Protein AF-0000000072381164 (afdb_homodimer)

Sequence (440 aa):
MERNSSLWKNLIDEHPVCSTWKEEAEGAIYHLASILFVLLYSSLFQPLGTSLPVFRTIALSSEVVTLEKEHCYAMQGKTSIDKLSLLVSGRIRVTVDGEFLHYIFPFQFLDSPEWDSLRPTEEGIFQVTLTAETDCRYVSWRRKKLYLLFAQHRYISRLFSVLIGSDIADKLYALNDRVYTGKTYHYDIRLPNFYQMSSPKLPKSPLTEHFRNSRPYCDKMERNSSLWKNLIDEHPVCSTWKEEAEGAIYHLASILFVLLYSSLFQPLGTSLPVFRTIALSSEVVTLEKEHCYAMQGKTSIDKLSLLVSGRIRVTVDGEFLHYIFPFQFLDSPEWDSLRPTEEGIFQVTLTAETDCRYVSWRRKKLYLLFAQHRYISRLFSVLIGSDIADKLYALNDRVYTGKTYHYDIRLPNFYQMSSPKLPKSPLTEHFRNSRPYCDK

Nearest PDB structures (foldseek):
  4ku8-assembly1_A  TM=6.881E-01  e=2.867E-07  Homo sapiens
  6rsx-assembly1_A  TM=6.815E-01  e=6.647E-07  Euglena gracilis
  4x6r-assembly1_B  TM=6.205E-01  e=4.636E-07  Bos taurus
  3dkw-assembly5_I  TM=6.750E-01  e=9.530E-07  Pseudomonas aeruginosa
  7rhj-assembly1_B  TM=5.730E-01  e=7.342E-06  Homo sapiens

Organism: Felis catus (NCBI:txid9685)

Radius of gyration: 25.82 Å; Cα contacts (8 Å, |Δi|>4): 643; chains: 2; bounding box: 85×87×45 Å

Secondary structure (DSSP, 8-state):
-HHHHHHHHHHH-----S--SHHHHHHHHHHHHHHHHHHHIIIIIGGGT--HHHHHHHHHT-EEEEE-TT-EEE-TTTSB--EEEEEEES-EEEEETTEEEEEE-TTSBSSHHHHHTS-TT---B-SSEEEESS-EEEEEEEHHHHHHHHHH-HHHHHHHHHHHHHHHHHHHHHHHHTT--S-SSPP-TTS-HHHHH-SS-----GGGTTTT--------/-HHHHHHHHHHHSS------THHHHHHHHHHHHHHHHHHHIIIIIGGGT--HHHHHHHHHT-EEEEE-TT-EEE-TTTSB--EEEEEEES-EEEEETTEEEEEE-TTSBSSHHHHHTS-TT---B-SSEEEESS-EEEEEEEHHHHHHHHHH-HHHHHHHHHHHHHHHHHHHHHHHHTT--S-SSPP-TTS-HHHHS-SS-----GGGTTTT--------

InterPro domains:
  IPR006916 POPDC1-3 [PTHR12101] (39-210)
  IPR018490 Cyclic nucleotide-binding domain superfamily [SSF51206] (79-166)
  IPR055272 POPDC1-3 domain [PF04831] (39-177)

pLDDT: mean 77.17, std 25.95, range [20.72, 98.88]

Solvent-accessible surface area (backbone atoms only — not comparable to full-atom values): 24620 Å² total; per-residue (Å²): 103,68,70,36,52,56,34,51,53,53,74,70,52,83,83,83,82,86,77,67,68,79,56,36,55,58,37,43,51,36,47,48,50,42,49,52,49,52,51,47,38,63,71,63,37,44,50,52,66,52,49,67,72,59,48,47,58,58,52,38,63,36,45,80,46,79,41,55,53,74,39,64,83,35,39,50,76,69,30,68,61,56,52,45,35,35,28,64,39,48,35,32,40,33,25,46,97,83,40,79,54,44,74,44,47,57,79,32,56,74,36,41,52,64,52,68,28,45,57,96,87,54,82,51,59,32,78,37,26,34,30,22,70,30,60,27,36,30,41,36,26,47,41,70,60,47,52,51,48,31,73,75,29,63,49,60,35,46,47,50,51,34,51,41,25,19,46,43,28,53,51,52,50,46,45,48,44,67,75,44,70,76,64,94,59,56,62,57,78,86,52,57,67,73,70,64,66,54,62,86,83,69,78,81,69,66,76,74,53,68,76,64,64,78,66,77,79,79,74,130,103,69,69,36,52,57,33,50,53,56,73,71,51,82,81,79,80,82,84,71,72,80,58,35,55,59,38,44,50,35,47,48,51,40,49,52,48,51,50,48,37,64,71,62,37,43,48,53,66,51,48,67,71,59,48,46,57,57,52,37,63,35,46,80,47,78,41,52,53,74,38,64,85,36,38,50,76,69,31,67,63,57,52,46,36,36,29,65,39,49,35,33,41,32,26,45,97,83,40,79,55,43,75,45,48,58,78,32,56,74,36,42,53,65,52,68,29,45,56,95,87,53,80,51,59,31,77,38,26,34,31,22,70,29,61,29,34,30,40,36,27,48,40,70,61,47,52,52,49,31,73,76,30,62,49,58,35,45,46,50,52,33,49,40,26,19,45,44,29,53,51,53,49,47,45,49,42,67,73,45,72,78,62,94,57,56,65,59,80,87,51,58,66,72,68,63,66,56,61,89,83,69,76,81,70,66,77,72,53,68,75,64,64,80,65,78,80,73,83,121

Structure (mmCIF, N/CA/C/O backbone):
data_AF-0000000072381164-model_v1
#
loop_
_entity.id
_entity.type
_entity.pdbx_description
1 polymer 'Uncharacterized protein'
#
loop_
_atom_site.group_PDB
_atom_site.id
_atom_site.type_symbol
_atom_site.label_atom_id
_atom_site.label_alt_id
_atom_site.label_comp_id
_atom_site.label_asym_id
_atom_site.label_entity_id
_atom_site.label_seq_id
_atom_site.pdbx_PDB_ins_code
_atom_site.Cartn_x
_atom_site.Cartn_y
_atom_site.Cartn_z
_atom_site.occupancy
_atom_site.B_iso_or_equiv
_atom_site.auth_seq_id
_atom_site.auth_comp_id
_atom_site.auth_asym_id
_atom_site.auth_atom_id
_atom_site.pdbx_PDB_model_num
ATOM 1 N N . MET A 1 1 ? -14.445 15.672 20.156 1 39.06 1 MET A N 1
ATOM 2 C CA . MET A 1 1 ? -15.5 14.688 19.953 1 39.06 1 MET A CA 1
ATOM 3 C C . MET A 1 1 ? -16.812 15.367 19.578 1 39.06 1 MET A C 1
ATOM 5 O O . MET A 1 1 ? -17.547 14.867 18.719 1 39.06 1 MET A O 1
ATOM 9 N N . GLU A 1 2 ? -17.047 16.547 20.156 1 47.34 2 GLU A N 1
ATOM 10 C CA . GLU A 1 2 ? -18.328 17.203 19.969 1 47.34 2 GLU A CA 1
ATOM 11 C C . GLU A 1 2 ? -18.422 17.859 18.594 1 47.34 2 GLU A C 1
ATOM 13 O O . GLU A 1 2 ? -19.484 17.844 17.969 1 47.34 2 GLU A O 1
ATOM 18 N N . ARG A 1 3 ? -17.25 18.266 18.141 1 51.53 3 ARG A N 1
ATOM 19 C CA . ARG A 1 3 ? -17.281 19.078 16.922 1 51.53 3 ARG A CA 1
ATOM 20 C C . ARG A 1 3 ? -17.547 18.203 15.695 1 51.53 3 ARG A C 1
ATOM 22 O O . ARG A 1 3 ? -18.25 18.609 14.773 1 51.53 3 ARG A O 1
ATOM 29 N N . ASN A 1 4 ? -16.969 17 15.773 1 51.66 4 ASN A N 1
ATOM 30 C CA . ASN A 1 4 ? -17.172 16.125 14.625 1 51.66 4 ASN A CA 1
ATOM 31 C C . ASN A 1 4 ? -18.578 15.531 14.609 1 51.66 4 ASN A C 1
ATOM 33 O O . ASN A 1 4 ? -19.109 15.234 13.539 1 51.66 4 ASN A O 1
ATOM 37 N N . SER A 1 5 ? -19.172 15.43 15.773 1 51.28 5 SER A N 1
ATOM 38 C CA . SER A 1 5 ? -20.516 14.867 15.82 1 51.28 5 SER A CA 1
ATOM 39 C C . SER A 1 5 ? -21.516 15.789 15.133 1 51.28 5 SER A C 1
ATOM 41 O O . SER A 1 5 ? -22.406 15.32 14.422 1 51.28 5 SER A O 1
ATOM 43 N N . SER A 1 6 ? -21.359 17.031 15.352 1 50.62 6 SER A N 1
ATOM 44 C CA . SER A 1 6 ? -22.25 18 14.727 1 50.62 6 SER A CA 1
ATOM 45 C C . SER A 1 6 ? -22.062 18.031 13.211 1 50.62 6 SER A C 1
ATOM 47 O O . SER A 1 6 ? -23.047 18.203 12.469 1 50.62 6 SER A O 1
ATOM 49 N N . LEU A 1 7 ? -20.922 17.719 12.812 1 51.78 7 LEU A N 1
ATOM 50 C CA . LEU A 1 7 ? -20.594 17.734 11.391 1 51.78 7 LEU A CA 1
ATOM 51 C C . LEU A 1 7 ? -21.359 16.656 10.648 1 51.78 7 LEU A C 1
ATOM 53 O O . LEU A 1 7 ? -21.906 16.906 9.57 1 51.78 7 LEU A O 1
ATOM 57 N N . TRP A 1 8 ? -21.438 15.625 11.305 1 49.53 8 TRP A N 1
ATOM 58 C CA . TRP A 1 8 ? -22.062 14.484 10.625 1 49.53 8 TRP A CA 1
ATOM 59 C C . TRP A 1 8 ? -23.578 14.641 10.57 1 49.53 8 TRP A C 1
ATOM 61 O O . TRP A 1 8 ? -24.203 14.242 9.586 1 49.53 8 TRP A O 1
ATOM 71 N N . LYS A 1 9 ? -24.125 15.211 11.586 1 51.66 9 LYS A N 1
ATOM 72 C CA . LYS A 1 9 ? -25.562 15.453 11.586 1 51.66 9 LYS A CA 1
ATOM 73 C C . LYS A 1 9 ? -25.969 16.344 10.422 1 51.66 9 LYS A C 1
ATOM 75 O O . LYS A 1 9 ? -26.984 16.094 9.766 1 51.66 9 LYS A O 1
ATOM 80 N N . ASN A 1 10 ? -25.219 17.203 10.102 1 48.31 10 ASN A N 1
ATOM 81 C CA . ASN A 1 10 ? -25.562 18.125 9.016 1 48.31 10 ASN A CA 1
ATOM 82 C C . ASN A 1 10 ? -25.406 17.453 7.652 1 48.31 10 ASN A C 1
ATOM 84 O O . ASN A 1 10 ? -26.062 17.844 6.688 1 48.31 10 ASN A O 1
ATOM 88 N N . LEU A 1 11 ? -24.406 16.578 7.574 1 44.25 11 LEU A N 1
ATOM 89 C CA . LEU A 1 11 ? -24.203 15.938 6.277 1 44.25 11 LEU A CA 1
ATOM 90 C C . LEU A 1 11 ? -25.406 15.062 5.914 1 44.25 11 LEU A C 1
ATOM 92 O O . LEU A 1 11 ? -25.656 14.797 4.734 1 44.25 11 LEU A O 1
ATOM 96 N N . ILE A 1 12 ? -26.031 14.484 6.922 1 41.91 12 ILE A N 1
ATOM 97 C CA . ILE A 1 12 ? -27.188 13.664 6.613 1 41.91 12 ILE A CA 1
ATOM 98 C C . ILE A 1 12 ? -28.438 14.539 6.562 1 41.91 12 ILE A C 1
ATOM 100 O O . ILE A 1 12 ? -29.469 14.141 6.012 1 41.91 12 ILE A O 1
ATOM 104 N N . ASP A 1 13 ? -28.609 15.547 7.461 1 38.66 13 ASP A N 1
ATOM 105 C CA . ASP A 1 13 ? -29.859 16.312 7.492 1 38.66 13 ASP A CA 1
ATOM 106 C C . ASP A 1 13 ? -29.969 17.25 6.289 1 38.66 13 ASP A C 1
ATOM 108 O O . ASP A 1 13 ? -28.969 17.859 5.887 1 38.66 13 ASP A O 1
ATOM 112 N N . GLU A 1 14 ? -31.172 17.172 5.461 1 35.59 14 GLU A N 1
ATOM 113 C CA . GLU A 1 14 ? -31.656 17.984 4.336 1 35.59 14 GLU A CA 1
ATOM 114 C C . GLU A 1 14 ? -31.297 19.453 4.516 1 35.59 14 GLU A C 1
ATOM 116 O O . GLU A 1 14 ? -30.484 20 3.762 1 35.59 14 GLU A O 1
ATOM 121 N N . HIS A 1 15 ? -32.469 20.344 4.695 1 31.92 15 HIS A N 1
ATOM 122 C CA . HIS A 1 15 ? -32.781 21.734 4.387 1 31.92 15 HIS A CA 1
ATOM 123 C C . HIS A 1 15 ? -32.125 22.688 5.375 1 31.92 15 HIS A C 1
ATOM 125 O O . HIS A 1 15 ? -32.625 22.891 6.484 1 31.92 15 HIS A O 1
ATOM 131 N N . PRO A 1 16 ? -30.859 22.844 5.398 1 33.41 16 PRO A N 1
ATOM 132 C CA . PRO A 1 16 ? -30.469 23.844 6.395 1 33.41 16 PRO A CA 1
ATOM 133 C C . PRO A 1 16 ? -31.016 25.234 6.082 1 33.41 16 PRO A C 1
ATOM 135 O O . PRO A 1 16 ? -30.844 25.75 4.973 1 33.41 16 PRO A O 1
ATOM 138 N N . VAL A 1 17 ? -32.125 25.75 6.723 1 30.39 17 VAL A N 1
ATOM 139 C CA . VAL A 1 17 ? -32.625 27.125 6.844 1 30.39 17 VAL A CA 1
ATOM 140 C C . VAL A 1 17 ? -31.438 28.047 7.188 1 30.39 17 VAL A C 1
ATOM 142 O O . VAL A 1 17 ? -30.438 27.594 7.734 1 30.39 17 VAL A O 1
ATOM 145 N N . CYS A 1 18 ? -31.625 29.547 7.008 1 31.48 18 CYS A N 1
ATOM 146 C CA . CYS A 1 18 ? -31.016 30.859 6.848 1 31.48 18 CYS A CA 1
ATOM 147 C C . CYS A 1 18 ? -30.266 31.281 8.109 1 31.48 18 CYS A C 1
ATOM 149 O O . CYS A 1 18 ? -29.641 32.344 8.141 1 31.48 18 CYS A O 1
ATOM 151 N N . SER A 1 19 ? -30.859 31.266 9.328 1 32 19 SER A N 1
ATOM 152 C CA . SER A 1 19 ? -30.578 32.25 10.383 1 32 19 SER A CA 1
ATOM 153 C C . SER A 1 19 ? -29.094 32.344 10.672 1 32 19 SER A C 1
ATOM 155 O O . SER A 1 19 ? -28.531 33.438 10.703 1 32 19 SER A O 1
ATOM 157 N N . THR A 1 20 ? -28.438 32.312 12.047 1 34.31 20 THR A N 1
ATOM 158 C CA . THR A 1 20 ? -27.562 33.156 12.836 1 34.31 20 THR A CA 1
ATOM 159 C C . THR A 1 20 ? -26.125 33.094 12.305 1 34.31 20 THR A C 1
ATOM 161 O O . THR A 1 20 ? -25.641 32 11.977 1 34.31 20 THR A O 1
ATOM 164 N N . TRP A 1 21 ? -25.297 34.219 12.023 1 36.28 21 TRP A N 1
ATOM 165 C CA . TRP A 1 21 ? -24.016 34.719 11.547 1 36.28 21 TRP A CA 1
ATOM 166 C C . TRP A 1 21 ? -22.875 33.906 12.133 1 36.28 21 TRP A C 1
ATOM 168 O O . TRP A 1 21 ? -21.859 33.688 11.461 1 36.28 21 TRP A O 1
ATOM 178 N N . LYS A 1 22 ? -22.766 34.031 13.43 1 39.72 22 LYS A N 1
ATOM 179 C CA . LYS A 1 22 ? -21.75 33.406 14.266 1 39.72 22 LYS A CA 1
ATOM 180 C C . LYS A 1 22 ? -21.719 31.875 14.055 1 39.72 22 LYS A C 1
ATOM 182 O O . LYS A 1 22 ? -20.656 31.266 14.109 1 39.72 22 LYS A O 1
ATOM 187 N N . GLU A 1 23 ? -22.875 31.188 13.844 1 39.53 23 GLU A N 1
ATOM 188 C CA . GLU A 1 23 ? -23.281 29.844 13.453 1 39.53 23 GLU A CA 1
ATOM 189 C C . GLU A 1 23 ? -22.859 29.547 12.016 1 39.53 23 GLU A C 1
ATOM 191 O O . GLU A 1 23 ? -22.766 28.375 11.625 1 39.53 23 GLU A O 1
ATOM 196 N N . GLU A 1 24 ? -22.5 30.594 11.336 1 43.38 24 GLU A N 1
ATOM 197 C CA . GLU A 1 24 ? -22.078 30.578 9.938 1 43.38 24 GLU A CA 1
ATOM 198 C C . GLU A 1 24 ? -20.625 30.109 9.812 1 43.38 24 GLU A C 1
ATOM 200 O O . GLU A 1 24 ? -20.297 29.344 8.914 1 43.38 24 GLU A O 1
ATOM 205 N N . ALA A 1 25 ? -19.75 30.969 10.633 1 44.16 25 ALA A N 1
ATOM 206 C CA . ALA A 1 25 ? -18.359 30.5 10.523 1 44.16 25 ALA A CA 1
ATOM 207 C C . ALA A 1 25 ? -18.234 29.047 10.953 1 44.16 25 ALA A C 1
ATOM 209 O O . ALA A 1 25 ? -17.547 28.266 10.305 1 44.16 25 ALA A O 1
ATOM 210 N N . GLU A 1 26 ? -18.766 28.828 12.234 1 49.16 26 GLU A N 1
ATOM 211 C CA . GLU A 1 26 ? -18.797 27.438 12.656 1 49.16 26 GLU A CA 1
ATOM 212 C C . GLU A 1 26 ? -19.547 26.562 11.648 1 49.16 26 GLU A C 1
ATOM 214 O O . GLU A 1 26 ? -19.141 25.438 11.359 1 49.16 26 GLU A O 1
ATOM 219 N N . GLY A 1 27 ? -20.578 27.266 11.133 1 49.75 27 GLY A N 1
ATOM 220 C CA . GLY A 1 27 ? -21.297 26.578 10.07 1 49.75 27 GLY A CA 1
ATOM 221 C C . GLY A 1 27 ? -20.453 26.359 8.82 1 49.75 27 GLY A C 1
ATOM 222 O O . GLY A 1 27 ? -20.5 25.297 8.211 1 49.75 27 GLY A O 1
ATOM 223 N N . ALA A 1 28 ? -19.734 27.484 8.492 1 47.31 28 ALA A N 1
ATOM 224 C CA . ALA A 1 28 ? -18.875 27.375 7.316 1 47.31 28 ALA A CA 1
ATOM 225 C C . ALA A 1 28 ? -17.766 26.344 7.543 1 47.31 28 ALA A C 1
ATOM 227 O O . ALA A 1 28 ? -17.453 25.562 6.645 1 47.31 28 ALA A O 1
ATOM 228 N N . ILE A 1 29 ? -17.188 26.406 8.773 1 52.06 29 ILE A N 1
ATOM 229 C CA . ILE A 1 29 ? -16.125 25.453 9.086 1 52.06 29 ILE A CA 1
ATOM 230 C C . ILE A 1 29 ? -16.703 24.031 9.086 1 52.06 29 ILE A C 1
ATOM 232 O O . ILE A 1 29 ? -16.062 23.109 8.57 1 52.06 29 ILE A O 1
ATOM 236 N N . TYR A 1 30 ? -17.938 24.109 9.625 1 57.56 30 TYR A N 1
ATOM 237 C CA . TYR A 1 30 ? -18.594 22.812 9.625 1 57.56 30 TYR A CA 1
ATOM 238 C C . TYR A 1 30 ? -18.938 22.359 8.211 1 57.56 30 TYR A C 1
ATOM 240 O O . TYR A 1 30 ? -18.766 21.188 7.863 1 57.56 30 TYR A O 1
ATOM 248 N N . HIS A 1 31 ? -19.344 23.359 7.48 1 67.62 31 HIS A N 1
ATOM 249 C CA . HIS A 1 31 ? -19.641 23.047 6.09 1 67.62 31 HIS A CA 1
ATOM 250 C C . HIS A 1 31 ? -18.375 22.641 5.332 1 67.62 31 HIS A C 1
ATOM 252 O O . HIS A 1 31 ? -18.391 21.672 4.562 1 67.62 31 HIS A O 1
ATOM 258 N N . LEU A 1 32 ? -17.328 23.391 5.633 1 65.06 32 LEU A N 1
ATOM 259 C CA . LEU A 1 32 ? -16.078 23.078 4.945 1 65.06 32 LEU A CA 1
ATOM 260 C C . LEU A 1 32 ? -15.562 21.703 5.355 1 65.06 32 LEU A C 1
ATOM 262 O O . LEU A 1 32 ? -15.117 20.922 4.512 1 65.06 32 LEU A O 1
ATOM 266 N N . ALA A 1 33 ? -15.68 21.547 6.645 1 74.25 33 ALA A N 1
ATOM 267 C CA . ALA A 1 33 ? -15.25 20.234 7.121 1 74.25 33 ALA A CA 1
ATOM 268 C C . ALA A 1 33 ? -16.078 19.109 6.484 1 74.25 33 ALA A C 1
ATOM 270 O O . ALA A 1 33 ? -15.531 18.078 6.094 1 74.25 33 ALA A O 1
ATOM 271 N N . SER A 1 34 ? -17.281 19.453 6.293 1 77 34 SER A N 1
ATOM 272 C CA . SER A 1 34 ? -18.156 18.469 5.676 1 77 34 SER A CA 1
ATOM 273 C C . SER A 1 34 ? -17.75 18.188 4.234 1 77 34 SER A C 1
ATOM 275 O O . SER A 1 34 ? -17.719 17.031 3.809 1 77 34 SER A O 1
ATOM 277 N N . ILE A 1 35 ? -17.406 19.25 3.611 1 85 35 ILE A N 1
ATOM 278 C CA . ILE A 1 35 ? -17.016 19.094 2.215 1 85 35 ILE A CA 1
ATOM 279 C C . ILE A 1 35 ? -15.711 18.297 2.127 1 85 35 ILE A C 1
ATOM 281 O O . ILE A 1 35 ? -15.562 17.438 1.261 1 85 35 ILE A O 1
ATOM 285 N N . LEU A 1 36 ? -14.836 18.609 3.02 1 88.69 36 LEU A N 1
ATOM 286 C CA . LEU A 1 36 ? -13.547 17.938 3.012 1 88.69 36 LEU A CA 1
ATOM 287 C C . LEU A 1 36 ? -13.719 16.438 3.266 1 88.69 36 LEU A C 1
ATOM 289 O O . LEU A 1 36 ? -13.062 15.617 2.623 1 88.69 36 LEU A O 1
ATOM 293 N N . PHE A 1 37 ? -14.633 16.109 4.098 1 91.44 37 PHE A N 1
ATOM 294 C CA . PHE A 1 37 ? -14.836 14.703 4.406 1 91.44 37 PHE A CA 1
ATOM 295 C C . PHE A 1 37 ? -15.555 14 3.262 1 91.44 37 PHE A C 1
ATOM 297 O O . PHE A 1 37 ? -15.305 12.82 3 1 91.44 37 PHE A O 1
ATOM 304 N N . VAL A 1 38 ? -16.438 14.742 2.615 1 91.94 38 VAL A N 1
ATOM 305 C CA . VAL A 1 38 ? -17.094 14.164 1.448 1 91.94 38 VAL A CA 1
ATOM 306 C C . VAL A 1 38 ? -16.047 13.836 0.381 1 91.94 38 VAL A C 1
ATOM 308 O O . VAL A 1 38 ? -16.094 12.766 -0.236 1 91.94 38 VAL A O 1
ATOM 311 N N . LEU A 1 39 ? -15.133 14.727 0.244 1 92.88 39 LEU A N 1
ATOM 312 C CA . LEU A 1 39 ? -14.07 14.516 -0.73 1 92.88 39 LEU A CA 1
ATOM 313 C C . LEU A 1 39 ? -13.195 13.336 -0.333 1 92.88 39 LEU A C 1
ATOM 315 O O . LEU A 1 39 ? -12.859 12.5 -1.173 1 92.88 39 LEU A O 1
ATOM 319 N N . LEU A 1 40 ? -12.883 13.289 0.892 1 94.88 40 LEU A N 1
ATOM 320 C CA . LEU A 1 40 ? -12.055 12.195 1.387 1 94.88 40 LEU A CA 1
ATOM 321 C C . LEU A 1 40 ? -12.773 10.852 1.228 1 94.88 40 LEU A C 1
ATOM 323 O O . LEU A 1 40 ? -12.164 9.867 0.801 1 94.88 40 LEU A O 1
ATOM 327 N N . TYR A 1 41 ? -14.031 10.844 1.55 1 95.62 41 TYR A N 1
ATOM 328 C CA . TYR A 1 41 ? -14.812 9.617 1.436 1 95.62 41 TYR A CA 1
ATOM 329 C C . TYR A 1 41 ? -14.883 9.148 -0.012 1 95.62 41 TYR A C 1
ATOM 331 O O . TYR A 1 41 ? -14.562 7.996 -0.311 1 95.62 41 TYR A O 1
ATOM 339 N N . SER A 1 42 ? -15.211 10.031 -0.895 1 95.5 42 SER A N 1
ATOM 340 C CA . SER A 1 42 ? -15.445 9.672 -2.289 1 95.5 42 SER A CA 1
ATOM 341 C C . SER A 1 42 ? -14.148 9.258 -2.977 1 95.5 42 SER A C 1
ATOM 343 O O . SER A 1 42 ? -14.156 8.414 -3.873 1 95.5 42 SER A O 1
ATOM 345 N N . SER A 1 43 ? -13.055 9.82 -2.541 1 95.44 43 SER A N 1
ATOM 346 C CA . SER A 1 43 ? -11.805 9.602 -3.266 1 95.44 43 SER A CA 1
ATOM 347 C C . SER A 1 43 ? -11.039 8.406 -2.709 1 95.44 43 SER A C 1
ATOM 349 O O . SER A 1 43 ? -10.406 7.664 -3.461 1 95.44 43 SER A O 1
ATOM 351 N N . LEU A 1 44 ? -11.164 8.172 -1.427 1 96.56 44 LEU A N 1
ATOM 352 C CA . LEU A 1 44 ? -10.25 7.203 -0.835 1 96.56 44 LEU A CA 1
ATOM 353 C C . LEU A 1 44 ? -11.008 6.012 -0.263 1 96.56 44 LEU A C 1
ATOM 355 O O . LEU A 1 44 ? -10.578 4.867 -0.4 1 96.56 44 LEU A O 1
ATOM 359 N N . PHE A 1 45 ? -12.18 6.215 0.332 1 97.38 45 PHE A N 1
ATOM 360 C CA . PHE A 1 45 ? -12.789 5.168 1.142 1 97.38 45 PHE A CA 1
ATOM 361 C C . PHE A 1 45 ? -13.898 4.465 0.371 1 97.38 45 PHE A C 1
ATOM 363 O O . PHE A 1 45 ? -13.992 3.236 0.381 1 97.38 45 PHE A O 1
ATOM 370 N N . GLN A 1 46 ? -14.664 5.238 -0.36 1 96.88 46 GLN A N 1
ATOM 371 C CA . GLN A 1 46 ? -15.805 4.691 -1.089 1 96.88 46 GLN A CA 1
ATOM 372 C C . GLN A 1 46 ? -15.352 3.699 -2.156 1 96.88 46 GLN A C 1
ATOM 374 O O . GLN A 1 46 ? -15.938 2.625 -2.303 1 96.88 46 GLN A O 1
ATOM 379 N N . PRO A 1 47 ? -14.305 4.012 -2.877 1 96.81 47 PRO A N 1
ATOM 380 C CA . PRO A 1 47 ? -13.859 3.082 -3.918 1 96.81 47 PRO A CA 1
ATOM 381 C C . PRO A 1 47 ? -13.398 1.742 -3.355 1 96.81 47 PRO A C 1
ATOM 383 O O . PRO A 1 47 ? -13.297 0.759 -4.094 1 96.81 47 PRO A O 1
ATOM 386 N N . LEU A 1 48 ? -13.156 1.729 -2.068 1 97.12 48 LEU A N 1
ATOM 387 C CA . LEU A 1 48 ? -12.719 0.491 -1.434 1 97.12 48 LEU A CA 1
ATOM 388 C C . LEU A 1 48 ? -13.875 -0.19 -0.71 1 97.12 48 LEU A C 1
ATOM 390 O O . LEU A 1 48 ? -13.664 -1.127 0.063 1 97.12 48 LEU A O 1
ATOM 394 N N . GLY A 1 49 ? -15 0.33 -0.877 1 95 49 GLY A N 1
ATOM 395 C CA . GLY A 1 49 ? -16.203 -0.32 -0.373 1 95 49 GLY A CA 1
ATOM 396 C C . GLY A 1 49 ? -16.484 0.008 1.08 1 95 49 GLY A C 1
ATOM 397 O O . GLY A 1 49 ? -17.297 -0.666 1.725 1 95 49 GLY A O 1
ATOM 398 N N . THR A 1 50 ? -15.828 1.011 1.61 1 96.62 50 THR A N 1
ATOM 399 C CA . THR A 1 50 ? -16.094 1.407 2.988 1 96.62 50 THR A CA 1
ATOM 400 C C . THR A 1 50 ? -17.5 1.995 3.119 1 96.62 50 THR A C 1
ATOM 402 O O . THR A 1 50 ? -17.859 2.91 2.379 1 96.62 50 THR A O 1
ATOM 405 N N . SER A 1 51 ? -18.234 1.515 4.051 1 95.12 51 SER A N 1
ATOM 406 C CA . SER A 1 51 ? -19.594 2.016 4.238 1 95.12 51 SER A CA 1
ATOM 407 C C . SER A 1 51 ? -19.594 3.381 4.914 1 95.12 51 SER A C 1
ATOM 409 O O . SER A 1 51 ? -18.625 3.74 5.598 1 95.12 51 SER A O 1
ATOM 411 N N . LEU A 1 52 ? -20.656 4.086 4.742 1 94 52 LEU A N 1
ATOM 412 C CA . LEU A 1 52 ? -20.781 5.434 5.293 1 94 52 LEU A CA 1
ATOM 413 C C . LEU A 1 52 ? -20.75 5.402 6.816 1 94 52 LEU A C 1
ATOM 415 O O . LEU A 1 52 ? -20.062 6.215 7.445 1 94 52 LEU A O 1
ATOM 419 N N . PRO A 1 53 ? -21.406 4.434 7.48 1 93.88 53 PRO A N 1
ATOM 420 C CA . PRO A 1 53 ? -21.328 4.387 8.945 1 93.88 53 PRO A CA 1
ATOM 421 C C . PRO A 1 53 ? -19.906 4.16 9.453 1 93.88 53 PRO A C 1
ATOM 423 O O . PRO A 1 53 ? -19.484 4.766 10.445 1 93.88 53 PRO A O 1
ATOM 426 N N . VAL A 1 54 ? -19.188 3.314 8.766 1 94.94 54 VAL A N 1
ATOM 427 C CA . VAL A 1 54 ? -17.812 3.059 9.164 1 94.94 54 VAL A CA 1
ATOM 428 C C . VAL A 1 54 ? -16.969 4.316 8.953 1 94.94 54 VAL A C 1
ATOM 430 O O . VAL A 1 54 ? -16.188 4.703 9.82 1 94.94 54 VAL A O 1
ATOM 433 N N . PHE A 1 55 ? -17.219 4.977 7.805 1 96.88 55 PHE A N 1
ATOM 434 C CA . PHE A 1 55 ? -16.484 6.199 7.535 1 96.88 55 PHE A CA 1
ATOM 435 C C . PHE A 1 55 ? -16.812 7.273 8.562 1 96.88 55 PHE A C 1
ATOM 437 O O . PHE A 1 55 ? -15.938 8.062 8.945 1 96.88 55 PHE A O 1
ATOM 444 N N . ARG A 1 56 ? -17.969 7.297 8.977 1 93.81 56 ARG A N 1
ATOM 445 C CA . ARG A 1 56 ? -18.359 8.25 10 1 93.81 56 ARG A CA 1
ATOM 446 C C . ARG A 1 56 ? -17.562 8.039 11.281 1 93.81 56 ARG A C 1
ATOM 448 O O . ARG A 1 56 ? -17.141 9 11.922 1 93.81 56 ARG A O 1
ATOM 455 N N . THR A 1 57 ? -17.406 6.82 11.672 1 95.25 57 THR A N 1
ATOM 456 C CA . THR A 1 57 ? -16.625 6.488 12.852 1 95.25 57 THR A CA 1
ATOM 457 C C . THR A 1 57 ? -15.188 6.992 12.703 1 95.25 57 THR A C 1
ATOM 459 O O . THR A 1 57 ? -14.617 7.547 13.641 1 95.25 57 THR A O 1
ATOM 462 N N . ILE A 1 58 ? -14.625 6.852 11.523 1 96.44 58 ILE A N 1
ATOM 463 C CA . ILE A 1 58 ? -13.266 7.293 11.227 1 96.44 58 ILE A CA 1
ATOM 464 C C . ILE A 1 58 ? -13.188 8.82 11.305 1 96.44 58 ILE A C 1
ATOM 466 O O . ILE A 1 58 ? -12.289 9.375 11.938 1 96.44 58 ILE A O 1
ATOM 470 N N . ALA A 1 59 ? -14.156 9.422 10.703 1 94.56 59 ALA A N 1
ATOM 471 C CA . ALA A 1 59 ? -14.188 10.875 10.586 1 94.56 59 ALA A CA 1
ATOM 472 C C . ALA A 1 59 ? -14.391 11.531 11.953 1 94.56 59 ALA A C 1
ATOM 474 O O . ALA A 1 59 ? -13.75 12.531 12.273 1 94.56 59 ALA A O 1
ATOM 475 N N . LEU A 1 60 ? -15.219 10.938 12.75 1 92 60 LEU A N 1
ATOM 476 C CA . LEU A 1 60 ? -15.562 11.516 14.047 1 92 60 LEU A CA 1
ATOM 477 C C . LEU A 1 60 ? -14.383 11.422 15.016 1 92 60 LEU A C 1
ATOM 479 O O . LEU A 1 60 ? -14.328 12.164 16 1 92 60 LEU A O 1
ATOM 483 N N . SER A 1 61 ? -13.453 10.586 14.711 1 94.38 61 SER A N 1
ATOM 484 C CA . SER A 1 61 ? -12.289 10.414 15.578 1 94.38 61 SER A CA 1
ATOM 485 C C . SER A 1 61 ? -11.148 11.328 15.156 1 94.38 61 SER A C 1
ATOM 487 O O . SER A 1 61 ? -10.023 11.195 15.656 1 94.38 61 SER A O 1
ATOM 489 N N . SER A 1 62 ? -11.43 12.234 14.227 1 95.44 62 SER A N 1
ATOM 490 C CA . SER A 1 62 ? -10.367 13.047 13.648 1 95.44 62 SER A CA 1
ATOM 491 C C . SER A 1 62 ? -10.68 14.539 13.781 1 95.44 62 SER A C 1
ATOM 493 O O . SER A 1 62 ? -11.742 14.906 14.289 1 95.44 62 SER A O 1
ATOM 495 N N . GLU A 1 63 ? -9.734 15.406 13.398 1 94.88 63 GLU A N 1
ATOM 496 C CA . GLU A 1 63 ? -9.914 16.859 13.312 1 94.88 63 GLU A CA 1
ATOM 497 C C . GLU A 1 63 ? -9.398 17.391 11.984 1 94.88 63 GLU A C 1
ATOM 499 O O . GLU A 1 63 ? -8.469 16.844 11.391 1 94.88 63 GLU A O 1
ATOM 504 N N . VAL A 1 64 ? -10.039 18.422 11.523 1 94 64 VAL A N 1
ATOM 505 C CA . VAL A 1 64 ? -9.578 19.125 10.328 1 94 64 VAL A CA 1
ATOM 506 C C . VAL A 1 64 ? -8.664 20.281 10.734 1 94 64 VAL A C 1
ATOM 508 O O . VAL A 1 64 ? -9.016 21.078 11.609 1 94 64 VAL A O 1
ATOM 511 N N . VAL A 1 65 ? -7.516 20.359 10.141 1 96.81 65 VAL A N 1
ATOM 512 C CA . VAL A 1 65 ? -6.535 21.391 10.5 1 96.81 65 VAL A CA 1
ATOM 513 C C . VAL A 1 65 ? -6.102 22.156 9.25 1 96.81 65 VAL A C 1
ATOM 515 O O . VAL A 1 65 ? -5.969 21.562 8.172 1 96.81 65 VAL A O 1
ATOM 518 N N . THR A 1 66 ? -5.953 23.422 9.367 1 96.5 66 THR A N 1
ATOM 519 C CA . THR A 1 66 ? -5.414 24.281 8.305 1 96.5 66 THR A CA 1
ATOM 520 C C . THR A 1 66 ? -3.943 24.594 8.555 1 96.5 66 THR A C 1
ATOM 522 O O . THR A 1 66 ? -3.547 24.844 9.695 1 96.5 66 THR A O 1
ATOM 525 N N . LEU A 1 67 ? -3.141 24.516 7.547 1 98.19 67 LEU A N 1
ATOM 526 C CA . LEU A 1 67 ? -1.716 24.828 7.582 1 98.19 67 LEU A CA 1
ATOM 527 C C . LEU A 1 67 ? -1.362 25.875 6.52 1 98.19 67 LEU A C 1
ATOM 529 O O . LEU A 1 67 ? -1.467 25.594 5.32 1 98.19 67 LEU A O 1
ATOM 533 N N . GLU A 1 68 ? -0.919 27.016 6.992 1 98.44 68 GLU A N 1
ATOM 534 C CA . GLU A 1 68 ? -0.629 28.094 6.062 1 98.44 68 GLU A CA 1
ATOM 535 C C . GLU A 1 68 ? 0.653 27.828 5.281 1 98.44 68 GLU A C 1
ATOM 537 O O . GLU A 1 68 ? 1.571 27.188 5.789 1 98.44 68 GLU A O 1
ATOM 542 N N . LYS A 1 69 ? 0.676 28.406 4.148 1 98.5 69 LYS A N 1
ATOM 543 C CA . LYS A 1 69 ? 1.875 28.344 3.316 1 98.5 69 LYS A CA 1
ATOM 544 C C . LYS A 1 69 ? 3.121 28.703 4.125 1 98.5 69 LYS A C 1
ATOM 546 O O . LYS A 1 69 ? 3.096 29.609 4.949 1 98.5 69 LYS A O 1
ATOM 551 N N . GLU A 1 70 ? 4.199 27.922 3.959 1 98.31 70 GLU A N 1
ATOM 552 C CA . GLU A 1 70 ? 5.539 28.125 4.504 1 98.31 70 GLU A CA 1
ATOM 553 C C . GLU A 1 70 ? 5.613 27.688 5.961 1 98.31 70 GLU A C 1
ATOM 555 O O . GLU A 1 70 ? 6.695 27.672 6.555 1 98.31 70 GLU A O 1
ATOM 560 N N . HIS A 1 71 ? 4.484 27.25 6.539 1 98.56 71 HIS A N 1
ATOM 561 C CA . HIS A 1 71 ? 4.523 26.688 7.883 1 98.56 71 HIS A CA 1
ATOM 562 C C . HIS A 1 71 ? 4.844 25.203 7.844 1 98.56 71 HIS A C 1
ATOM 564 O O . HIS A 1 71 ? 4.543 24.516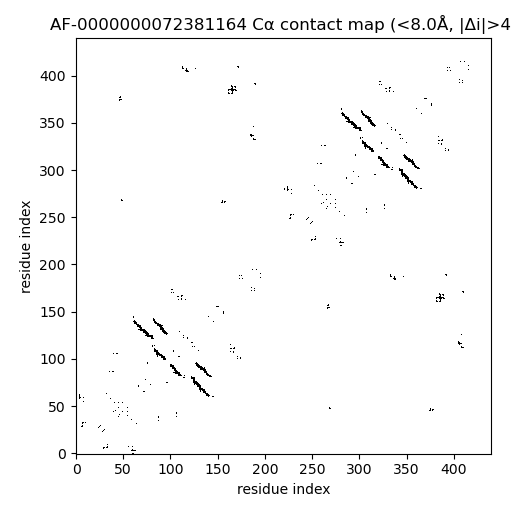 6.855 1 98.56 71 HIS A O 1
ATOM 570 N N . CYS A 1 72 ? 5.402 24.719 8.93 1 98.69 72 CYS A N 1
ATOM 571 C CA . CYS A 1 72 ? 5.828 23.312 8.992 1 98.69 72 CYS A CA 1
ATOM 572 C C . CYS A 1 72 ? 4.797 22.469 9.719 1 98.69 72 CYS A C 1
ATOM 574 O O . CYS A 1 72 ? 4.309 22.844 10.789 1 98.69 72 CYS A O 1
ATOM 576 N N . TYR A 1 73 ? 4.457 21.422 9.086 1 98.81 73 TYR A N 1
ATOM 577 C CA . TYR A 1 73 ? 3.707 20.375 9.781 1 98.81 73 TYR A CA 1
ATOM 578 C C . TYR A 1 73 ? 4.586 19.656 10.797 1 98.81 73 TYR A C 1
ATOM 580 O O . TYR A 1 73 ? 4.145 19.344 11.906 1 98.81 73 TYR A O 1
ATOM 588 N N . ALA A 1 74 ? 5.855 19.406 10.398 1 98.62 74 ALA A N 1
ATOM 589 C CA . ALA A 1 74 ? 6.844 18.734 11.242 1 98.62 74 ALA A CA 1
ATOM 590 C C . ALA A 1 74 ? 8.258 19.172 10.883 1 98.62 74 ALA A C 1
ATOM 592 O O . ALA A 1 74 ? 8.547 19.453 9.719 1 98.62 74 ALA A O 1
ATOM 593 N N . MET A 1 75 ? 9.094 19.172 11.883 1 98.06 75 MET A N 1
ATOM 594 C CA . MET A 1 75 ? 10.492 19.547 11.719 1 98.06 75 MET A CA 1
ATOM 595 C C . MET A 1 75 ? 11.414 18.375 12.055 1 98.06 75 MET A C 1
ATOM 597 O O . MET A 1 75 ? 11.258 17.734 13.102 1 98.06 75 MET A O 1
ATOM 601 N N . GLN A 1 76 ? 12.305 18.203 11.156 1 95.38 76 GLN A N 1
ATOM 602 C CA . GLN A 1 76 ? 13.297 17.156 11.32 1 95.38 76 GLN A CA 1
ATOM 603 C C . GLN A 1 76 ? 14.008 17.266 12.664 1 95.38 76 GLN A C 1
ATOM 605 O O . GLN A 1 76 ? 14.484 18.328 13.039 1 95.38 76 GLN A O 1
ATOM 610 N N . GLY A 1 77 ? 14.031 16.156 13.406 1 93.88 77 GLY A N 1
ATOM 611 C CA . GLY A 1 77 ? 14.766 16.078 14.656 1 93.88 77 GLY A CA 1
ATOM 612 C C . GLY A 1 77 ? 14.102 16.828 15.789 1 93.88 77 GLY A C 1
ATOM 613 O O . GLY A 1 77 ? 14.641 16.906 16.891 1 93.88 77 GLY A O 1
ATOM 614 N N . LYS A 1 78 ? 12.953 17.328 15.656 1 97 78 LYS A N 1
ATOM 615 C CA . LYS A 1 78 ? 12.336 18.188 16.672 1 97 78 LYS A CA 1
ATOM 616 C C . LYS A 1 78 ? 10.914 17.719 16.984 1 97 78 LYS A C 1
ATOM 618 O O . LYS A 1 78 ? 10.555 17.578 18.156 1 97 78 LYS A O 1
ATOM 623 N N . THR A 1 79 ? 10.102 17.516 15.914 1 97.44 79 THR A N 1
ATOM 624 C CA . THR A 1 79 ? 8.688 17.234 16.109 1 97.44 79 THR A CA 1
ATOM 625 C C . THR A 1 79 ? 8.477 15.758 16.469 1 97.44 79 THR A C 1
ATOM 627 O O . THR A 1 79 ? 9.039 14.875 15.82 1 97.44 79 THR A O 1
ATOM 630 N N . SER A 1 80 ? 7.68 15.516 17.484 1 96.56 80 SER A N 1
ATOM 631 C CA . SER A 1 80 ? 7.332 14.156 17.875 1 96.56 80 SER A CA 1
ATOM 632 C C . SER A 1 80 ? 6.301 13.555 16.922 1 96.56 80 SER A C 1
ATOM 634 O O . SER A 1 80 ? 5.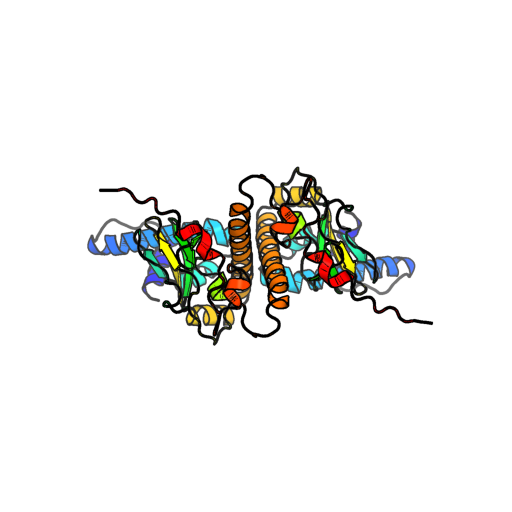508 14.281 16.328 1 96.56 80 SER A O 1
ATOM 636 N N . ILE A 1 81 ? 6.375 12.227 16.766 1 95.62 81 ILE A N 1
ATOM 637 C CA . ILE A 1 81 ? 5.402 11.5 15.969 1 95.62 81 ILE A CA 1
ATOM 638 C C . ILE A 1 81 ? 4.184 11.148 16.828 1 95.62 81 ILE A C 1
ATOM 640 O O . ILE A 1 81 ? 4.164 10.109 17.484 1 95.62 81 ILE A O 1
ATOM 644 N N . ASP A 1 82 ? 3.111 11.977 16.781 1 96.19 82 ASP A N 1
ATOM 645 C CA . ASP A 1 82 ? 2.002 11.758 17.703 1 96.19 82 ASP A CA 1
ATOM 646 C C . ASP A 1 82 ? 0.665 11.758 16.969 1 96.19 82 ASP A C 1
ATOM 648 O O . ASP A 1 82 ? -0.397 11.766 17.594 1 96.19 82 ASP A O 1
ATOM 652 N N . LYS A 1 83 ? 0.747 11.766 15.633 1 97.38 83 LYS A N 1
ATOM 653 C CA . LYS A 1 83 ? -0.489 11.773 14.852 1 97.38 83 LYS A CA 1
ATOM 654 C C . LYS A 1 83 ? -0.298 11.07 13.516 1 97.38 83 LYS A C 1
ATOM 656 O O . LYS A 1 83 ? 0.828 10.75 13.133 1 97.38 83 LYS A O 1
ATOM 661 N N . LEU A 1 84 ? -1.33 10.742 12.906 1 98.44 84 LEU A N 1
ATOM 662 C CA . LEU A 1 84 ? -1.422 10.383 11.492 1 98.44 84 LEU A CA 1
ATOM 663 C C . LEU A 1 84 ? -2.375 11.312 10.75 1 98.44 84 LEU A C 1
ATOM 665 O O . LEU A 1 84 ? -3.502 11.539 11.203 1 98.44 84 LEU A O 1
ATOM 669 N N . SER A 1 85 ? -1.864 11.852 9.625 1 98.75 85 SER A N 1
ATOM 670 C CA . SER A 1 85 ? -2.666 12.867 8.945 1 98.75 85 SER A CA 1
ATOM 671 C C . SER A 1 85 ? -2.773 12.578 7.453 1 98.75 85 SER A C 1
ATOM 673 O O . SER A 1 85 ? -1.878 11.969 6.867 1 98.75 85 SER A O 1
ATOM 675 N N . LEU A 1 86 ? -3.885 13.023 6.887 1 98.5 86 LEU A N 1
ATOM 676 C CA . LEU A 1 86 ? -4.184 12.891 5.465 1 98.5 86 LEU A CA 1
ATOM 677 C C . LEU A 1 86 ? -4.426 14.258 4.828 1 98.5 86 LEU A C 1
ATOM 679 O O . LEU A 1 86 ? -5.312 15 5.258 1 98.5 86 LEU A O 1
ATOM 683 N N . LEU A 1 87 ? -3.588 14.5 3.805 1 98.56 87 LEU A N 1
ATOM 684 C CA . LEU A 1 87 ? -3.74 15.773 3.104 1 98.56 87 LEU A CA 1
ATOM 685 C C . LEU A 1 87 ? -4.996 15.766 2.236 1 98.56 87 LEU A C 1
ATOM 687 O O . LEU A 1 87 ? -5.242 14.812 1.501 1 98.56 87 LEU A O 1
ATOM 691 N N . VAL A 1 88 ? -5.809 16.844 2.359 1 97.31 88 VAL A N 1
ATOM 692 C CA . VAL A 1 88 ? -7.02 16.922 1.554 1 97.31 88 VAL A CA 1
ATOM 693 C C . VAL A 1 88 ? -6.844 17.984 0.466 1 97.31 88 VAL A C 1
ATOM 695 O O . VAL A 1 88 ? -7.328 17.812 -0.656 1 97.31 88 VAL A O 1
ATOM 698 N N . SER A 1 89 ? -6.172 19.031 0.801 1 96.44 89 SER A N 1
ATOM 699 C CA . SER A 1 89 ? -5.887 20.078 -0.165 1 96.44 89 SER A CA 1
ATOM 700 C C . SER A 1 89 ? -4.52 20.703 0.085 1 96.44 89 SER A C 1
ATOM 702 O O . SER A 1 89 ? -4.082 20.828 1.232 1 96.44 89 SER A O 1
ATOM 704 N N . GLY A 1 90 ? -3.871 21.062 -1.127 1 98.19 90 GLY A N 1
ATOM 705 C CA . GLY A 1 90 ? -2.566 21.703 -1.045 1 98.19 90 GLY A CA 1
ATOM 706 C C . GLY A 1 90 ? -1.428 20.781 -1.446 1 98.19 90 GLY A C 1
ATOM 707 O O . GLY A 1 90 ? -1.647 19.766 -2.109 1 98.19 90 GLY A O 1
ATOM 708 N N . ARG A 1 91 ? -0.192 21.25 -1.079 1 98.75 91 ARG A N 1
ATOM 709 C CA . ARG A 1 91 ? 1.034 20.531 -1.395 1 98.75 91 ARG A CA 1
ATOM 710 C C . ARG A 1 91 ? 2.072 20.703 -0.292 1 98.75 91 ARG A C 1
ATOM 712 O O . ARG A 1 91 ? 2.289 21.812 0.193 1 98.75 91 ARG A O 1
ATOM 719 N N . ILE A 1 92 ? 2.633 19.594 0.077 1 98.75 92 ILE A N 1
ATOM 720 C CA . ILE A 1 92 ? 3.639 19.609 1.133 1 98.75 92 ILE A CA 1
ATOM 721 C C . ILE A 1 92 ? 4.996 19.219 0.557 1 98.75 92 ILE A C 1
ATOM 723 O O . ILE A 1 92 ? 5.098 18.25 -0.211 1 98.75 92 ILE A O 1
ATOM 727 N N . ARG A 1 93 ? 5.992 19.938 0.919 1 98.25 93 ARG A N 1
ATOM 728 C CA . ARG A 1 93 ? 7.367 19.641 0.536 1 98.25 93 ARG A CA 1
ATOM 729 C C . ARG A 1 93 ? 8.102 18.891 1.646 1 98.25 93 ARG A C 1
ATOM 731 O O . ARG A 1 93 ? 8.086 19.312 2.803 1 98.25 93 ARG A O 1
ATOM 738 N N . VAL A 1 94 ? 8.711 17.75 1.291 1 96.94 94 VAL A N 1
ATOM 739 C CA . VAL A 1 94 ? 9.461 16.953 2.258 1 96.94 94 VAL A CA 1
ATOM 740 C C . VAL A 1 94 ? 10.961 17.109 2.016 1 96.94 94 VAL A C 1
ATOM 742 O O . VAL A 1 94 ? 11.438 16.922 0.895 1 96.94 94 VAL A O 1
ATOM 745 N N . THR A 1 95 ? 11.68 17.453 3.084 1 94.75 95 THR A N 1
ATOM 746 C CA . THR A 1 95 ? 13.117 17.641 2.973 1 94.75 95 THR A CA 1
ATOM 747 C C . THR A 1 95 ? 13.844 16.938 4.117 1 94.75 95 THR A C 1
ATOM 749 O O . THR A 1 95 ? 13.258 16.688 5.172 1 94.75 95 THR A O 1
ATOM 752 N N . VAL A 1 96 ? 15.039 16.594 3.943 1 92.56 96 VAL A N 1
ATOM 753 C CA . VAL A 1 96 ? 15.961 16.125 4.969 1 92.56 96 VAL A CA 1
ATOM 754 C C . VAL A 1 96 ? 17.281 16.891 4.879 1 92.56 96 VAL A C 1
ATOM 756 O O . VAL A 1 96 ? 17.891 16.969 3.811 1 92.56 96 VAL A O 1
ATOM 759 N N . ASP A 1 97 ? 17.641 17.547 5.984 1 91.69 97 ASP A N 1
ATOM 760 C CA . ASP A 1 97 ? 18.828 18.375 6.012 1 91.69 97 ASP A CA 1
ATOM 761 C C . ASP A 1 97 ? 18.797 19.406 4.887 1 91.69 97 ASP A C 1
ATOM 763 O O . ASP A 1 97 ? 19.812 19.625 4.203 1 91.69 97 ASP A O 1
ATOM 767 N N . GLY A 1 98 ? 17.625 19.828 4.594 1 91.81 98 GLY A N 1
ATOM 768 C CA . GLY A 1 98 ? 17.469 20.891 3.609 1 91.81 98 GLY A CA 1
ATOM 769 C C . GLY A 1 98 ? 17.344 20.375 2.191 1 91.81 98 GLY A C 1
ATOM 770 O O . GLY A 1 98 ? 17 21.125 1.275 1 91.81 98 GLY A O 1
ATOM 771 N N . GLU A 1 99 ? 17.562 19.094 1.972 1 91.19 99 GLU A N 1
ATOM 772 C CA . GLU A 1 99 ? 17.469 18.516 0.633 1 91.19 99 GLU A CA 1
ATOM 773 C C . GLU A 1 99 ? 16.062 18.016 0.333 1 91.19 99 GLU A C 1
ATOM 775 O O . GLU A 1 99 ? 15.453 17.328 1.153 1 91.19 99 GLU A O 1
ATOM 780 N N . PHE A 1 100 ? 15.633 18.328 -0.843 1 93.38 100 PHE A N 1
ATOM 781 C CA . PHE A 1 100 ? 14.289 17.969 -1.28 1 93.38 100 PHE A CA 1
ATOM 782 C C . PHE A 1 100 ? 14.188 16.469 -1.511 1 93.38 100 PHE A C 1
ATOM 784 O O . PHE A 1 100 ? 15.055 15.867 -2.148 1 93.38 100 PHE A O 1
ATOM 791 N N . LEU A 1 101 ? 13.195 15.82 -1.062 1 92.06 101 LEU A N 1
ATOM 792 C CA . LEU A 1 101 ? 12.945 14.398 -1.297 1 92.06 101 LEU A CA 1
ATOM 793 C C . LEU A 1 101 ? 11.797 14.203 -2.279 1 92.06 101 LEU A C 1
ATOM 795 O O . LEU A 1 101 ? 12 13.695 -3.383 1 92.06 101 LEU A O 1
ATOM 799 N N . HIS A 1 102 ? 10.578 14.656 -1.921 1 92.88 102 HIS A N 1
ATOM 800 C CA . HIS A 1 102 ? 9.383 14.523 -2.744 1 92.88 102 HIS A CA 1
ATOM 801 C C . HIS A 1 102 ? 8.273 15.445 -2.252 1 92.88 102 HIS A C 1
ATOM 803 O O . HIS A 1 102 ? 8.391 16.047 -1.183 1 92.88 102 HIS A O 1
ATOM 809 N N . TYR A 1 103 ? 7.238 15.594 -3.055 1 96.88 103 TYR A N 1
ATOM 810 C CA . TYR A 1 103 ? 6.023 16.281 -2.645 1 96.88 103 TYR A CA 1
ATOM 811 C C . TYR A 1 103 ? 4.973 15.297 -2.148 1 96.88 103 TYR A C 1
ATOM 813 O O . TYR A 1 103 ? 5.008 14.117 -2.508 1 96.88 103 TYR A O 1
ATOM 821 N N . ILE A 1 104 ? 4.195 15.789 -1.261 1 98.25 104 ILE A N 1
ATOM 822 C CA . ILE A 1 104 ? 2.971 15.086 -0.879 1 98.25 104 ILE A CA 1
ATOM 823 C C . ILE A 1 104 ? 1.76 15.82 -1.459 1 98.25 104 ILE A C 1
ATOM 825 O O . ILE A 1 104 ? 1.634 17.031 -1.318 1 98.25 104 ILE A O 1
ATOM 829 N N . PHE A 1 105 ? 0.879 15.039 -2.078 1 98.31 105 PHE A N 1
ATOM 830 C CA . PHE A 1 105 ? -0.273 15.602 -2.771 1 98.31 105 PHE A CA 1
ATOM 831 C C . PHE A 1 105 ? -1.57 15.203 -2.076 1 98.31 105 PHE A C 1
ATOM 833 O O . PHE A 1 105 ? -1.56 14.398 -1.146 1 98.31 105 PHE A O 1
ATOM 840 N N . PRO A 1 106 ? -2.68 15.867 -2.475 1 98.12 106 PRO A N 1
ATOM 841 C CA . PRO A 1 106 ? -3.973 15.547 -1.863 1 98.12 106 PRO A CA 1
ATOM 842 C C . PRO A 1 106 ? -4.285 14.047 -1.895 1 98.12 106 PRO A C 1
ATOM 844 O O . PRO A 1 106 ? -4.02 13.383 -2.896 1 98.12 106 PRO A O 1
ATOM 847 N N . PHE A 1 107 ? -4.805 13.523 -0.733 1 97.94 107 PHE A N 1
ATOM 848 C CA . PHE A 1 107 ? -5.266 12.156 -0.511 1 97.94 107 PHE A CA 1
ATOM 849 C C . PHE A 1 107 ? -4.09 11.219 -0.261 1 97.94 107 PHE A C 1
ATOM 851 O O . PHE A 1 107 ? -4.223 10 -0.379 1 97.94 107 PHE A O 1
ATOM 858 N N . GLN A 1 108 ? -2.949 11.867 -0.003 1 98.5 108 GLN A N 1
ATOM 859 C CA . GLN A 1 108 ? -1.806 11.125 0.521 1 98.5 108 GLN A CA 1
ATOM 860 C C . GLN A 1 108 ? -1.581 11.43 1.998 1 98.5 108 GLN A C 1
ATOM 862 O O . GLN A 1 108 ? -1.87 12.539 2.457 1 98.5 108 GLN A O 1
ATOM 867 N N . PHE A 1 109 ? -1.09 10.43 2.738 1 98.69 109 PHE A N 1
ATOM 868 C CA . PHE A 1 109 ? -0.756 10.633 4.145 1 98.69 109 PHE A CA 1
ATOM 869 C C . PHE A 1 109 ? 0.463 11.539 4.285 1 98.69 109 PHE A C 1
ATOM 871 O O . PHE A 1 109 ? 1.423 11.422 3.52 1 98.69 109 PHE A O 1
ATOM 878 N N . LEU A 1 110 ? 0.451 12.383 5.27 1 98.56 110 LEU A N 1
ATOM 879 C CA . LEU A 1 110 ? 1.597 13.242 5.547 1 98.56 110 LEU A CA 1
ATOM 880 C C . LEU A 1 110 ? 2.729 12.445 6.191 1 98.56 110 LEU A C 1
ATOM 882 O O . LEU A 1 110 ? 3.9 12.656 5.871 1 98.56 110 LEU A O 1
ATOM 886 N N . ASP A 1 111 ? 2.43 11.555 7.039 1 97.25 111 ASP A N 1
ATOM 887 C CA . ASP A 1 111 ? 3.438 10.969 7.922 1 97.25 111 ASP A CA 1
ATOM 888 C C . ASP A 1 111 ? 3.34 9.445 7.938 1 97.25 111 ASP A C 1
ATOM 890 O O . ASP A 1 111 ? 3.553 8.82 8.977 1 97.25 111 ASP A O 1
ATOM 894 N N . SER A 1 112 ? 2.98 8.82 6.785 1 97.44 112 SER A N 1
ATOM 895 C CA . SER A 1 112 ? 2.861 7.367 6.715 1 97.44 112 SER A CA 1
ATOM 896 C C . SER A 1 112 ? 4.184 6.688 7.051 1 97.44 112 SER A C 1
ATOM 898 O O . SER A 1 112 ? 4.207 5.695 7.785 1 97.44 112 SER A O 1
ATOM 900 N N . PRO A 1 113 ? 5.359 7.164 6.562 1 94.5 113 PRO A N 1
ATOM 901 C CA . PRO A 1 113 ? 6.605 6.504 6.957 1 94.5 113 PRO A CA 1
ATOM 902 C C . PRO A 1 113 ? 6.867 6.582 8.461 1 94.5 113 PRO A C 1
ATOM 904 O O . PRO A 1 113 ? 7.32 5.605 9.062 1 94.5 113 PRO A O 1
ATOM 907 N N . GLU A 1 114 ? 6.598 7.742 9.07 1 93.75 114 GLU A N 1
ATOM 908 C CA . GLU A 1 114 ? 6.781 7.914 10.508 1 93.75 114 GLU A CA 1
ATOM 909 C C . GLU A 1 114 ? 5.828 7.023 11.297 1 93.75 114 GLU A C 1
ATOM 911 O O . GLU A 1 114 ? 6.215 6.43 12.305 1 93.75 114 GLU A O 1
ATOM 916 N N . TRP A 1 115 ? 4.582 6.977 10.836 1 94.81 115 TRP A N 1
ATOM 917 C CA . TRP A 1 115 ? 3.604 6.105 11.477 1 94.81 115 TRP A CA 1
ATOM 918 C C . TRP A 1 115 ? 4.062 4.652 11.453 1 94.81 115 TRP A C 1
ATOM 920 O O . TRP A 1 115 ? 4.008 3.957 12.469 1 94.81 115 TRP A O 1
A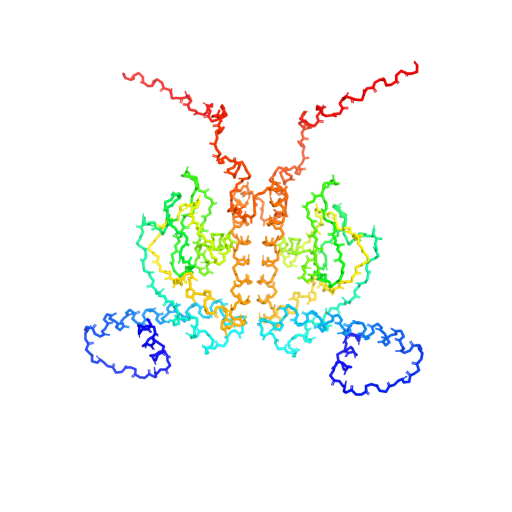TOM 930 N N . ASP A 1 116 ? 4.562 4.254 10.328 1 91.81 116 ASP A N 1
ATOM 931 C CA . ASP A 1 116 ? 4.906 2.852 10.117 1 91.81 116 ASP A CA 1
ATOM 932 C C . ASP A 1 116 ? 6.215 2.496 10.812 1 91.81 116 ASP A C 1
ATOM 934 O O . ASP A 1 116 ? 6.504 1.32 11.047 1 91.81 116 ASP A O 1
ATOM 938 N N . SER A 1 117 ? 6.988 3.41 11.133 1 85.88 117 SER A N 1
ATOM 939 C CA . SER A 1 117 ? 8.305 3.176 11.719 1 85.88 117 SER A CA 1
ATOM 940 C C . SER A 1 117 ? 8.188 2.852 13.211 1 85.88 117 SER A C 1
ATOM 942 O O . SER A 1 117 ? 9.148 2.375 13.82 1 85.88 117 SER A O 1
ATOM 944 N N . LEU A 1 118 ? 7.027 3.104 13.758 1 85.81 118 LEU A N 1
ATOM 945 C CA . LEU A 1 118 ? 6.883 2.967 15.203 1 85.81 118 LEU A CA 1
ATOM 946 C C . LEU A 1 118 ? 5.898 1.856 15.547 1 85.81 118 LEU A C 1
ATOM 948 O O . LEU A 1 118 ? 4.871 1.701 14.883 1 85.81 118 LEU A O 1
ATOM 952 N N . ARG A 1 119 ? 6.227 1.186 16.625 1 82.31 119 ARG A N 1
ATOM 953 C CA . ARG A 1 119 ? 5.23 0.321 17.25 1 82.31 119 ARG A CA 1
ATOM 954 C C . ARG A 1 119 ? 4.23 1.136 18.062 1 82.31 119 ARG A C 1
ATOM 956 O O . ARG A 1 119 ? 4.473 2.307 18.359 1 82.31 119 ARG A O 1
ATOM 963 N N . PRO A 1 120 ? 3.084 0.579 18.422 1 82.81 120 PRO A N 1
ATOM 964 C CA . PRO A 1 120 ? 2.014 1.328 19.078 1 82.81 120 PRO A CA 1
ATOM 965 C C . PRO A 1 120 ? 2.479 2.018 20.359 1 82.81 120 PRO A C 1
ATOM 967 O O . PRO A 1 120 ? 2.045 3.133 20.656 1 82.81 120 PRO A O 1
ATOM 970 N N . THR A 1 121 ? 3.396 1.502 21.078 1 84.44 121 THR A N 1
ATOM 971 C CA . THR A 1 121 ? 3.795 2.064 22.359 1 84.44 121 THR A CA 1
ATOM 972 C C . THR A 1 121 ? 5.105 2.838 22.234 1 84.44 121 THR A C 1
ATOM 974 O O . THR A 1 121 ? 5.586 3.424 23.203 1 84.44 121 THR A O 1
ATOM 977 N N . GLU A 1 122 ? 5.582 2.893 21.109 1 86.56 122 GLU A N 1
ATOM 978 C CA . GLU A 1 122 ? 6.875 3.535 20.891 1 86.56 122 GLU A CA 1
ATOM 979 C C . GLU A 1 122 ? 6.707 5.023 20.578 1 86.56 122 GLU A C 1
ATOM 981 O O . GLU A 1 122 ? 5.691 5.434 20.016 1 86.56 122 GLU A O 1
ATOM 986 N N . GLU A 1 123 ? 7.695 5.734 21.062 1 90 123 GLU A N 1
ATOM 987 C CA . GLU A 1 123 ? 7.773 7.152 20.719 1 90 123 GLU A CA 1
ATOM 988 C C . GLU A 1 123 ? 8.883 7.414 19.703 1 90 123 GLU A C 1
ATOM 990 O O . GLU A 1 123 ? 9.836 6.641 19.609 1 90 123 GLU A O 1
ATOM 995 N N . GLY A 1 124 ? 8.633 8.406 18.906 1 90.62 124 GLY A N 1
ATOM 996 C CA . GLY A 1 124 ? 9.617 8.758 17.891 1 90.62 124 GLY A CA 1
ATOM 997 C C . GLY A 1 124 ? 9.539 10.211 17.469 1 90.62 124 GLY A C 1
ATOM 998 O O . GLY A 1 124 ? 8.656 10.945 17.906 1 90.62 124 GLY A O 1
ATOM 999 N N . ILE A 1 125 ? 10.602 10.578 16.734 1 92.69 125 ILE A N 1
ATOM 1000 C CA . ILE A 1 125 ? 10.695 11.945 16.234 1 92.69 125 ILE A CA 1
ATOM 1001 C C . ILE A 1 125 ? 10.797 11.938 14.719 1 92.69 125 ILE A C 1
ATOM 1003 O O . ILE A 1 125 ? 11.344 11.008 14.125 1 92.69 125 ILE A O 1
ATOM 1007 N N . PHE A 1 126 ? 10.281 12.953 14.109 1 94 126 PHE A N 1
ATOM 1008 C CA . PHE A 1 126 ? 10.367 13.078 12.656 1 94 126 PHE A CA 1
ATOM 1009 C C . PHE A 1 126 ? 11.82 13.164 12.211 1 94 126 PHE A C 1
ATOM 1011 O O . PHE A 1 126 ? 12.625 13.859 12.828 1 94 126 PHE A O 1
ATOM 1018 N N . GLN A 1 127 ? 12.102 12.469 11.117 1 91.38 127 GLN A N 1
ATOM 1019 C CA . GLN A 1 127 ? 13.445 12.508 10.555 1 91.38 127 GLN A CA 1
ATOM 1020 C C . GLN A 1 127 ? 13.492 13.367 9.297 1 91.38 127 GLN A C 1
ATOM 1022 O O . GLN A 1 127 ? 14.516 13.43 8.609 1 91.38 127 GLN A O 1
ATOM 1027 N N . VAL A 1 128 ? 12.375 13.867 8.945 1 94.94 128 VAL A N 1
ATOM 1028 C CA . VAL A 1 128 ? 12.258 14.766 7.805 1 94.94 128 VAL A CA 1
ATOM 1029 C C . VAL A 1 128 ? 11.469 16.016 8.203 1 94.94 128 VAL A C 1
ATOM 1031 O O . VAL A 1 128 ? 10.82 16.031 9.25 1 94.94 128 VAL A O 1
ATOM 1034 N N . THR A 1 129 ? 11.586 17.078 7.414 1 97.62 129 THR A N 1
ATOM 1035 C CA . THR A 1 129 ? 10.781 18.266 7.586 1 97.62 129 THR A CA 1
ATOM 1036 C C . THR A 1 129 ? 9.664 18.328 6.551 1 97.62 129 THR A C 1
ATOM 1038 O O . THR A 1 129 ? 9.898 18.094 5.363 1 97.62 129 THR A O 1
ATOM 1041 N N . LEU A 1 130 ? 8.469 18.547 6.988 1 98.75 130 LEU A N 1
ATOM 1042 C CA . LEU A 1 130 ? 7.305 18.734 6.129 1 98.75 130 LEU A CA 1
ATOM 1043 C C . LEU A 1 130 ? 6.848 20.188 6.141 1 98.75 130 LEU A C 1
ATOM 1045 O O . LEU A 1 130 ? 6.348 20.672 7.152 1 98.75 130 LEU A O 1
ATOM 1049 N N . THR A 1 131 ? 6.984 20.844 5.027 1 98.88 131 THR A N 1
ATOM 1050 C CA . THR A 1 131 ? 6.652 22.266 4.918 1 98.88 131 THR A CA 1
ATOM 1051 C C . THR A 1 131 ? 5.527 22.484 3.908 1 98.88 131 THR A C 1
ATOM 1053 O O . THR A 1 131 ? 5.562 21.922 2.805 1 98.88 131 THR A O 1
ATOM 1056 N N . ALA A 1 132 ? 4.551 23.312 4.301 1 98.88 132 ALA A N 1
ATOM 1057 C CA . ALA A 1 132 ? 3.473 23.641 3.375 1 98.88 132 ALA A CA 1
ATOM 1058 C C . ALA A 1 132 ? 3.988 24.5 2.221 1 98.88 132 ALA A C 1
ATOM 1060 O O . ALA A 1 132 ? 4.453 25.625 2.432 1 98.88 132 ALA A O 1
ATOM 1061 N N . GLU A 1 133 ? 3.895 23.906 1.028 1 98.38 133 GLU A N 1
ATOM 1062 C CA . GLU A 1 133 ? 4.234 24.672 -0.167 1 98.38 133 GLU A CA 1
ATOM 1063 C C . GLU A 1 133 ? 3.125 25.656 -0.532 1 98.38 133 G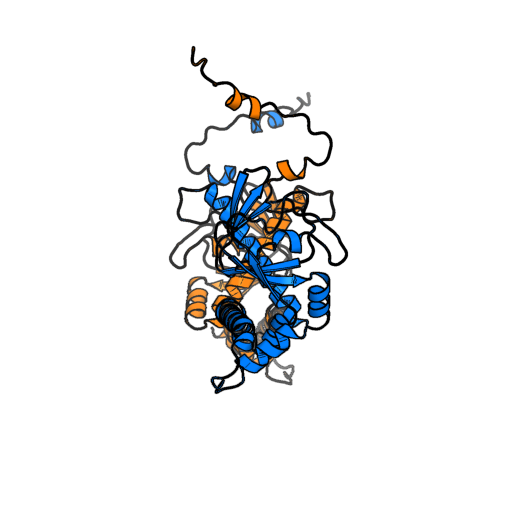LU A C 1
ATOM 1065 O O . GLU A 1 133 ? 3.387 26.719 -1.102 1 98.38 133 GLU A O 1
ATOM 1070 N N . THR A 1 134 ? 1.941 25.312 -0.251 1 98.62 134 THR A N 1
ATOM 1071 C CA . THR A 1 134 ? 0.736 26.125 -0.384 1 98.62 134 THR A CA 1
ATOM 1072 C C . THR A 1 134 ? -0.093 26.062 0.897 1 98.62 134 THR A C 1
ATOM 1074 O O . THR A 1 134 ? 0.272 25.375 1.853 1 98.62 134 THR A O 1
ATOM 1077 N N . ASP A 1 135 ? -1.153 26.906 0.887 1 98.31 135 ASP A N 1
ATOM 1078 C CA . ASP A 1 135 ? -2.117 26.672 1.961 1 98.31 135 ASP A CA 1
ATOM 1079 C C . ASP A 1 135 ? -2.699 25.266 1.89 1 98.31 135 ASP A C 1
ATOM 1081 O O . ASP A 1 135 ? -3.086 24.797 0.815 1 98.31 135 ASP A O 1
ATOM 1085 N N . CYS A 1 136 ? -2.688 24.641 3.049 1 98 136 CYS A N 1
ATOM 1086 C CA . CYS A 1 136 ? -3.074 23.234 3.074 1 98 136 CYS A CA 1
ATOM 1087 C C . CYS A 1 136 ? -4.188 22.984 4.086 1 98 136 CYS A C 1
ATOM 1089 O O . CYS A 1 136 ? -4.309 23.719 5.066 1 98 136 CYS A O 1
ATOM 1091 N N . ARG A 1 137 ? -5.02 22.016 3.822 1 97.12 137 ARG A N 1
ATOM 1092 C CA . ARG A 1 137 ? -5.965 21.438 4.773 1 97.12 137 ARG A CA 1
ATOM 1093 C C . ARG A 1 137 ? -5.781 19.938 4.879 1 97.12 137 ARG A C 1
ATOM 1095 O O . ARG A 1 137 ? -5.578 19.25 3.869 1 97.12 137 ARG A O 1
ATOM 1102 N N . TYR A 1 138 ? -5.742 19.453 6.09 1 97.5 138 TYR A N 1
ATOM 1103 C CA . TYR A 1 138 ? -5.574 18.031 6.285 1 97.5 138 TYR A CA 1
ATOM 1104 C C . TYR A 1 138 ? -6.414 17.531 7.457 1 97.5 138 TYR A C 1
ATOM 1106 O O . TYR A 1 138 ? -6.836 18.328 8.305 1 97.5 138 TYR A O 1
ATOM 1114 N N . VAL A 1 139 ? -6.754 16.25 7.391 1 97.25 139 VAL A N 1
ATOM 1115 C CA . VAL A 1 139 ? -7.426 15.547 8.477 1 97.25 139 VAL A CA 1
ATOM 1116 C C . VAL A 1 139 ? -6.395 14.82 9.344 1 97.25 139 VAL A C 1
ATOM 1118 O O . VAL A 1 139 ? -5.473 14.188 8.82 1 97.25 139 VAL A O 1
ATOM 1121 N N . SER A 1 140 ? -6.598 14.883 10.656 1 98.06 140 SER A N 1
ATOM 1122 C CA . SER A 1 140 ? -5.578 14.344 11.555 1 98.06 140 SER A CA 1
ATOM 1123 C C . SER A 1 140 ? -6.207 13.5 12.656 1 98.06 140 SER A C 1
ATOM 1125 O O . SER A 1 140 ? -7.246 13.867 13.211 1 98.06 140 SER A O 1
ATOM 1127 N N . TRP A 1 141 ? -5.605 12.359 12.914 1 98 141 TRP A N 1
ATOM 1128 C CA . TRP A 1 141 ? -5.934 11.492 14.039 1 98 141 TRP A CA 1
ATOM 1129 C C . TRP A 1 141 ? -4.793 11.461 15.055 1 98 141 TRP A C 1
ATOM 1131 O O . TRP A 1 141 ? -3.631 11.281 14.68 1 98 141 TRP A O 1
ATOM 1141 N N . ARG A 1 142 ? -5.105 11.656 16.281 1 97.19 142 ARG A N 1
ATOM 1142 C CA . ARG A 1 142 ? -4.102 11.406 17.312 1 97.19 142 ARG A CA 1
ATOM 1143 C C . ARG A 1 142 ? -3.709 9.93 17.359 1 97.19 142 ARG A C 1
ATOM 1145 O O . ARG A 1 142 ? -4.562 9.055 17.203 1 97.19 142 ARG A O 1
ATOM 1152 N N . ARG A 1 143 ? -2.518 9.695 17.531 1 96.19 143 ARG A N 1
ATOM 1153 C CA . ARG A 1 143 ? -1.96 8.352 17.422 1 96.19 143 ARG A CA 1
ATOM 1154 C C . ARG A 1 143 ? -2.637 7.398 18.391 1 96.19 143 ARG A C 1
ATOM 1156 O O . ARG A 1 143 ? -3.111 6.332 18 1 96.19 143 ARG A O 1
ATOM 1163 N N . LYS A 1 144 ? -2.727 7.742 19.688 1 93.5 144 LYS A N 1
ATOM 1164 C CA . LYS A 1 144 ? -3.309 6.875 20.703 1 93.5 144 LYS A CA 1
ATOM 1165 C C . LYS A 1 144 ? -4.777 6.59 20.406 1 93.5 144 LYS A C 1
ATOM 1167 O O . LYS A 1 144 ? -5.234 5.453 20.531 1 93.5 144 LYS A O 1
ATOM 1172 N N . LYS A 1 145 ? -5.504 7.559 20 1 95.06 145 LYS A N 1
ATOM 1173 C CA . LYS A 1 145 ? -6.918 7.395 19.672 1 95.06 145 LYS A CA 1
ATOM 1174 C C . LYS A 1 145 ? -7.105 6.504 18.453 1 95.06 145 LYS A C 1
ATOM 1176 O O . LYS A 1 145 ? -8.047 5.707 18.391 1 95.06 145 LYS A O 1
ATOM 1181 N N . LEU A 1 146 ? -6.246 6.695 17.547 1 97.06 146 LEU A N 1
ATOM 1182 C CA . LEU A 1 146 ? -6.352 5.895 16.344 1 97.06 146 LEU A CA 1
ATOM 1183 C C . LEU A 1 146 ? -6.07 4.426 16.625 1 97.06 146 LEU A C 1
ATOM 1185 O O . LEU A 1 146 ? -6.746 3.543 16.094 1 97.06 146 LEU A O 1
ATOM 1189 N N . TYR A 1 147 ? -5.133 4.168 17.516 1 96.44 147 TYR A N 1
ATOM 1190 C CA . TYR A 1 147 ? -4.863 2.783 17.875 1 96.44 147 TYR A CA 1
ATOM 1191 C C . TYR A 1 147 ? -6.051 2.182 18.625 1 96.44 147 TYR A C 1
ATOM 1193 O O . TYR A 1 147 ? -6.332 0.987 18.5 1 96.44 147 TYR A O 1
ATOM 1201 N N . LEU A 1 148 ? -6.684 2.996 19.453 1 96.44 148 LEU A N 1
ATOM 1202 C CA . LEU A 1 148 ? -7.895 2.52 20.109 1 96.44 148 LEU A CA 1
ATOM 1203 C C . LEU A 1 148 ? -8.969 2.164 19.094 1 96.44 148 LEU A C 1
ATOM 1205 O O . LEU A 1 148 ? -9.625 1.128 19.203 1 96.44 148 LEU A O 1
ATOM 1209 N N . LEU A 1 149 ? -9.133 2.996 18.125 1 97.06 149 LEU A N 1
ATOM 1210 C CA . LEU A 1 149 ? -10.078 2.725 17.047 1 97.06 149 LEU A CA 1
ATOM 1211 C C . LEU A 1 149 ? -9.734 1.422 16.328 1 97.06 149 LEU A C 1
ATOM 1213 O O . LEU A 1 149 ? -10.617 0.626 16.016 1 97.06 149 LEU A O 1
ATOM 1217 N N . PHE A 1 150 ? -8.438 1.215 16.031 1 97.44 150 PHE A N 1
ATOM 1218 C CA . PHE A 1 150 ? -7.973 -0.002 15.375 1 97.44 150 PHE A CA 1
ATOM 1219 C C . PHE A 1 150 ? -8.297 -1.229 16.219 1 97.44 150 PHE A C 1
ATOM 1221 O O . PHE A 1 150 ? -8.664 -2.279 15.68 1 97.44 150 PHE A O 1
ATOM 1228 N N . ALA A 1 151 ? -8.133 -1.119 17.5 1 96.69 151 ALA A N 1
ATOM 1229 C CA . ALA A 1 151 ? -8.398 -2.236 18.391 1 96.69 151 ALA A CA 1
ATOM 1230 C C . ALA A 1 151 ? -9.891 -2.576 18.422 1 96.69 151 ALA A C 1
ATOM 1232 O O . ALA A 1 151 ? -10.266 -3.74 18.578 1 96.69 151 ALA A O 1
ATOM 1233 N N . GLN A 1 152 ? -10.727 -1.619 18.25 1 97.19 152 GLN A N 1
ATOM 1234 C CA . GLN A 1 152 ? -12.172 -1.783 18.344 1 97.19 152 GLN A CA 1
ATOM 1235 C C . GLN A 1 152 ? -12.773 -2.238 17.016 1 97.19 152 GLN A C 1
ATOM 1237 O O . GLN A 1 152 ? -13.844 -2.85 16.984 1 97.19 152 GLN A O 1
ATOM 1242 N N . HIS A 1 153 ? -12.109 -1.931 15.922 1 97.12 153 HIS A N 1
ATOM 1243 C CA . HIS A 1 153 ? -12.648 -2.207 14.594 1 97.12 153 HIS A CA 1
ATOM 1244 C C . HIS A 1 153 ? -11.602 -2.855 13.703 1 97.12 153 HIS A C 1
ATOM 1246 O O . HIS A 1 153 ? -10.812 -2.16 13.055 1 97.12 153 HIS A O 1
ATOM 1252 N N . ARG A 1 154 ? -11.727 -4.066 13.484 1 96.5 154 ARG A N 1
ATOM 1253 C CA . ARG A 1 154 ? -10.734 -4.824 12.727 1 96.5 154 ARG A CA 1
ATOM 1254 C C . ARG A 1 154 ? -10.688 -4.371 11.273 1 96.5 154 ARG A C 1
ATOM 1256 O O . ARG A 1 154 ? -9.617 -4.277 10.68 1 96.5 154 ARG A O 1
ATOM 1263 N N . TYR A 1 155 ? -11.828 -4.125 10.766 1 97.5 155 TYR A N 1
ATOM 1264 C CA . TYR A 1 155 ? -11.883 -3.66 9.383 1 97.5 155 TYR A CA 1
ATOM 1265 C C . TYR A 1 155 ? -11.117 -2.354 9.219 1 97.5 155 TYR A C 1
ATOM 1267 O O . TYR A 1 155 ? -10.344 -2.197 8.266 1 97.5 155 TYR A O 1
ATOM 1275 N N . ILE A 1 156 ? -11.312 -1.411 10.102 1 98.19 156 ILE A N 1
ATOM 1276 C CA . ILE A 1 156 ? -10.656 -0.111 10.016 1 98.19 156 ILE A CA 1
ATOM 1277 C C . ILE A 1 156 ? -9.141 -0.289 10.141 1 98.19 156 ILE A C 1
ATOM 1279 O O . ILE A 1 156 ? -8.375 0.339 9.406 1 98.19 156 ILE A O 1
ATOM 1283 N N . SER A 1 157 ? -8.781 -1.17 11.016 1 98 157 SER A N 1
ATOM 1284 C CA . SER A 1 157 ? -7.359 -1.458 11.203 1 98 157 SER A CA 1
ATOM 1285 C C . SER A 1 157 ? -6.723 -1.962 9.914 1 98 157 SER A C 1
ATOM 1287 O O . SER A 1 157 ? -5.68 -1.453 9.492 1 98 157 SER A O 1
ATOM 1289 N N . ARG A 1 158 ? -7.375 -2.879 9.289 1 97.88 158 ARG A N 1
ATOM 1290 C CA . ARG A 1 158 ? -6.84 -3.471 8.07 1 97.88 158 ARG A CA 1
ATOM 1291 C C . ARG A 1 158 ? -6.859 -2.467 6.922 1 97.88 158 ARG A C 1
ATOM 1293 O O . ARG A 1 158 ? -5.91 -2.387 6.145 1 97.88 158 ARG A O 1
ATOM 1300 N N . LEU A 1 159 ? -7.91 -1.745 6.828 1 98.19 159 LEU A N 1
ATOM 1301 C CA . LEU A 1 159 ? -8.055 -0.719 5.801 1 98.19 159 LEU A CA 1
ATOM 1302 C C . LEU A 1 159 ? -6.906 0.285 5.871 1 98.19 159 LEU A C 1
ATOM 1304 O O . LEU A 1 159 ? -6.242 0.547 4.867 1 98.19 159 LEU A O 1
ATOM 1308 N N . PHE A 1 160 ? -6.605 0.777 7.078 1 98.44 160 PHE A N 1
ATOM 1309 C CA . PHE A 1 160 ? -5.543 1.762 7.246 1 98.44 160 PHE A CA 1
ATOM 1310 C C . PHE A 1 160 ? -4.18 1.139 6.977 1 98.44 160 PHE A C 1
ATOM 1312 O O . PHE A 1 160 ? -3.305 1.778 6.387 1 98.44 160 PHE A O 1
ATOM 1319 N N . SER A 1 161 ? -4.02 -0.059 7.363 1 97.44 161 SER A N 1
ATOM 1320 C CA . SER A 1 161 ? -2.75 -0.739 7.141 1 97.44 161 SER A CA 1
ATOM 1321 C C . SER A 1 161 ? -2.412 -0.812 5.656 1 97.44 161 SER A C 1
ATOM 1323 O O . SER A 1 161 ? -1.305 -0.458 5.246 1 97.44 161 SER A O 1
ATOM 1325 N N . VAL A 1 162 ? -3.391 -1.172 4.871 1 98 162 VAL A N 1
ATOM 1326 C CA . VAL A 1 162 ? -3.135 -1.344 3.443 1 98 162 VAL A CA 1
ATOM 1327 C C . VAL A 1 162 ? -3.01 0.023 2.773 1 98 162 VAL A C 1
ATOM 1329 O O . VAL A 1 162 ? -2.176 0.212 1.885 1 98 162 VAL A O 1
ATOM 1332 N N . LEU A 1 163 ? -3.775 0.963 3.188 1 98.44 163 LEU A N 1
ATOM 1333 C CA . LEU A 1 163 ? -3.707 2.307 2.627 1 98.44 163 LEU A CA 1
ATOM 1334 C C . LEU A 1 163 ? -2.361 2.955 2.932 1 98.44 163 LEU A C 1
ATOM 1336 O O . LEU A 1 163 ? -1.758 3.584 2.059 1 98.44 163 LEU A O 1
ATOM 1340 N N . ILE A 1 164 ? -1.932 2.764 4.164 1 98 164 ILE A N 1
ATOM 1341 C CA . ILE A 1 164 ? -0.657 3.334 4.582 1 98 164 ILE A CA 1
ATOM 1342 C C . ILE A 1 164 ? 0.483 2.674 3.811 1 98 164 ILE A C 1
ATOM 1344 O O . ILE A 1 164 ? 1.38 3.357 3.312 1 98 164 ILE A O 1
ATOM 1348 N N . GLY A 1 165 ? 0.403 1.396 3.725 1 97.25 165 GLY A N 1
ATOM 1349 C CA . GLY A 1 165 ? 1.403 0.696 2.936 1 97.25 165 GLY A CA 1
ATOM 1350 C C . GLY A 1 165 ? 1.47 1.173 1.497 1 97.25 165 GLY A C 1
ATOM 1351 O O . GLY A 1 165 ? 2.553 1.451 0.979 1 97.25 165 GLY A O 1
ATOM 1352 N N . SER A 1 166 ? 0.372 1.265 0.866 1 97.75 166 SER A N 1
ATOM 1353 C CA . SER A 1 166 ? 0.302 1.726 -0.517 1 97.75 166 SER A CA 1
ATOM 1354 C C . SER A 1 166 ? 0.841 3.146 -0.654 1 97.75 166 SER A C 1
ATOM 1356 O O . SER A 1 166 ? 1.534 3.461 -1.623 1 97.75 166 SER A O 1
ATOM 1358 N N . ASP A 1 167 ? 0.527 3.953 0.281 1 97.88 167 ASP A N 1
ATOM 1359 C CA . ASP A 1 167 ? 1.006 5.332 0.3 1 97.88 167 ASP A CA 1
ATOM 1360 C C . ASP A 1 167 ? 2.529 5.383 0.404 1 97.88 167 ASP A C 1
ATOM 1362 O O . ASP A 1 167 ? 3.174 6.203 -0.253 1 97.88 167 ASP A O 1
ATOM 1366 N N . ILE A 1 168 ? 3.062 4.602 1.238 1 95.56 168 ILE A N 1
ATOM 1367 C CA . ILE A 1 168 ? 4.512 4.543 1.399 1 95.56 168 ILE A CA 1
ATOM 1368 C C . ILE A 1 168 ? 5.16 4.133 0.079 1 95.56 168 ILE A C 1
ATOM 1370 O O . ILE A 1 168 ? 6.164 4.719 -0.335 1 95.56 168 ILE A O 1
ATOM 1374 N N . ALA A 1 169 ? 4.57 3.18 -0.582 1 93.69 169 ALA A N 1
ATOM 1375 C CA . ALA A 1 169 ? 5.09 2.783 -1.887 1 93.69 169 ALA A CA 1
ATOM 1376 C C . ALA A 1 169 ? 5.113 3.965 -2.852 1 93.69 169 ALA A C 1
ATOM 1378 O O . ALA A 1 169 ? 6.113 4.199 -3.533 1 93.69 169 ALA A O 1
ATOM 1379 N N . ASP A 1 170 ? 4.055 4.691 -2.896 1 93.88 170 ASP A N 1
ATOM 1380 C CA . ASP A 1 170 ? 3.971 5.863 -3.762 1 93.88 170 ASP A CA 1
ATOM 1381 C C . ASP A 1 170 ? 5.098 6.848 -3.463 1 93.88 170 ASP A C 1
ATOM 1383 O O . ASP A 1 170 ? 5.684 7.426 -4.379 1 93.88 170 ASP A O 1
ATOM 1387 N N . LYS A 1 171 ? 5.363 7.043 -2.27 1 93.31 171 LYS A N 1
ATOM 1388 C CA . LYS A 1 171 ? 6.406 7.988 -1.876 1 93.31 171 LYS A CA 1
ATOM 1389 C C . LYS A 1 171 ? 7.789 7.477 -2.27 1 93.31 171 LYS A C 1
ATOM 1391 O O . LYS A 1 171 ? 8.656 8.258 -2.668 1 93.31 171 LYS A O 1
ATOM 1396 N N . LEU A 1 172 ? 7.98 6.246 -2.141 1 88.94 172 LEU A N 1
ATOM 1397 C CA . LEU A 1 172 ? 9.273 5.672 -2.506 1 88.94 172 LEU A CA 1
ATOM 1398 C C . LEU A 1 172 ? 9.484 5.734 -4.016 1 88.94 172 LEU A C 1
ATOM 1400 O O . LEU A 1 172 ? 10.617 5.93 -4.477 1 88.94 172 LEU A O 1
ATOM 1404 N N . TYR A 1 173 ? 8.43 5.555 -4.781 1 87.5 173 TYR A N 1
ATOM 1405 C CA . TYR A 1 173 ? 8.523 5.742 -6.223 1 87.5 173 TYR A CA 1
ATOM 1406 C C . TYR A 1 173 ? 8.852 7.191 -6.566 1 87.5 173 TYR A C 1
ATOM 1408 O O . TYR A 1 173 ? 9.641 7.457 -7.473 1 87.5 173 TYR A O 1
ATOM 1416 N N . ALA A 1 174 ? 8.219 8.078 -5.859 1 87.38 174 ALA A N 1
ATOM 1417 C CA . ALA A 1 174 ? 8.469 9.5 -6.094 1 87.38 174 ALA A CA 1
ATOM 1418 C C . ALA A 1 174 ? 9.922 9.859 -5.801 1 87.38 174 ALA A C 1
ATOM 1420 O O . ALA A 1 174 ? 10.5 10.719 -6.469 1 87.38 174 ALA A O 1
ATOM 1421 N N . LEU A 1 175 ? 10.5 9.273 -4.801 1 83.62 175 LEU A N 1
ATOM 1422 C CA . LEU A 1 175 ? 11.898 9.484 -4.441 1 83.62 175 LEU A CA 1
ATOM 1423 C C . LEU A 1 175 ? 12.82 9.016 -5.555 1 83.62 175 LEU A C 1
ATOM 1425 O O . LEU A 1 175 ? 13.828 9.664 -5.855 1 83.62 175 LEU A O 1
ATOM 1429 N N . ASN A 1 176 ? 12.422 7.902 -6.156 1 73.88 176 ASN A N 1
ATOM 1430 C CA . ASN A 1 176 ? 13.242 7.297 -7.195 1 73.88 176 ASN A CA 1
ATOM 1431 C C . ASN A 1 176 ? 13.102 8.031 -8.523 1 73.88 176 ASN A C 1
ATOM 1433 O O . ASN A 1 176 ? 14.047 8.086 -9.312 1 73.88 176 ASN A O 1
ATOM 1437 N N . ASP A 1 177 ? 11.992 8.445 -8.906 1 69.5 177 ASP A N 1
ATOM 1438 C CA . ASP A 1 177 ? 11.758 9.188 -10.148 1 69.5 177 ASP A CA 1
ATOM 1439 C C . ASP A 1 177 ? 12.625 10.438 -10.211 1 69.5 177 ASP A C 1
ATOM 1441 O O . ASP A 1 177 ? 12.961 10.914 -11.297 1 69.5 177 ASP A O 1
ATOM 1445 N N . ARG A 1 178 ? 12.82 10.969 -9.203 1 58.5 178 ARG A N 1
ATOM 1446 C CA . ARG A 1 178 ? 13.688 12.141 -9.195 1 58.5 178 ARG A CA 1
ATOM 1447 C C . ARG A 1 178 ? 15.086 11.797 -9.695 1 58.5 178 ARG A C 1
ATOM 1449 O O . ARG A 1 178 ? 15.742 12.625 -10.328 1 58.5 178 ARG A O 1
ATOM 1456 N N . VAL A 1 179 ? 15.391 10.562 -9.359 1 50.41 179 VAL A N 1
ATOM 1457 C CA . VAL A 1 179 ? 16.719 10.164 -9.805 1 50.41 179 VAL A CA 1
ATOM 1458 C C . VAL A 1 179 ? 16.688 9.812 -11.289 1 50.41 179 VAL A C 1
ATOM 1460 O O . VAL A 1 179 ? 17.672 10.016 -12.008 1 50.41 179 VAL A O 1
ATOM 1463 N N . TYR A 1 180 ? 15.477 9.273 -11.766 1 47.88 180 TYR A N 1
ATOM 1464 C CA . TYR A 1 180 ? 15.383 8.836 -13.148 1 47.88 180 TYR A CA 1
ATOM 1465 C C . TYR A 1 180 ? 14.68 9.883 -14.008 1 47.88 180 TYR A C 1
ATOM 1467 O O . TYR A 1 180 ? 13.477 9.773 -14.273 1 47.88 180 TYR A O 1
ATOM 1475 N N . THR A 1 181 ? 14.836 11.047 -13.797 1 45.38 181 THR A N 1
ATOM 1476 C CA . THR A 1 181 ? 14.125 12.094 -14.523 1 45.38 181 THR A CA 1
ATOM 1477 C C . THR A 1 181 ? 13.93 11.711 -15.984 1 45.38 181 THR A C 1
ATOM 1479 O O . THR A 1 181 ? 13.148 12.336 -16.703 1 45.38 181 THR A O 1
ATOM 1482 N N . GLY A 1 182 ? 14.672 10.844 -16.562 1 42.56 182 GLY A N 1
ATOM 1483 C CA . GLY A 1 182 ? 14.477 10.766 -18 1 42.56 182 GLY A CA 1
ATOM 1484 C C . GLY A 1 182 ? 13.422 9.758 -18.406 1 42.56 182 GLY A C 1
ATOM 1485 O O . GLY A 1 182 ? 13.016 9.711 -19.562 1 42.56 182 GLY A O 1
ATOM 1486 N N . LYS A 1 183 ? 13.531 8.461 -17.953 1 45.38 183 LYS A N 1
ATOM 1487 C CA . LYS A 1 183 ? 12.773 7.43 -18.656 1 45.38 183 LYS A CA 1
ATOM 1488 C C . LYS A 1 183 ? 11.414 7.199 -18 1 45.38 183 LYS A C 1
ATOM 1490 O O . LYS A 1 183 ? 11.281 7.316 -16.781 1 45.38 183 LYS A O 1
ATOM 1495 N N . THR A 1 184 ? 10.281 7.297 -18.75 1 47.38 184 THR A N 1
ATOM 1496 C CA . THR A 1 184 ? 8.828 7.238 -18.609 1 47.38 184 THR A CA 1
ATOM 1497 C C . THR A 1 184 ? 8.414 5.984 -17.844 1 47.38 184 THR A C 1
ATOM 1499 O O . THR A 1 184 ? 7.227 5.793 -17.562 1 47.38 184 THR A O 1
ATOM 1502 N N . TYR A 1 185 ? 9.211 4.918 -17.812 1 53.28 185 TYR A N 1
ATOM 1503 C CA . TYR A 1 185 ? 8.742 3.68 -17.188 1 53.28 185 TYR A CA 1
ATOM 1504 C C . TYR A 1 185 ? 9.328 3.504 -15.797 1 53.28 185 TYR A C 1
ATOM 1506 O O . TYR A 1 185 ? 10.422 4.008 -15.508 1 53.28 185 TYR A O 1
ATOM 1514 N N . HIS A 1 186 ? 8.406 3.133 -14.828 1 61.16 186 HIS A N 1
ATOM 1515 C CA . HIS A 1 186 ? 8.906 2.83 -13.484 1 61.16 186 HIS A CA 1
ATOM 1516 C C . HIS A 1 186 ? 9.898 1.675 -13.516 1 61.16 186 HIS A C 1
ATOM 1518 O O . HIS A 1 186 ? 9.672 0.669 -14.195 1 61.16 186 HIS A O 1
ATOM 1524 N N . TYR A 1 187 ? 11.047 1.913 -13.156 1 65.06 187 TYR A N 1
ATOM 1525 C CA . TYR A 1 187 ? 12.039 0.867 -12.938 1 65.06 187 TYR A CA 1
ATOM 1526 C C . TYR A 1 187 ? 11.672 0.015 -11.727 1 65.06 187 TYR A C 1
ATOM 1528 O O . TYR A 1 187 ? 10.867 0.427 -10.891 1 65.06 187 TYR A O 1
ATOM 1536 N N . ASP A 1 188 ? 12.141 -1.211 -11.758 1 75.56 188 ASP A N 1
ATOM 1537 C CA . ASP A 1 188 ? 12.008 -2.066 -10.578 1 75.56 188 ASP A CA 1
ATOM 1538 C C . ASP A 1 188 ? 12.609 -1.397 -9.344 1 75.56 188 ASP A C 1
ATOM 1540 O O . ASP A 1 188 ? 13.828 -1.28 -9.227 1 75.56 188 ASP A O 1
ATOM 1544 N N . ILE A 1 189 ? 11.734 -0.973 -8.508 1 75.81 189 ILE A N 1
ATOM 1545 C CA . ILE A 1 189 ? 12.055 -0.102 -7.383 1 75.81 189 ILE A CA 1
ATOM 1546 C C . ILE A 1 189 ? 12.938 -0.851 -6.383 1 75.81 189 ILE A C 1
ATOM 1548 O O . ILE A 1 189 ? 13.5 -0.247 -5.473 1 75.81 189 ILE A O 1
ATOM 1552 N N . ARG A 1 190 ? 13.117 -2.193 -6.594 1 74.31 190 ARG A N 1
ATOM 1553 C CA . ARG A 1 190 ? 13.953 -2.979 -5.695 1 74.31 190 ARG A CA 1
ATOM 1554 C C . ARG A 1 190 ? 15.438 -2.762 -5.992 1 74.31 190 ARG A C 1
ATOM 1556 O O . ARG A 1 190 ? 16.297 -3.104 -5.18 1 74.31 190 ARG A O 1
ATOM 1563 N N . LEU A 1 191 ? 15.641 -2.229 -7.172 1 73 191 LEU A N 1
ATOM 1564 C CA . LEU A 1 191 ? 17.016 -2.152 -7.645 1 73 191 LEU A CA 1
ATOM 1565 C C . LEU A 1 191 ? 17.578 -0.746 -7.465 1 73 191 LEU A C 1
ATOM 1567 O O . LEU A 1 191 ? 16.891 0.24 -7.727 1 73 191 LEU A O 1
ATOM 1571 N N . PRO A 1 192 ? 18.797 -0.778 -6.742 1 58 192 PRO A N 1
ATOM 1572 C CA . PRO A 1 192 ? 19.391 0.547 -6.543 1 58 192 PRO A CA 1
ATOM 1573 C C . PRO A 1 192 ? 19.625 1.292 -7.855 1 58 192 PRO A C 1
ATOM 1575 O O . PRO A 1 192 ? 19.688 0.67 -8.922 1 58 192 PRO A O 1
ATOM 1578 N N . ASN A 1 193 ? 19.578 2.617 -7.828 1 54.72 193 ASN A N 1
ATOM 1579 C CA . ASN A 1 193 ? 19.781 3.479 -8.984 1 54.72 193 ASN A CA 1
ATOM 1580 C C . ASN A 1 193 ? 20.984 3.023 -9.812 1 54.72 193 ASN A C 1
ATOM 1582 O O . ASN A 1 193 ? 20.969 3.115 -11.039 1 54.72 193 ASN A O 1
ATOM 1586 N N . PHE A 1 194 ? 22.016 2.533 -9.211 1 42.41 194 PHE A N 1
ATOM 1587 C CA . PHE A 1 194 ? 23.172 2.162 -10.008 1 42.41 194 PHE A CA 1
ATOM 1588 C C . PHE A 1 194 ? 22.844 0.992 -10.93 1 42.41 194 PHE A C 1
ATOM 1590 O O . PHE A 1 194 ? 23.422 0.858 -12.008 1 42.41 194 PHE A O 1
ATOM 1597 N N . TYR A 1 195 ? 22.078 0.139 -10.469 1 44.84 195 TYR A N 1
ATOM 1598 C CA . TYR A 1 195 ? 21.641 -0.972 -11.312 1 44.84 195 TYR A CA 1
ATOM 1599 C C . TYR A 1 195 ? 20.734 -0.487 -12.43 1 44.84 195 TYR A C 1
ATOM 1601 O O . TYR A 1 195 ? 20.641 -1.114 -13.492 1 44.84 195 TYR A O 1
ATOM 1609 N N . GLN A 1 196 ? 20.078 0.546 -12.18 1 49 196 GLN A N 1
ATOM 1610 C CA . GLN A 1 196 ? 19.109 1.072 -13.133 1 49 196 GLN A CA 1
ATOM 1611 C C . GLN A 1 196 ? 19.797 1.828 -14.266 1 49 196 GLN A C 1
ATOM 1613 O O . GLN A 1 196 ? 19.297 1.846 -15.391 1 49 196 GLN A O 1
ATOM 1618 N N . MET A 1 197 ? 20.812 2.498 -13.93 1 40.94 197 MET A N 1
ATOM 1619 C CA . MET A 1 197 ? 21.484 3.322 -14.922 1 40.94 197 MET A CA 1
ATOM 1620 C C . MET A 1 197 ? 22.266 2.453 -15.906 1 40.94 197 MET A C 1
ATOM 1622 O O . MET A 1 197 ? 22.766 2.953 -16.906 1 40.94 197 MET A O 1
ATOM 1626 N N . SER A 1 198 ? 22.594 1.251 -15.523 1 37.84 198 SER A N 1
ATOM 1627 C CA . SER A 1 198 ? 23.531 0.536 -16.391 1 37.84 198 SER A CA 1
ATOM 1628 C C . SER A 1 198 ? 22.828 0.011 -17.641 1 37.84 198 SER A C 1
ATOM 1630 O O . SER A 1 198 ? 23.141 -1.079 -18.125 1 37.84 198 SER A O 1
ATOM 1632 N N . SER A 1 199 ? 21.844 0.511 -18.078 1 35.41 199 SER A N 1
ATOM 1633 C CA . SER A 1 199 ? 21.562 -0.032 -19.406 1 35.41 199 SER A CA 1
ATOM 1634 C C . SER A 1 199 ? 22.781 0.086 -20.312 1 35.41 199 SER A C 1
ATOM 1636 O O . SER A 1 199 ? 23.109 -0.853 -21.031 1 35.41 199 SER A O 1
ATOM 1638 N N . PRO A 1 200 ? 23.156 1.106 -21.188 1 36.44 200 PRO A N 1
ATOM 1639 C CA . PRO A 1 200 ? 24.156 0.724 -22.172 1 36.44 200 PRO A CA 1
ATOM 1640 C C . PRO A 1 200 ? 25.469 0.253 -21.547 1 36.44 200 PRO A C 1
ATOM 1642 O O . PRO A 1 200 ? 25.891 -0.879 -21.781 1 36.44 200 PRO A O 1
ATOM 1645 N N . LYS A 1 201 ? 26.766 1.046 -21.969 1 34.38 201 LYS A N 1
ATOM 1646 C CA . LYS A 1 201 ? 28.219 0.965 -22.078 1 34.38 201 LYS A CA 1
ATOM 1647 C C . LYS A 1 201 ? 28.891 1.102 -20.719 1 34.38 201 LYS A C 1
ATOM 1649 O O . LYS A 1 201 ? 29.328 2.189 -20.344 1 34.38 201 LYS A O 1
ATOM 1654 N N . LEU A 1 202 ? 28.438 0.777 -19.672 1 33.31 202 LEU A N 1
ATOM 1655 C CA . LEU A 1 202 ? 29.203 1.116 -18.484 1 33.31 202 LEU A CA 1
ATOM 1656 C C . LEU A 1 202 ? 30.547 0.387 -18.484 1 33.31 202 LEU A C 1
ATOM 1658 O O . LEU A 1 202 ? 30.594 -0.839 -18.609 1 33.31 202 LEU A O 1
ATOM 1662 N N . PRO A 1 203 ? 31.672 1.126 -18.625 1 32.88 203 PRO A N 1
ATOM 1663 C CA . PRO A 1 203 ? 32.969 0.569 -18.234 1 32.88 203 PRO A CA 1
ATOM 1664 C C . PRO A 1 203 ? 32.969 -0.017 -16.828 1 32.88 203 PRO A C 1
ATOM 1666 O O . PRO A 1 203 ? 32.156 0.386 -15.992 1 32.88 203 PRO A O 1
ATOM 1669 N N . LYS A 1 204 ? 33.562 -1.226 -16.609 1 34.12 204 LYS A N 1
ATOM 1670 C CA . LYS A 1 204 ? 33.812 -2.068 -15.453 1 34.12 204 LYS A CA 1
ATOM 1671 C C . LYS A 1 204 ? 34.312 -1.239 -14.266 1 34.12 204 LYS A C 1
ATOM 1673 O O . LYS A 1 204 ? 35.344 -0.597 -14.344 1 34.12 204 LYS A O 1
ATOM 1678 N N . SER A 1 205 ? 33.594 -0.528 -13.594 1 31.59 205 SER A N 1
ATOM 1679 C CA . SER A 1 205 ? 34.312 0.183 -12.531 1 31.59 205 SER A CA 1
ATOM 1680 C C . SER A 1 205 ? 35.062 -0.784 -11.625 1 31.59 205 SER A C 1
ATOM 1682 O O . SER A 1 205 ? 34.594 -1.903 -11.391 1 31.59 205 SER A O 1
ATOM 1684 N N . PRO A 1 206 ? 36.375 -0.606 -11.18 1 31.83 206 PRO A N 1
ATOM 1685 C CA . PRO A 1 206 ? 37.438 -1.311 -10.445 1 31.83 206 PRO A CA 1
ATOM 1686 C C . PRO A 1 206 ? 36.969 -1.802 -9.07 1 31.83 206 PRO A C 1
ATOM 1688 O O . PRO A 1 206 ? 37.719 -2.527 -8.398 1 31.83 206 PRO A O 1
ATOM 1691 N N . LEU A 1 207 ? 35.938 -1.343 -8.547 1 30.53 207 LEU A N 1
ATOM 1692 C CA . LEU A 1 207 ? 35.844 -1.709 -7.141 1 30.53 207 LEU A CA 1
ATOM 1693 C C . LEU A 1 207 ? 35.531 -3.191 -6.984 1 30.53 207 LEU A C 1
ATOM 1695 O O . LEU A 1 207 ? 35.656 -3.746 -5.891 1 30.53 207 LEU A O 1
ATOM 1699 N N . THR A 1 208 ? 34.938 -3.875 -7.961 1 31.03 208 THR A N 1
ATOM 1700 C CA . THR A 1 208 ? 34.844 -5.32 -7.781 1 31.03 208 THR A CA 1
ATOM 1701 C C . THR A 1 208 ? 36.188 -5.988 -8.008 1 31.03 208 THR A C 1
ATOM 1703 O O . THR A 1 208 ? 36.312 -7.215 -7.93 1 31.03 208 THR A O 1
ATOM 1706 N N . GLU A 1 209 ? 37.219 -5.242 -8.438 1 31.31 209 GLU A N 1
ATOM 1707 C CA . GLU A 1 209 ? 38.5 -5.891 -8.609 1 31.31 209 GLU A CA 1
ATOM 1708 C C . GLU A 1 209 ? 39.094 -6.34 -7.266 1 31.31 209 GLU A C 1
ATOM 1710 O O . GLU A 1 209 ? 39.844 -7.309 -7.203 1 31.31 209 GLU A O 1
ATOM 1715 N N . HIS A 1 210 ? 38.875 -5.633 -6.203 1 31.89 210 HIS A N 1
ATOM 1716 C CA . HIS A 1 210 ? 39.75 -5.969 -5.09 1 31.89 210 HIS A CA 1
ATOM 1717 C C . HIS A 1 210 ? 39.406 -7.32 -4.488 1 31.89 210 HIS A C 1
ATOM 1719 O O . HIS A 1 210 ? 40.219 -7.934 -3.797 1 31.89 210 HIS A O 1
ATOM 1725 N N . PHE A 1 211 ? 38.188 -7.75 -4.512 1 28.2 211 PHE A N 1
ATOM 1726 C CA . PHE A 1 211 ? 38.031 -8.969 -3.723 1 28.2 211 PHE A CA 1
ATOM 1727 C C . PHE A 1 211 ? 38.469 -10.188 -4.531 1 28.2 211 PHE A C 1
ATOM 1729 O O . PHE A 1 2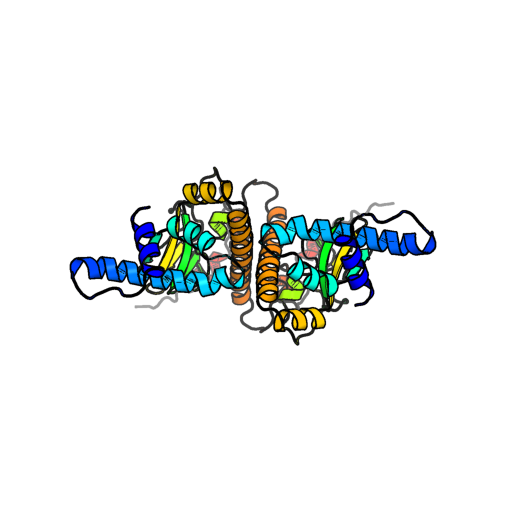11 ? 38.375 -11.32 -4.059 1 28.2 211 PHE A O 1
ATOM 1736 N N . ARG A 1 212 ? 38.719 -10.062 -5.84 1 27.12 212 ARG A N 1
ATOM 1737 C CA . ARG A 1 212 ? 39.062 -11.297 -6.547 1 27.12 212 ARG A CA 1
ATOM 1738 C C . ARG A 1 212 ? 40.438 -11.805 -6.145 1 27.12 212 ARG A C 1
ATOM 1740 O O . ARG A 1 212 ? 40.75 -12.984 -6.352 1 27.12 212 ARG A O 1
ATOM 1747 N N . ASN A 1 213 ? 41.375 -10.984 -5.871 1 28.23 213 ASN A N 1
ATOM 1748 C CA . ASN A 1 213 ? 42.75 -11.484 -6.004 1 28.23 213 ASN A CA 1
ATOM 1749 C C . ASN A 1 213 ? 43.125 -12.391 -4.84 1 28.23 213 ASN A C 1
ATOM 1751 O O . ASN A 1 213 ? 44.281 -12.812 -4.727 1 28.23 213 ASN A O 1
ATOM 1755 N N . SER A 1 214 ? 42.562 -12.336 -3.672 1 28.62 214 SER A N 1
ATOM 1756 C CA . SER A 1 214 ? 43.438 -13.023 -2.723 1 28.62 214 SER A CA 1
ATOM 1757 C C . SER A 1 214 ? 43.312 -14.539 -2.85 1 28.62 214 SER A C 1
ATOM 1759 O O . SER A 1 214 ? 42.438 -15.148 -2.205 1 28.62 214 SER A O 1
ATOM 1761 N N . ARG A 1 215 ? 43.125 -15.164 -4.09 1 26.27 215 ARG A N 1
ATOM 1762 C CA . ARG A 1 215 ? 43.344 -16.609 -4.09 1 26.27 215 ARG A CA 1
ATOM 1763 C C . ARG A 1 215 ? 44.75 -16.953 -3.652 1 26.27 215 ARG A C 1
ATOM 1765 O O . ARG A 1 215 ? 45.719 -16.469 -4.242 1 26.27 215 ARG A O 1
ATOM 1772 N N . PRO A 1 216 ? 44.969 -17.297 -2.375 1 28.75 216 PRO A N 1
ATOM 1773 C CA . PRO A 1 216 ? 46.25 -17.859 -1.988 1 28.75 216 PRO A CA 1
ATOM 1774 C C . PRO A 1 216 ? 46.719 -19 -2.896 1 28.75 216 PRO A C 1
ATOM 1776 O O . PRO A 1 216 ? 45.875 -19.641 -3.537 1 28.75 216 PRO A O 1
ATOM 1779 N N . TYR A 1 217 ? 47.875 -18.969 -3.525 1 27.47 217 TYR A N 1
ATOM 1780 C CA . TYR A 1 217 ? 48.781 -19.953 -4.113 1 27.47 217 TYR A CA 1
ATOM 1781 C C . TYR A 1 217 ? 48.875 -21.203 -3.238 1 27.47 217 TYR A C 1
ATOM 1783 O O . TYR A 1 217 ? 49.375 -21.141 -2.117 1 27.47 217 TYR A O 1
ATOM 1791 N N . CYS A 1 218 ? 47.812 -21.922 -2.961 1 23.55 218 CYS A N 1
ATOM 1792 C CA . CYS A 1 218 ? 48.188 -23.203 -2.373 1 23.55 218 CYS A CA 1
ATOM 1793 C C . CYS A 1 218 ? 49.156 -23.953 -3.273 1 23.55 218 CYS A C 1
ATOM 1795 O O . CYS A 1 218 ? 48.844 -24.219 -4.438 1 23.55 218 CYS A O 1
ATOM 1797 N N . ASP A 1 219 ? 50.469 -23.734 -3.117 1 25.28 219 ASP A N 1
ATOM 1798 C CA . ASP A 1 219 ? 51.656 -24.531 -3.459 1 25.28 219 ASP A CA 1
ATOM 1799 C C . ASP A 1 219 ? 51.375 -26.031 -3.23 1 25.28 219 ASP A C 1
ATOM 1801 O O . ASP A 1 219 ? 50.844 -26.406 -2.186 1 25.28 219 ASP A O 1
ATOM 1805 N N . LYS A 1 220 ? 51.469 -26.719 -4.34 1 20.72 220 LYS A N 1
ATOM 1806 C CA . LYS A 1 220 ? 52.156 -28.016 -4.203 1 20.72 220 LYS A CA 1
ATOM 1807 C C . LYS A 1 220 ? 53.594 -27.828 -3.812 1 20.72 220 LYS A C 1
ATOM 1809 O O . LYS A 1 220 ? 54.25 -26.891 -4.289 1 20.72 220 LYS A O 1
ATOM 1814 N N . MET B 1 1 ? -11.391 -21.359 -17.469 1 39.44 1 MET B N 1
ATOM 1815 C CA . MET B 1 1 ? -12.672 -20.812 -17.031 1 39.44 1 MET B CA 1
ATOM 1816 C C . MET B 1 1 ? -13.547 -21.906 -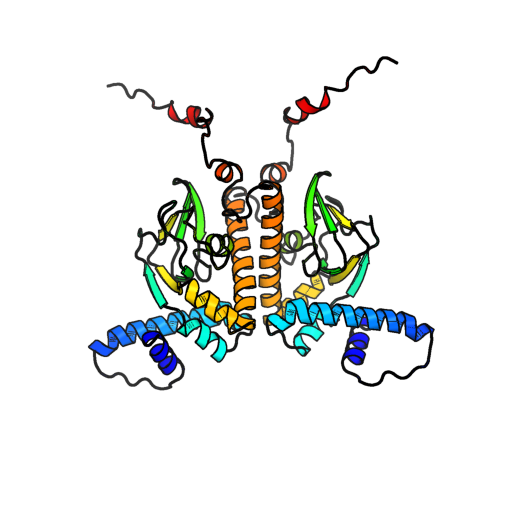16.406 1 39.44 1 MET B C 1
ATOM 1818 O O . MET B 1 1 ? -14.219 -21.672 -15.406 1 39.44 1 MET B O 1
ATOM 1822 N N . GLU B 1 2 ? -13.453 -23.094 -17 1 47.31 2 GLU B N 1
ATOM 1823 C CA . GLU B 1 2 ? -14.344 -24.172 -16.578 1 47.31 2 GLU B CA 1
ATOM 1824 C C . GLU B 1 2 ? -13.898 -24.766 -15.242 1 47.31 2 GLU B C 1
ATOM 1826 O O . GLU B 1 2 ? -14.734 -25.094 -14.398 1 47.31 2 GLU B O 1
ATOM 1831 N N . ARG B 1 3 ? -12.586 -24.703 -15.039 1 51.75 3 ARG B N 1
ATOM 1832 C CA . ARG B 1 3 ? -12.07 -25.406 -13.867 1 51.75 3 ARG B CA 1
ATOM 1833 C C . ARG B 1 3 ? -12.367 -24.625 -12.594 1 51.75 3 ARG B C 1
ATOM 1835 O O . ARG B 1 3 ? -12.664 -25.219 -11.555 1 51.75 3 ARG B O 1
ATOM 1842 N N . ASN B 1 4 ? -12.305 -23.297 -12.742 1 52.06 4 ASN B N 1
ATOM 1843 C CA . ASN B 1 4 ? -12.578 -22.5 -11.555 1 52.06 4 ASN B CA 1
ATOM 1844 C C . ASN B 1 4 ? -14.062 -22.484 -11.219 1 52.06 4 ASN B C 1
ATOM 1846 O O . ASN B 1 4 ? -14.438 -22.375 -10.047 1 52.06 4 ASN B O 1
ATOM 1850 N N . SER B 1 5 ? -14.883 -22.641 -12.219 1 51.5 5 SER B N 1
ATOM 1851 C CA . SER B 1 5 ? -16.312 -22.625 -11.969 1 51.5 5 SER B CA 1
ATOM 1852 C C . SER B 1 5 ? -16.75 -23.812 -11.117 1 51.5 5 SER B C 1
ATOM 1854 O O . SER B 1 5 ? -17.578 -23.672 -10.211 1 51.5 5 SER B O 1
ATOM 1856 N N . SER B 1 6 ? -16.188 -24.922 -11.422 1 50.53 6 SER B N 1
ATOM 1857 C CA . SER B 1 6 ? -16.516 -26.109 -10.656 1 50.53 6 SER B CA 1
ATOM 1858 C C . SER B 1 6 ? -16.016 -26.016 -9.219 1 50.53 6 SER B C 1
ATOM 1860 O O . SER B 1 6 ? -16.688 -26.484 -8.297 1 50.53 6 SER B O 1
ATOM 1862 N N . LEU B 1 7 ? -15.008 -25.266 -9.07 1 52.16 7 LEU B N 1
ATOM 1863 C CA . LEU B 1 7 ? -14.406 -25.094 -7.754 1 52.16 7 LEU B CA 1
ATOM 1864 C C . LEU B 1 7 ? -15.352 -24.328 -6.824 1 52.16 7 LEU B C 1
ATOM 1866 O O . LEU B 1 7 ? -15.516 -24.703 -5.66 1 52.16 7 LEU B O 1
ATOM 1870 N N . TRP B 1 8 ? -15.945 -23.422 -7.418 1 49.56 8 TRP B N 1
ATOM 1871 C CA . TRP B 1 8 ? -16.781 -22.562 -6.582 1 49.56 8 TRP B CA 1
ATOM 1872 C C . TRP B 1 8 ? -18.078 -23.25 -6.215 1 49.56 8 TRP B C 1
ATOM 1874 O O . TRP B 1 8 ? -18.594 -23.062 -5.109 1 49.56 8 TRP B O 1
ATOM 1884 N N . LYS B 1 9 ? -18.609 -24 -7.109 1 51.84 9 LYS B N 1
ATOM 1885 C CA . LYS B 1 9 ? -19.828 -24.75 -6.812 1 51.84 9 LYS B CA 1
ATOM 1886 C C . LYS B 1 9 ? -19.625 -25.656 -5.609 1 51.84 9 LYS B C 1
ATOM 1888 O O . LYS B 1 9 ? -20.5 -25.781 -4.754 1 51.84 9 LYS B O 1
ATOM 1893 N N . ASN B 1 10 ? -18.547 -26.141 -5.488 1 48.22 10 ASN B N 1
ATOM 1894 C CA . ASN B 1 10 ? -18.297 -27.062 -4.379 1 48.22 10 ASN B CA 1
ATOM 1895 C C . ASN B 1 10 ? -18.109 -26.312 -3.064 1 48.22 10 ASN B C 1
ATOM 1897 O O . ASN B 1 10 ? -18.359 -26.859 -1.99 1 48.22 10 ASN B O 1
ATOM 1901 N N . LEU B 1 11 ? -17.547 -25.125 -3.197 1 44.5 11 LEU B N 1
ATOM 1902 C CA . LEU B 1 11 ? -17.312 -24.375 -1.961 1 44.5 11 LEU B CA 1
ATOM 1903 C C . LEU B 1 11 ? -18.641 -23.969 -1.324 1 44.5 11 LEU B C 1
ATOM 1905 O O . LEU B 1 11 ? -18.703 -23.734 -0.114 1 44.5 11 LEU B O 1
ATOM 1909 N N . ILE B 1 12 ? -19.656 -23.688 -2.156 1 42.03 12 ILE B N 1
ATOM 1910 C CA . ILE B 1 12 ? -20.938 -23.328 -1.585 1 42.03 12 ILE B CA 1
ATOM 1911 C C . ILE B 1 12 ? -21.734 -24.594 -1.272 1 42.03 12 ILE B C 1
ATOM 1913 O O . ILE B 1 12 ? -22.719 -24.547 -0.528 1 42.03 12 ILE B O 1
ATOM 1917 N N . ASP B 1 13 ? -21.75 -25.625 -2.135 1 38.22 13 ASP B N 1
ATOM 1918 C CA . ASP B 1 13 ? -22.594 -26.781 -1.881 1 38.22 13 ASP B CA 1
ATOM 1919 C C . ASP B 1 13 ? -22.109 -27.562 -0.66 1 38.22 13 ASP B C 1
ATOM 1921 O O . ASP B 1 13 ? -20.906 -27.688 -0.439 1 38.22 13 ASP B O 1
ATOM 1925 N N . GLU B 1 14 ? -23.141 -27.875 0.391 1 35.44 14 GLU B N 1
ATOM 1926 C CA . GLU B 1 14 ? -23.031 -28.688 1.604 1 35.44 14 GLU B CA 1
ATOM 1927 C C . GLU B 1 14 ? -22.094 -29.875 1.393 1 35.44 14 GLU B C 1
ATOM 1929 O O . GLU B 1 14 ? -20.953 -29.859 1.83 1 35.44 14 GLU B O 1
ATOM 1934 N N . HIS B 1 15 ? -22.766 -31.188 1.663 1 31.86 15 HIS B N 1
ATOM 1935 C CA . HIS B 1 15 ? -22.344 -32.531 2.018 1 31.86 15 HIS B CA 1
ATOM 1936 C C . HIS B 1 15 ? -21.641 -33.219 0.85 1 31.86 15 HIS B C 1
ATOM 1938 O O . HIS B 1 15 ? -22.297 -33.719 -0.072 1 31.86 15 HIS B O 1
ATOM 1944 N N . PRO B 1 16 ? -20.484 -32.812 0.52 1 33.53 16 PRO B N 1
ATOM 1945 C CA . PRO B 1 16 ? -19.969 -33.688 -0.56 1 33.53 16 PRO B CA 1
ATOM 1946 C C . PRO B 1 16 ? -19.906 -35.156 -0.168 1 33.53 16 PRO B C 1
ATOM 1948 O O . PRO B 1 16 ? -19.359 -35.5 0.882 1 33.53 16 PRO B O 1
ATOM 1951 N N . VAL B 1 17 ? -20.906 -35.969 -0.513 1 30.11 17 VAL B N 1
ATOM 1952 C CA . VAL B 1 17 ? -20.766 -37.438 -0.583 1 30.11 17 VAL B CA 1
ATOM 1953 C C . VAL B 1 17 ? -19.438 -37.781 -1.23 1 30.11 17 VAL B C 1
ATOM 1955 O O . VAL B 1 17 ? -18.938 -37.094 -2.107 1 30.11 17 VAL B O 1
ATOM 1958 N N . CYS B 1 18 ? -18.719 -38.938 -0.723 1 30.98 18 CYS B N 1
ATOM 1959 C CA . CYS B 1 18 ? -17.484 -39.719 -0.795 1 30.98 18 CYS B CA 1
ATOM 1960 C C . CYS B 1 18 ? -17.219 -40.188 -2.219 1 30.98 18 CYS B C 1
ATOM 1962 O O . CYS B 1 18 ? -16.344 -41.031 -2.445 1 30.98 18 CYS B O 1
ATOM 1964 N N . SER B 1 19 ? -18.094 -40.469 -3.113 1 31.3 19 SER B N 1
ATOM 1965 C CA . SER B 1 19 ? -17.844 -41.469 -4.129 1 31.3 19 SER B CA 1
ATOM 1966 C C . SER B 1 19 ? -16.484 -41.281 -4.77 1 31.3 19 SER B C 1
ATOM 1968 O O . SER B 1 19 ? -15.82 -40.281 -4.559 1 31.3 19 SER B O 1
ATOM 1970 N N . THR B 1 20 ? -16.156 -41.781 -6.332 1 33.09 20 THR B N 1
ATOM 1971 C CA . THR B 1 20 ? -15.336 -42.438 -7.348 1 33.09 20 THR B CA 1
ATOM 1972 C C . THR B 1 20 ? -14.086 -41.594 -7.629 1 33.09 20 THR B C 1
ATOM 1974 O O . THR B 1 20 ? -14.156 -40.375 -7.777 1 33.09 20 THR B O 1
ATOM 1977 N N . TRP B 1 21 ? -12.727 -42.312 -7.824 1 36.19 21 TRP B N 1
ATOM 1978 C CA . TRP B 1 21 ? -11.273 -42.281 -7.695 1 36.19 21 TRP B CA 1
ATOM 1979 C C . TRP B 1 21 ? -10.695 -41.125 -8.531 1 36.19 21 TRP B C 1
ATOM 1981 O O . TRP B 1 21 ? -9.703 -40.5 -8.141 1 36.19 21 TRP B O 1
ATOM 1991 N N . LYS B 1 22 ? -10.828 -41.344 -9.797 1 39.22 22 LYS B N 1
ATOM 1992 C CA . LYS B 1 22 ? -10.312 -40.5 -10.883 1 39.22 22 LYS B CA 1
ATOM 1993 C C . LYS B 1 22 ? -10.766 -39.062 -10.727 1 39.22 22 LYS B C 1
ATOM 1995 O O . LYS B 1 22 ? -10.031 -38.125 -11.07 1 39.22 22 LYS B O 1
ATOM 2000 N N . GLU B 1 23 ? -11.977 -38.719 -10.234 1 38.81 23 GLU B N 1
ATOM 2001 C CA . GLU B 1 23 ? -12.766 -37.594 -9.797 1 38.81 23 GLU B CA 1
ATOM 2002 C C . GLU B 1 23 ? -12.227 -37.031 -8.477 1 38.81 23 GLU B C 1
ATOM 2004 O O . GLU B 1 23 ? -12.547 -35.906 -8.109 1 38.81 23 GLU B O 1
ATOM 2009 N N . GLU B 1 24 ? -11.398 -37.75 -7.844 1 42 24 GLU B N 1
ATOM 2010 C CA . GLU B 1 24 ? -10.711 -37.531 -6.578 1 42 24 GLU B CA 1
ATOM 2011 C C . GLU B 1 24 ? -9.547 -36.562 -6.754 1 42 24 GLU B C 1
ATOM 2013 O O . GLU B 1 24 ? -9.336 -35.656 -5.918 1 42 24 GLU B O 1
ATOM 2018 N N . ALA B 1 25 ? -8.602 -37.094 -7.734 1 43.47 25 ALA B N 1
ATOM 2019 C CA . ALA B 1 25 ? -7.496 -36.156 -7.898 1 43.47 25 ALA B CA 1
ATOM 2020 C C . ALA B 1 25 ? -8 -34.781 -8.297 1 43.47 25 ALA B C 1
ATOM 2022 O O . ALA B 1 25 ? -7.531 -33.781 -7.773 1 43.47 25 ALA B O 1
ATOM 2023 N N . GLU B 1 26 ? -8.852 -34.844 -9.422 1 48.56 26 GLU B N 1
ATOM 2024 C CA . GLU B 1 26 ? -9.477 -33.562 -9.781 1 48.56 26 GLU B CA 1
ATOM 2025 C C . GLU B 1 26 ? -10.266 -33 -8.602 1 48.56 26 GLU B C 1
ATOM 2027 O O . GLU B 1 26 ? -10.25 -31.781 -8.367 1 48.56 26 GLU B O 1
ATOM 2032 N N . GLY B 1 27 ? -10.859 -34 -7.906 1 48.91 27 GLY B N 1
ATOM 2033 C CA . GLY B 1 27 ? -11.547 -33.562 -6.691 1 48.91 27 GLY B CA 1
ATOM 2034 C C . GLY B 1 27 ? -10.602 -33.031 -5.637 1 48.91 27 GLY B C 1
ATOM 2035 O O . GLY B 1 27 ? -10.914 -32.031 -4.977 1 48.91 27 GLY B O 1
ATOM 2036 N N . ALA B 1 28 ? -9.477 -33.781 -5.488 1 47.03 28 ALA B N 1
ATOM 2037 C CA . ALA B 1 28 ? -8.484 -33.312 -4.52 1 47.03 28 ALA B CA 1
ATOM 2038 C C . ALA B 1 28 ? -7.91 -31.969 -4.926 1 47.03 28 ALA B C 1
ATOM 2040 O O . ALA B 1 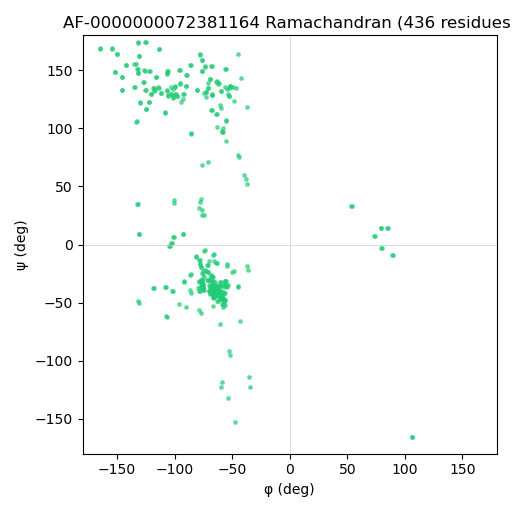28 ? -7.723 -31.078 -4.082 1 47.03 28 ALA B O 1
ATOM 2041 N N . ILE B 1 29 ? -7.613 -31.875 -6.242 1 51.78 29 ILE B N 1
ATOM 2042 C CA . ILE B 1 29 ? -7.074 -30.609 -6.734 1 51.78 29 ILE B CA 1
ATOM 2043 C C . ILE B 1 29 ? -8.109 -29.5 -6.555 1 51.78 29 ILE B C 1
ATOM 2045 O O . ILE B 1 29 ? -7.777 -28.375 -6.152 1 51.78 29 ILE B O 1
ATOM 2049 N N . TYR B 1 30 ? -9.336 -30.047 -6.84 1 57.41 30 TYR B N 1
ATOM 2050 C CA . TYR B 1 30 ? -10.414 -29.094 -6.652 1 57.41 30 TYR B CA 1
ATOM 2051 C C . TYR B 1 30 ? -10.586 -28.734 -5.18 1 57.41 30 TYR B C 1
ATOM 2053 O O . TYR B 1 30 ? -10.789 -27.578 -4.832 1 57.41 30 TYR B O 1
ATOM 2061 N N . HIS B 1 31 ? -10.438 -29.781 -4.414 1 66.94 31 HIS B N 1
ATOM 2062 C CA . HIS B 1 31 ? -10.539 -29.547 -2.979 1 66.94 31 HIS B CA 1
ATOM 2063 C C . HIS B 1 31 ? -9.391 -28.672 -2.482 1 66.94 31 HIS B C 1
ATOM 2065 O O . HIS B 1 31 ? -9.602 -27.75 -1.685 1 66.94 31 HIS B O 1
ATOM 2071 N N . LEU B 1 32 ? -8.242 -29 -3.029 1 65.06 32 LEU B N 1
ATOM 2072 C CA . LEU B 1 32 ? -7.082 -28.219 -2.605 1 65.06 32 LEU B CA 1
ATOM 2073 C C . LEU B 1 32 ? -7.195 -26.766 -3.062 1 65.06 32 LEU B C 1
ATOM 2075 O O . LEU B 1 32 ? -6.902 -25.844 -2.297 1 65.06 32 LEU B O 1
ATOM 2079 N N . ALA B 1 33 ? -7.621 -26.719 -4.285 1 74.25 33 ALA B N 1
ATOM 2080 C CA . ALA B 1 33 ? -7.805 -25.359 -4.789 1 74.25 33 ALA B CA 1
ATOM 2081 C C . ALA B 1 33 ? -8.836 -24.594 -3.953 1 74.25 33 ALA B C 1
ATOM 2083 O O . ALA B 1 33 ? -8.641 -23.422 -3.645 1 74.25 33 ALA B O 1
ATOM 2084 N N . SER B 1 34 ? -9.758 -25.344 -3.535 1 77.12 34 SER B N 1
ATOM 2085 C CA . SER B 1 34 ? -10.797 -24.719 -2.717 1 77.12 34 SER B CA 1
ATOM 2086 C C . SER B 1 34 ? -10.234 -24.25 -1.38 1 77.12 34 SER B C 1
ATOM 2088 O O . SER B 1 34 ? -10.539 -23.156 -0.924 1 77.12 34 SER B O 1
ATOM 2090 N N . ILE B 1 35 ? -9.398 -25.094 -0.868 1 84.88 35 ILE B N 1
ATOM 2091 C CA . ILE B 1 35 ? -8.82 -24.734 0.423 1 84.88 35 ILE B CA 1
ATOM 2092 C C . ILE B 1 35 ? -7.906 -23.516 0.268 1 84.88 35 ILE B C 1
ATOM 2094 O O . ILE B 1 35 ? -7.906 -22.625 1.117 1 84.88 35 ILE B O 1
ATOM 2098 N N . LEU B 1 36 ? -7.184 -23.531 -0.797 1 88.69 36 LEU B N 1
ATOM 2099 C CA . LEU B 1 36 ? -6.262 -22.422 -1.032 1 88.69 36 LEU B CA 1
ATOM 2100 C C . LEU B 1 36 ? -7.02 -21.109 -1.187 1 88.69 36 LEU B C 1
ATOM 2102 O O . LEU B 1 36 ? -6.594 -20.078 -0.66 1 88.69 36 LEU B O 1
ATOM 2106 N N . PHE B 1 37 ? -8.141 -21.172 -1.803 1 91.44 37 PHE B N 1
ATOM 2107 C CA . PHE B 1 37 ? -8.906 -19.953 -2.008 1 91.44 37 PHE B CA 1
ATOM 2108 C C . PHE B 1 37 ? -9.586 -19.516 -0.713 1 91.44 37 PHE B C 1
ATOM 2110 O O . PHE B 1 37 ? -9.734 -18.312 -0.464 1 91.44 37 PHE B O 1
ATOM 2117 N N . VAL B 1 38 ? -9.977 -20.5 0.081 1 91.88 38 VAL B N 1
ATOM 2118 C CA . VAL B 1 38 ? -10.547 -20.156 1.381 1 91.88 38 VAL B CA 1
ATOM 2119 C C . VAL B 1 38 ? -9.5 -19.438 2.223 1 91.88 38 VAL B C 1
ATOM 2121 O O . VAL B 1 38 ? -9.805 -18.438 2.879 1 91.88 38 VAL B O 1
ATOM 2124 N N . LEU B 1 39 ? -8.312 -19.922 2.125 1 92.88 39 LEU B N 1
ATOM 2125 C CA . LEU B 1 39 ? -7.223 -19.297 2.867 1 92.88 39 LEU B CA 1
ATOM 2126 C C . LEU B 1 39 ? -6.941 -17.891 2.346 1 92.88 39 LEU B C 1
ATOM 2128 O O . LEU B 1 39 ? -6.766 -16.953 3.131 1 92.88 39 LEU B O 1
ATOM 2132 N N . LEU B 1 40 ? -6.934 -17.781 1.081 1 95 40 LEU B N 1
ATOM 2133 C CA . LEU B 1 40 ? -6.68 -16.484 0.469 1 95 40 LEU B CA 1
ATOM 2134 C C . LEU B 1 40 ? -7.785 -15.492 0.824 1 95 40 LEU B C 1
ATOM 2136 O O . LEU B 1 40 ? -7.504 -14.336 1.152 1 95 40 LEU B O 1
ATOM 2140 N N . TYR B 1 41 ? -9.008 -15.953 0.78 1 95.69 41 TYR B N 1
ATOM 2141 C CA . TYR B 1 41 ? -10.141 -15.094 1.101 1 95.69 41 TYR B CA 1
ATOM 2142 C C . TYR B 1 41 ? -10.078 -14.617 2.547 1 95.69 41 TYR B C 1
ATOM 2144 O O . TYR B 1 41 ? -10.141 -13.422 2.816 1 95.69 41 TYR B O 1
ATOM 2152 N N . SER B 1 42 ? -9.859 -15.523 3.449 1 95.56 42 SER B N 1
ATOM 2153 C CA . SER B 1 42 ? -9.922 -15.219 4.875 1 95.56 42 SER B CA 1
ATOM 2154 C C . SER B 1 42 ? -8.75 -14.336 5.297 1 95.56 42 SER B C 1
ATOM 2156 O O . SER B 1 42 ? -8.883 -13.516 6.207 1 95.56 42 SER B O 1
ATOM 2158 N N . SER B 1 43 ? -7.637 -14.484 4.621 1 95.5 43 SER B N 1
ATOM 2159 C CA . SER B 1 43 ? -6.434 -13.797 5.082 1 95.5 43 SER B CA 1
ATOM 2160 C C . SER B 1 43 ? -6.285 -12.43 4.426 1 95.5 43 SER B C 1
ATOM 2162 O O . SER B 1 43 ? -5.82 -11.477 5.055 1 95.5 43 SER B O 1
ATOM 2164 N N . LEU B 1 44 ? -6.758 -12.312 3.203 1 96.56 44 LEU B N 1
ATOM 2165 C CA . LEU B 1 44 ? -6.395 -11.109 2.469 1 96.56 44 LEU B CA 1
ATOM 2166 C C . LEU B 1 44 ? -7.637 -10.297 2.113 1 96.56 44 LEU B C 1
ATOM 2168 O O . LEU B 1 44 ? -7.629 -9.062 2.207 1 96.56 44 LEU B O 1
ATOM 2172 N N . PHE B 1 45 ? -8.742 -10.93 1.766 1 97.38 45 PHE B N 1
ATOM 2173 C CA . PHE B 1 45 ? -9.844 -10.203 1.141 1 97.38 45 PHE B CA 1
ATOM 2174 C C . PHE B 1 45 ? -10.953 -9.922 2.15 1 97.38 45 PHE B C 1
ATOM 2176 O O . PHE B 1 45 ? -11.484 -8.812 2.209 1 97.38 45 PHE B O 1
ATOM 2183 N N . GLN B 1 46 ? -11.227 -10.883 3 1 97 46 GLN B N 1
ATOM 2184 C CA . GLN B 1 46 ? -12.312 -10.758 3.967 1 97 46 GLN B CA 1
ATOM 2185 C C . GLN B 1 46 ? -12.039 -9.625 4.957 1 97 46 GLN B C 1
ATOM 2187 O O . GLN B 1 46 ? -12.93 -8.836 5.262 1 97 46 GLN B O 1
ATOM 2192 N N . PRO B 1 47 ? -10.828 -9.508 5.434 1 96.88 47 PRO B N 1
ATOM 2193 C CA . PRO B 1 47 ? -10.547 -8.438 6.398 1 96.88 47 PRO B CA 1
ATOM 2194 C C . PRO B 1 47 ? -10.727 -7.043 5.805 1 96.88 47 PRO B C 1
ATOM 2196 O O . PRO B 1 47 ? -10.836 -6.066 6.547 1 96.88 47 PRO B O 1
ATOM 2199 N N . LEU B 1 48 ? -10.781 -7 4.496 1 97.12 48 LEU B N 1
ATOM 2200 C CA . LEU B 1 48 ? -10.961 -5.711 3.834 1 97.12 48 LEU B CA 1
ATOM 2201 C C . LEU B 1 48 ? -12.406 -5.527 3.391 1 97.12 48 LEU B C 1
ATOM 2203 O O . LEU B 1 48 ? -12.719 -4.609 2.631 1 97.12 48 LEU B O 1
ATOM 2207 N N . GLY B 1 49 ? -13.211 -6.414 3.768 1 95.19 49 GLY B N 1
ATOM 2208 C CA . GLY B 1 49 ? -14.641 -6.27 3.543 1 95.19 49 GLY B CA 1
ATOM 2209 C C . GLY B 1 49 ? -15.078 -6.738 2.168 1 95.19 49 GLY B C 1
ATOM 2210 O O . GLY B 1 49 ? -16.188 -6.426 1.725 1 95.19 49 GLY B O 1
ATOM 2211 N N . THR B 1 50 ? -14.227 -7.453 1.468 1 96.69 50 THR B N 1
ATOM 2212 C CA . THR B 1 50 ? -14.602 -7.977 0.161 1 96.69 50 THR B CA 1
ATOM 2213 C C . THR B 1 50 ? -15.695 -9.039 0.302 1 96.69 50 THR B C 1
ATOM 2215 O O . THR B 1 50 ? -15.539 -9.992 1.067 1 96.69 50 THR B O 1
ATOM 2218 N N . SER B 1 51 ? -16.734 -8.891 -0.439 1 95.25 51 SER B N 1
ATOM 2219 C CA . SER B 1 51 ? -17.812 -9.859 -0.362 1 95.25 51 SER B CA 1
ATOM 2220 C C . SER B 1 51 ? -17.453 -11.156 -1.08 1 95.25 51 SER B C 1
ATOM 2222 O O . SER B 1 51 ? -16.609 -11.164 -1.967 1 95.25 51 SER B O 1
ATOM 2224 N N . LEU B 1 52 ? -18.141 -12.203 -0.71 1 94.06 52 LEU B N 1
ATOM 2225 C CA . LEU B 1 52 ? -17.859 -13.516 -1.278 1 94.06 52 LEU B CA 1
ATOM 2226 C C . LEU B 1 52 ? -18.156 -13.539 -2.773 1 94.06 52 LEU B C 1
ATOM 2228 O O . LEU B 1 52 ? -17.375 -14.062 -3.561 1 94.06 52 LEU B O 1
ATOM 2232 N N . PRO B 1 53 ? -19.25 -12.898 -3.256 1 94 53 PRO B N 1
ATOM 2233 C CA . PRO B 1 53 ? -19.484 -12.891 -4.699 1 94 53 PRO B CA 1
ATOM 2234 C C . PRO B 1 53 ? -18.391 -12.172 -5.48 1 94 53 PRO B C 1
ATOM 2236 O O . PRO B 1 53 ? -18 -12.625 -6.559 1 94 53 PRO B O 1
ATOM 2239 N N . VAL B 1 54 ? -17.906 -11.102 -4.926 1 95.06 54 VAL B N 1
ATOM 2240 C CA . VAL B 1 54 ? -16.828 -10.375 -5.582 1 95.06 54 VAL B CA 1
ATOM 2241 C C . VAL B 1 54 ? -15.555 -11.227 -5.602 1 95.06 54 VAL B C 1
ATOM 2243 O O . VAL B 1 54 ? -14.883 -11.336 -6.629 1 95.06 54 VAL B O 1
ATOM 2246 N N . PHE B 1 55 ? -15.312 -11.891 -4.457 1 96.94 55 PHE B N 1
ATOM 2247 C CA . PHE B 1 55 ? -14.133 -12.75 -4.395 1 96.94 55 PHE B CA 1
ATOM 2248 C C . PHE B 1 55 ? -14.258 -13.906 -5.375 1 96.94 55 PHE B C 1
ATOM 2250 O O . PHE B 1 55 ? -13.258 -14.336 -5.965 1 96.94 55 PHE B O 1
ATOM 2257 N N . ARG B 1 56 ? -15.383 -14.359 -5.531 1 93.88 56 ARG B N 1
ATOM 2258 C CA . ARG B 1 56 ? -15.609 -15.43 -6.492 1 93.88 56 ARG B CA 1
ATOM 2259 C C . ARG B 1 56 ? -15.227 -14.992 -7.902 1 93.88 56 ARG B C 1
ATOM 2261 O O . ARG B 1 56 ? -14.617 -15.758 -8.656 1 93.88 56 ARG B O 1
ATOM 2268 N N . THR B 1 57 ? -15.617 -13.836 -8.258 1 95.38 57 THR B N 1
ATOM 2269 C CA . THR B 1 57 ? -15.266 -13.289 -9.562 1 95.38 57 THR B CA 1
ATOM 2270 C C . THR B 1 57 ? -13.75 -13.227 -9.734 1 95.38 57 THR B C 1
ATOM 2272 O O . THR B 1 57 ? -13.219 -13.57 -10.797 1 95.38 57 THR B O 1
ATOM 2275 N N . ILE B 1 58 ? -13.031 -12.844 -8.703 1 96.56 58 ILE B N 1
ATOM 2276 C CA . ILE B 1 58 ? -11.578 -12.742 -8.711 1 96.56 58 ILE B CA 1
ATOM 2277 C C . ILE B 1 58 ? -10.969 -14.141 -8.852 1 96.56 58 ILE B C 1
ATOM 2279 O O . ILE B 1 58 ? -10.086 -14.352 -9.688 1 96.56 58 ILE B O 1
ATOM 2283 N N . ALA B 1 59 ? -11.5 -15.023 -8.094 1 94.62 59 ALA B N 1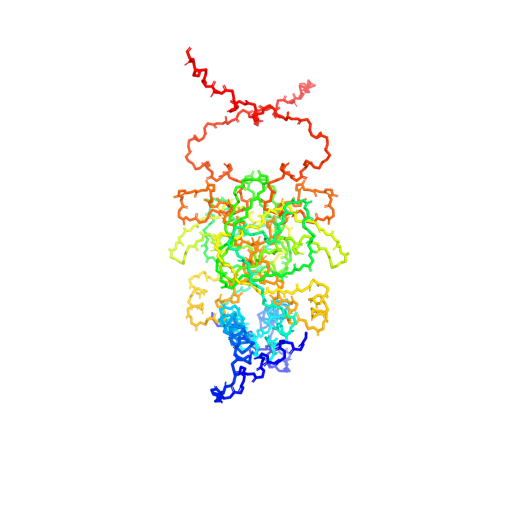
ATOM 2284 C CA . ALA B 1 59 ? -10.969 -16.391 -8.039 1 94.62 59 ALA B CA 1
ATOM 2285 C C . ALA B 1 59 ? -11.203 -17.125 -9.352 1 94.62 59 ALA B C 1
ATOM 2287 O O . ALA B 1 59 ? -10.32 -17.828 -9.844 1 94.62 59 ALA B O 1
ATOM 2288 N N . LEU B 1 60 ? -12.328 -16.906 -9.938 1 92.12 60 LEU B N 1
ATOM 2289 C CA . LEU B 1 60 ? -12.695 -17.625 -11.156 1 92.12 60 LEU B CA 1
ATOM 2290 C C . LEU B 1 60 ? -11.859 -17.141 -12.344 1 92.12 60 LEU B C 1
ATOM 2292 O O . LEU B 1 60 ? -11.742 -17.844 -13.344 1 92.12 60 LEU B O 1
ATOM 2296 N N . SER B 1 61 ? -11.266 -16.016 -12.195 1 94.56 61 SER B N 1
ATOM 2297 C CA . SER B 1 61 ? -10.453 -15.461 -13.281 1 94.56 61 SER B CA 1
ATOM 2298 C C . SER B 1 61 ? -8.992 -15.875 -13.133 1 94.56 61 SER B C 1
ATOM 2300 O O . SER B 1 61 ? -8.117 -15.359 -13.844 1 94.56 61 SER B O 1
ATOM 2302 N N . SER B 1 62 ? -8.727 -16.781 -12.203 1 95.5 62 SER B N 1
ATOM 2303 C CA . SER B 1 62 ? -7.344 -17.141 -11.891 1 95.5 62 SER B CA 1
ATOM 2304 C C . SER B 1 62 ? -7.117 -18.641 -12.016 1 95.5 62 SER B C 1
ATOM 2306 O O . SER B 1 62 ? -8.047 -19.391 -12.312 1 95.5 62 SER B O 1
ATOM 2308 N N . GLU B 1 63 ? -5.855 -19.094 -11.867 1 94.94 63 GLU B N 1
ATOM 2309 C CA . GLU B 1 63 ? -5.473 -20.5 -11.805 1 94.94 63 GLU B CA 1
ATOM 2310 C C . GLU B 1 63 ? -4.531 -20.766 -10.633 1 94.94 63 GLU B C 1
ATOM 2312 O O . GLU B 1 63 ? -3.77 -19.875 -10.227 1 94.94 63 GLU B O 1
ATOM 2317 N N . VAL B 1 64 ? -4.641 -21.922 -10.102 1 93.94 64 VAL B N 1
ATOM 2318 C CA . VAL B 1 64 ? -3.721 -22.375 -9.062 1 93.94 64 VAL B CA 1
ATOM 2319 C C . VAL B 1 64 ? -2.553 -23.125 -9.688 1 93.94 64 VAL B C 1
ATOM 2321 O O . VAL B 1 64 ? -2.758 -24.031 -10.508 1 93.94 64 VAL B O 1
ATOM 2324 N N . VAL B 1 65 ? -1.364 -22.766 -9.344 1 96.81 65 VAL B N 1
ATOM 2325 C CA . VAL B 1 65 ? -0.175 -23.375 -9.938 1 96.81 65 VAL B CA 1
ATOM 2326 C C . VAL B 1 65 ? 0.752 -23.875 -8.836 1 96.81 65 VAL B C 1
ATOM 2328 O O . VAL B 1 65 ? 0.885 -23.234 -7.785 1 96.81 65 VAL B O 1
ATOM 2331 N N . THR B 1 66 ? 1.339 -25.016 -9.023 1 96.56 66 THR B N 1
ATOM 2332 C CA . THR B 1 66 ? 2.354 -25.562 -8.133 1 96.56 66 THR B CA 1
ATOM 2333 C C . THR B 1 66 ? 3.752 -25.328 -8.695 1 96.56 66 THR B C 1
ATOM 2335 O O . THR B 1 66 ? 3.975 -25.484 -9.898 1 96.56 66 THR B O 1
ATOM 2338 N N . LEU B 1 67 ? 4.664 -24.922 -7.867 1 98.19 67 LEU B N 1
ATOM 2339 C CA . LEU B 1 67 ? 6.066 -24.703 -8.203 1 98.19 67 LEU B CA 1
ATOM 2340 C C . LEU B 1 67 ? 6.984 -25.5 -7.281 1 98.19 67 LEU B C 1
ATOM 2342 O O . LEU B 1 67 ? 7.043 -25.219 -6.078 1 98.19 67 LEU B O 1
ATOM 2346 N N . GLU B 1 68 ? 7.703 -26.422 -7.875 1 98.44 68 GLU B N 1
ATOM 2347 C CA . GLU B 1 68 ? 8.555 -27.281 -7.066 1 98.44 68 GLU B CA 1
ATOM 2348 C C . GLU B 1 68 ? 9.781 -26.547 -6.559 1 98.44 68 GLU B C 1
ATOM 2350 O O . GLU B 1 68 ? 10.273 -25.625 -7.219 1 98.44 68 GLU B O 1
ATOM 2355 N N . LYS B 1 69 ? 10.242 -27.016 -5.477 1 98.5 69 LYS B N 1
ATOM 2356 C CA . LYS B 1 69 ? 11.484 -26.5 -4.91 1 98.5 69 LYS B CA 1
ATOM 2357 C C . LYS B 1 69 ? 12.578 -26.391 -5.973 1 98.5 69 LYS B C 1
ATOM 2359 O O . LYS B 1 69 ? 12.719 -27.297 -6.809 1 98.5 69 LYS B O 1
ATOM 2364 N N . GLU B 1 70 ? 13.305 -25.266 -6.008 1 98.31 70 GLU B N 1
ATOM 2365 C CA . GLU B 1 70 ? 14.484 -24.984 -6.824 1 98.31 70 GLU B CA 1
ATOM 2366 C C . GLU B 1 70 ? 14.086 -24.609 -8.25 1 98.31 70 GLU B C 1
ATOM 2368 O O . GLU B 1 70 ? 14.945 -24.234 -9.055 1 98.31 70 GLU B O 1
ATOM 2373 N N . HIS B 1 71 ? 12.789 -24.656 -8.562 1 98.56 71 HIS B N 1
ATOM 2374 C CA . HIS B 1 71 ? 12.344 -24.172 -9.859 1 98.56 71 HIS B CA 1
ATOM 2375 C C . HIS B 1 71 ? 12.094 -22.672 -9.82 1 98.56 71 HIS B C 1
ATOM 2377 O O . HIS B 1 71 ? 11.773 -22.109 -8.773 1 98.56 71 HIS B O 1
ATOM 2383 N N . CYS B 1 72 ? 12.203 -22.062 -10.984 1 98.69 72 CYS B N 1
ATOM 2384 C CA . CYS B 1 72 ? 12.07 -20.609 -11.078 1 98.69 72 CYS B CA 1
ATOM 2385 C C . CYS B 1 72 ? 10.672 -20.219 -11.539 1 98.69 72 CYS B C 1
ATOM 2387 O O . CYS B 1 72 ? 10.148 -20.797 -12.492 1 98.69 72 CYS B O 1
ATOM 2389 N N . TYR B 1 73 ? 10.109 -19.344 -10.812 1 98.81 73 TYR B N 1
ATOM 2390 C CA . TYR B 1 73 ? 8.906 -18.672 -11.289 1 98.81 73 TYR B CA 1
ATOM 2391 C C . TYR B 1 73 ? 9.234 -17.719 -12.438 1 98.81 73 TYR B C 1
ATOM 2393 O O . TYR B 1 73 ? 8.492 -17.641 -13.422 1 98.81 73 TYR B O 1
ATOM 2401 N N . ALA B 1 74 ? 10.359 -17.016 -12.305 1 98.62 74 ALA B N 1
ATOM 2402 C CA . ALA B 1 74 ? 10.844 -16.062 -13.312 1 98.62 74 ALA B CA 1
ATOM 2403 C C . ALA B 1 74 ? 12.367 -15.945 -13.266 1 98.62 74 ALA B C 1
ATOM 2405 O O . ALA B 1 74 ? 12.969 -16.047 -12.195 1 98.62 74 ALA B O 1
ATOM 2406 N N . MET B 1 75 ? 12.906 -15.688 -14.422 1 98.06 75 MET B N 1
ATOM 2407 C CA . MET B 1 75 ? 14.352 -15.516 -14.562 1 98.06 75 MET B CA 1
ATOM 2408 C C . MET B 1 75 ? 14.688 -14.102 -15.039 1 98.06 75 MET B C 1
ATOM 2410 O O . MET B 1 75 ? 14.102 -13.609 -16 1 98.06 75 MET B O 1
ATOM 2414 N N . GLN B 1 76 ? 15.633 -13.586 -14.344 1 95.56 76 GLN B N 1
ATOM 2415 C CA . GLN B 1 76 ? 16.125 -12.25 -14.656 1 95.56 76 GLN B CA 1
ATOM 2416 C C . GLN B 1 76 ? 16.516 -12.141 -16.125 1 95.56 76 GLN B C 1
ATOM 2418 O O . GLN B 1 76 ? 17.281 -12.977 -16.625 1 95.56 76 GLN B O 1
ATOM 2423 N N . GLY B 1 77 ? 15.984 -11.141 -16.797 1 94.12 77 GLY B N 1
ATOM 2424 C CA . GLY B 1 77 ? 16.359 -10.852 -18.172 1 94.12 77 GLY B CA 1
ATOM 2425 C C . GLY B 1 77 ? 15.797 -11.844 -19.172 1 94.12 77 GLY B C 1
ATOM 2426 O O . GLY B 1 77 ? 16.078 -11.758 -20.375 1 94.12 77 GLY B O 1
ATOM 2427 N N . LYS B 1 78 ? 14.969 -12.719 -18.828 1 97.12 78 LYS B N 1
ATOM 2428 C CA . LYS B 1 78 ? 14.516 -13.773 -19.734 1 97.12 78 LYS B CA 1
ATOM 2429 C C . LYS B 1 78 ? 12.992 -13.883 -19.719 1 97.12 78 LYS B C 1
ATOM 2431 O O . LYS B 1 78 ? 12.367 -13.93 -20.781 1 97.12 78 LYS B O 1
ATOM 2436 N N . THR B 1 79 ? 12.398 -13.938 -18.5 1 97.5 79 THR B N 1
ATOM 2437 C CA . THR B 1 79 ? 10.961 -14.188 -18.391 1 97.5 79 THR B CA 1
ATOM 2438 C C . THR B 1 79 ? 10.164 -12.914 -18.641 1 97.5 79 THR B C 1
ATOM 2440 O O . THR B 1 79 ? 10.492 -11.859 -18.094 1 97.5 79 THR B O 1
ATOM 2443 N N . SER B 1 80 ? 9.148 -13.008 -19.453 1 96.62 80 SER B N 1
ATOM 2444 C CA . SER B 1 80 ? 8.25 -11.883 -19.719 1 96.62 80 SER B CA 1
ATOM 2445 C C . SER B 1 80 ? 7.293 -11.656 -18.562 1 96.62 80 SER B C 1
ATOM 2447 O O . SER B 1 80 ? 6.965 -12.594 -17.828 1 96.62 80 SER B O 1
ATOM 2449 N N . ILE B 1 81 ? 6.91 -10.398 -18.375 1 95.75 81 ILE B N 1
ATOM 2450 C CA . ILE B 1 81 ? 5.922 -10.039 -17.359 1 95.75 81 ILE B CA 1
ATOM 2451 C C . ILE B 1 81 ? 4.516 -10.195 -17.922 1 95.75 81 ILE B C 1
ATOM 2453 O O . ILE B 1 81 ? 3.98 -9.266 -18.531 1 95.75 81 ILE B O 1
ATOM 2457 N N . ASP B 1 82 ? 3.852 -11.352 -17.703 1 96.19 82 ASP B N 1
ATOM 2458 C CA . ASP B 1 82 ? 2.576 -11.594 -18.375 1 96.19 82 ASP B CA 1
ATOM 2459 C C . ASP B 1 82 ? 1.514 -12.055 -17.375 1 96.19 82 ASP B C 1
ATOM 2461 O O . ASP B 1 82 ? 0.426 -12.477 -17.766 1 96.19 82 ASP B O 1
ATOM 2465 N N . LYS B 1 83 ? 1.862 -11.977 -16.078 1 97.38 83 LYS B N 1
ATOM 2466 C CA . LYS B 1 83 ? 0.904 -12.398 -15.07 1 97.38 83 LYS B CA 1
ATOM 2467 C C . LYS B 1 83 ? 1.097 -11.625 -13.766 1 97.38 83 LYS B C 1
ATOM 2469 O O . LYS B 1 83 ? 2.08 -10.898 -13.617 1 97.38 83 LYS B O 1
ATOM 2474 N N . LEU B 1 84 ? 0.162 -11.672 -12.938 1 98.44 84 LEU B N 1
ATOM 2475 C CA . LEU B 1 84 ? 0.237 -11.312 -11.531 1 98.44 84 LEU B CA 1
ATOM 2476 C C . LEU B 1 84 ? -0.135 -12.5 -10.648 1 98.44 84 LEU B C 1
ATOM 2478 O O . LEU B 1 84 ? -1.167 -13.141 -10.859 1 98.44 84 LEU B O 1
ATOM 2482 N N . SER B 1 85 ? 0.752 -12.758 -9.664 1 98.75 85 SER B N 1
ATOM 2483 C CA . SER B 1 85 ? 0.534 -13.969 -8.875 1 98.75 85 SER B CA 1
ATOM 2484 C C . SER B 1 85 ? 0.64 -13.68 -7.383 1 98.75 85 SER B C 1
ATOM 2486 O O . SER B 1 85 ? 1.352 -12.766 -6.969 1 98.75 85 SER B O 1
ATOM 2488 N N . LEU B 1 86 ? -0.089 -14.484 -6.617 1 98.5 86 LEU B N 1
ATOM 2489 C CA . LEU B 1 86 ? -0.113 -14.414 -5.16 1 98.5 86 LEU B CA 1
ATOM 2490 C C . LEU B 1 86 ? 0.297 -15.75 -4.543 1 98.5 86 LEU B C 1
ATOM 2492 O O . LEU B 1 86 ? -0.329 -16.781 -4.805 1 98.5 86 LEU B O 1
ATOM 2496 N N . LEU B 1 87 ? 1.363 -15.633 -3.725 1 98.56 87 LEU B N 1
ATOM 2497 C CA . LEU B 1 87 ? 1.834 -16.844 -3.059 1 98.56 87 LEU B CA 1
ATOM 2498 C C . LEU B 1 87 ? 0.872 -17.266 -1.954 1 98.56 87 LEU B C 1
ATOM 2500 O O . LEU B 1 87 ? 0.447 -16.438 -1.146 1 98.56 87 LEU B O 1
ATOM 2504 N N . VAL B 1 88 ? 0.499 -18.547 -1.947 1 97.31 88 VAL B N 1
ATOM 2505 C CA . VAL B 1 88 ? -0.404 -19.047 -0.913 1 97.31 88 VAL B CA 1
ATOM 2506 C C . VAL B 1 88 ? 0.368 -19.922 0.074 1 97.31 88 VAL B C 1
ATOM 2508 O O . VAL B 1 88 ? 0.1 -19.891 1.277 1 97.31 88 VAL B O 1
ATOM 2511 N N . SER B 1 89 ? 1.288 -20.656 -0.425 1 96.44 89 SER B N 1
ATOM 2512 C CA . SER B 1 89 ? 2.133 -21.5 0.42 1 96.44 89 SER B CA 1
ATOM 2513 C C . SER B 1 89 ? 3.551 -21.594 -0.132 1 96.44 89 SER B C 1
ATOM 2515 O O . SER B 1 89 ? 3.75 -21.578 -1.349 1 96.44 89 SER B O 1
ATOM 2517 N N . GLY B 1 90 ? 4.52 -21.641 0.897 1 98.19 90 GLY B N 1
ATOM 2518 C CA . GLY B 1 90 ? 5.918 -21.75 0.521 1 98.19 90 GLY B CA 1
ATOM 2519 C C . GLY B 1 90 ? 6.699 -20.469 0.716 1 98.19 90 GLY B C 1
ATOM 2520 O O . GLY B 1 90 ? 6.27 -19.578 1.457 1 98.19 90 GLY B O 1
ATOM 2521 N N . ARG B 1 91 ? 7.918 -20.469 0.082 1 98.75 91 ARG B N 1
ATOM 2522 C CA . ARG B 1 91 ? 8.828 -19.328 0.166 1 98.75 91 ARG B CA 1
ATOM 2523 C C . ARG B 1 91 ? 9.609 -19.156 -1.132 1 98.75 91 ARG B C 1
ATOM 2525 O O . ARG B 1 91 ? 10.117 -20.141 -1.692 1 98.75 91 ARG B O 1
ATOM 2532 N N . ILE B 1 92 ? 9.641 -17.953 -1.568 1 98.75 92 ILE B N 1
ATOM 2533 C CA . ILE B 1 92 ? 10.344 -17.641 -2.809 1 98.75 92 ILE B CA 1
ATOM 2534 C C . ILE B 1 92 ? 11.547 -16.75 -2.508 1 98.75 92 ILE B C 1
ATOM 2536 O O . ILE B 1 92 ? 11.445 -15.797 -1.736 1 98.75 92 ILE B O 1
ATOM 2540 N N . ARG B 1 93 ? 12.641 -17.062 -3.092 1 98.25 93 ARG B N 1
ATOM 2541 C CA . ARG B 1 93 ? 13.859 -16.281 -2.984 1 98.25 93 ARG B CA 1
ATOM 2542 C C . ARG B 1 93 ? 14.023 -15.359 -4.191 1 98.25 93 ARG B C 1
ATOM 2544 O O . ARG B 1 93 ? 13.938 -15.805 -5.336 1 98.25 93 ARG B O 1
ATOM 2551 N N . VAL B 1 94 ? 14.234 -14.07 -3.924 1 96.88 94 VAL B N 1
ATOM 2552 C CA . VAL B 1 94 ? 14.43 -13.094 -4.992 1 96.88 94 VAL B CA 1
ATOM 2553 C C . VAL B 1 94 ? 15.898 -12.688 -5.07 1 96.88 94 VAL B C 1
ATOM 2555 O O . VAL B 1 94 ? 16.5 -12.297 -4.062 1 96.88 94 VAL B O 1
ATOM 2558 N N . THR B 1 95 ? 16.453 -12.766 -6.277 1 94.75 95 THR B N 1
ATOM 2559 C CA . THR B 1 95 ? 17.859 -12.406 -6.477 1 94.75 95 THR B CA 1
ATOM 2560 C C . THR B 1 95 ? 18.031 -11.547 -7.719 1 94.75 95 THR B C 1
ATOM 2562 O O . THR B 1 95 ? 17.188 -11.57 -8.625 1 94.75 95 THR B O 1
ATOM 2565 N N . VAL B 1 96 ? 19.016 -10.797 -7.773 1 92.69 96 VAL B N 1
ATOM 2566 C CA . VAL B 1 96 ? 19.469 -10.062 -8.953 1 92.69 96 VAL B CA 1
ATOM 2567 C C . VAL B 1 96 ? 20.969 -10.297 -9.164 1 92.69 96 VAL B C 1
ATOM 2569 O O . VAL B 1 96 ? 21.766 -10.102 -8.242 1 92.69 96 VAL B O 1
ATOM 2572 N N . ASP B 1 97 ? 21.297 -10.805 -10.352 1 91.69 97 ASP B N 1
ATOM 2573 C CA . ASP B 1 97 ? 22.672 -11.148 -10.656 1 91.69 97 ASP B CA 1
ATOM 2574 C C . ASP B 1 97 ? 23.266 -12.078 -9.586 1 91.69 97 ASP B C 1
ATOM 2576 O O . ASP B 1 97 ? 24.391 -11.875 -9.133 1 91.69 97 ASP B O 1
ATOM 2580 N N . GLY B 1 98 ? 22.406 -12.875 -9.07 1 91.88 98 GLY B N 1
ATOM 2581 C CA . GLY B 1 98 ? 22.859 -13.875 -8.109 1 91.88 98 GLY B CA 1
ATOM 2582 C C . GLY B 1 98 ? 22.844 -13.383 -6.676 1 91.88 98 GLY B C 1
ATOM 2583 O O . GLY B 1 98 ? 23 -14.172 -5.742 1 91.88 98 GLY B O 1
ATOM 2584 N N . GLU B 1 99 ? 22.625 -12.109 -6.461 1 91.19 99 GLU B N 1
ATOM 2585 C CA . GLU B 1 99 ? 22.609 -11.547 -5.113 1 91.19 99 GLU B CA 1
ATOM 2586 C C . GLU B 1 99 ? 21.203 -11.594 -4.512 1 91.19 99 GLU B C 1
ATOM 2588 O O . GLU B 1 99 ? 20.234 -11.211 -5.164 1 91.19 99 GLU B O 1
ATOM 2593 N N . PHE B 1 100 ? 21.172 -11.992 -3.281 1 93.38 100 PHE B N 1
ATOM 2594 C CA . PHE B 1 100 ? 19.906 -12.125 -2.564 1 93.38 100 PHE B CA 1
ATOM 2595 C C . PHE B 1 100 ? 19.312 -10.758 -2.262 1 93.38 100 PHE B C 1
ATOM 2597 O O . PHE B 1 100 ? 20.016 -9.859 -1.791 1 93.38 100 PHE B O 1
ATOM 2604 N N . LEU B 1 101 ? 18.078 -10.531 -2.473 1 92.06 101 LEU B N 1
ATOM 2605 C CA . LEU B 1 101 ? 17.391 -9.297 -2.139 1 92.06 101 LEU B CA 1
ATOM 2606 C C . LEU B 1 101 ? 16.469 -9.492 -0.936 1 92.06 101 LEU B C 1
ATOM 2608 O O . LEU B 1 101 ? 16.688 -8.891 0.12 1 92.06 101 LEU B O 1
ATOM 2612 N N . HIS B 1 102 ? 15.461 -10.375 -1.05 1 92.75 102 HIS B N 1
ATOM 2613 C CA . HIS B 1 102 ? 14.5 -10.664 0.009 1 92.75 102 HIS B CA 1
ATOM 2614 C C . HIS B 1 102 ? 13.727 -11.945 -0.277 1 92.75 102 HIS B C 1
ATOM 2616 O O . HIS B 1 102 ? 13.836 -12.508 -1.369 1 92.75 102 HIS B O 1
ATOM 2622 N N . TYR B 1 103 ? 13 -12.414 0.709 1 96.81 103 TYR B N 1
ATOM 2623 C CA . TYR B 1 103 ? 12.062 -13.523 0.535 1 96.81 103 TYR B CA 1
ATOM 2624 C C . TYR B 1 103 ? 10.648 -13 0.306 1 96.81 103 TYR B C 1
ATOM 2626 O O . TYR B 1 103 ? 10.32 -11.875 0.695 1 96.81 103 TYR B O 1
ATOM 2634 N N . ILE B 1 104 ? 9.945 -13.781 -0.421 1 98.25 104 ILE B N 1
ATOM 2635 C CA . ILE B 1 104 ? 8.5 -13.594 -0.514 1 98.25 104 ILE B CA 1
ATOM 2636 C C . ILE B 1 104 ? 7.785 -14.695 0.273 1 98.25 104 ILE B C 1
ATOM 2638 O O . ILE B 1 104 ? 8.094 -15.875 0.114 1 98.25 104 ILE B O 1
ATOM 2642 N N . PHE B 1 105 ? 6.82 -14.258 1.083 1 98.31 105 PHE B N 1
ATOM 2643 C CA . PHE B 1 105 ? 6.121 -15.18 1.975 1 98.31 105 PHE B CA 1
ATOM 2644 C C . PHE B 1 105 ? 4.656 -15.312 1.576 1 98.31 105 PHE B C 1
ATOM 2646 O O . PHE B 1 105 ? 4.18 -14.586 0.696 1 98.31 105 PHE B O 1
ATOM 2653 N N . PRO B 1 106 ? 3.973 -16.312 2.174 1 98.12 106 PRO B N 1
ATOM 2654 C CA . PRO B 1 106 ? 2.557 -16.516 1.855 1 98.12 106 PRO B CA 1
ATOM 2655 C C . PRO B 1 106 ? 1.735 -15.227 2.01 1 98.12 106 PRO B C 1
ATOM 2657 O O . PRO B 1 106 ? 1.942 -14.469 2.959 1 98.12 106 PRO B O 1
ATOM 2660 N N . PHE B 1 107 ? 0.829 -14.977 0.995 1 97.94 107 PHE B N 1
ATOM 2661 C CA . PHE B 1 107 ? -0.134 -13.883 0.925 1 97.94 107 PHE B CA 1
ATOM 2662 C C . PHE B 1 107 ? 0.541 -12.594 0.474 1 97.94 107 PHE B C 1
ATOM 2664 O O . PHE B 1 107 ? 0.002 -11.5 0.671 1 97.94 107 PHE B O 1
ATOM 2671 N N . GLN B 1 108 ? 1.765 -12.781 -0.037 1 98.5 108 GLN B N 1
ATOM 2672 C CA . GLN B 1 108 ? 2.424 -11.695 -0.756 1 98.5 108 GLN B CA 1
ATOM 2673 C C . GLN B 1 108 ? 2.438 -11.961 -2.258 1 98.5 108 GLN B C 1
ATOM 2675 O O . GLN B 1 108 ? 2.484 -13.117 -2.691 1 98.5 108 GLN B O 1
ATOM 2680 N N . PHE B 1 109 ? 2.355 -10.883 -3.035 1 98.69 109 PHE B N 1
ATOM 2681 C CA . PHE B 1 109 ? 2.443 -11.008 -4.484 1 98.69 109 PHE B CA 1
ATOM 2682 C C . PHE B 1 109 ? 3.852 -11.406 -4.91 1 98.69 109 PHE B C 1
ATOM 2684 O O . PHE B 1 109 ? 4.836 -10.914 -4.355 1 98.69 109 PHE B O 1
ATOM 2691 N N . LEU B 1 110 ? 3.953 -12.234 -5.91 1 98.62 110 LEU B N 1
ATOM 2692 C CA . LEU B 1 110 ? 5.25 -12.625 -6.449 1 98.62 110 LEU B CA 1
ATOM 2693 C C . LEU B 1 110 ? 5.855 -11.5 -7.281 1 98.62 110 LEU B C 1
ATOM 2695 O O . LEU B 1 110 ? 7.062 -11.258 -7.215 1 98.62 110 LEU B O 1
ATOM 2699 N N . ASP B 1 111 ? 5.07 -10.82 -8.023 1 97.31 111 ASP B N 1
ATOM 2700 C CA . ASP B 1 111 ? 5.594 -9.945 -9.07 1 97.31 111 ASP B CA 1
ATOM 2701 C C . ASP B 1 111 ? 4.945 -8.57 -9 1 97.31 111 ASP B C 1
ATOM 2703 O O . ASP B 1 111 ? 4.695 -7.941 -10.039 1 97.31 111 ASP B O 1
ATOM 2707 N N . SER B 1 112 ? 4.625 -8.07 -7.781 1 97.44 112 SER B N 1
ATOM 2708 C CA . SER B 1 112 ? 4.004 -6.758 -7.625 1 97.44 112 SER B CA 1
ATOM 2709 C C . SER B 1 112 ? 4.887 -5.656 -8.203 1 97.44 112 SER B C 1
ATOM 2711 O O . SER B 1 112 ? 4.395 -4.758 -8.891 1 97.44 112 SER B O 1
ATOM 2713 N N . PRO B 1 113 ? 6.23 -5.652 -7.988 1 94.69 113 PRO B N 1
ATOM 2714 C CA . PRO B 1 113 ? 7.043 -4.598 -8.602 1 94.69 113 PRO B CA 1
ATOM 2715 C C . PRO B 1 113 ? 7 -4.641 -10.133 1 94.69 113 PRO B C 1
ATOM 2717 O O . PRO B 1 113 ? 6.934 -3.592 -10.781 1 94.69 113 PRO B O 1
ATOM 2720 N N . GLU B 1 114 ? 7.051 -5.84 -10.711 1 93.94 114 GLU B N 1
ATOM 2721 C CA . GLU B 1 114 ? 6.98 -5.992 -12.164 1 93.94 114 GLU B CA 1
ATOM 2722 C C . GLU B 1 114 ? 5.629 -5.543 -12.703 1 93.94 114 GLU B C 1
ATOM 2724 O O . GLU B 1 114 ? 5.559 -4.887 -13.75 1 93.94 114 GLU B O 1
ATOM 2729 N N . TRP B 1 115 ? 4.574 -5.934 -12 1 94.88 115 TRP B N 1
ATOM 2730 C CA . TRP B 1 115 ? 3.238 -5.504 -12.391 1 94.88 115 TRP B CA 1
ATOM 2731 C C . TRP B 1 115 ? 3.137 -3.982 -12.398 1 94.88 115 TRP B C 1
ATOM 2733 O O . TRP B 1 115 ? 2.617 -3.395 -13.352 1 94.88 115 TRP B O 1
ATOM 2743 N N . ASP B 1 116 ? 3.676 -3.383 -11.391 1 92 116 ASP B N 1
ATOM 2744 C CA . ASP B 1 116 ? 3.521 -1.944 -11.203 1 92 116 ASP B CA 1
ATOM 2745 C C . ASP B 1 116 ? 4.438 -1.166 -12.141 1 92 116 ASP B C 1
ATOM 2747 O O . ASP B 1 116 ? 4.223 0.024 -12.383 1 92 116 ASP B O 1
ATOM 2751 N N . SER B 1 117 ? 5.418 -1.738 -12.648 1 86.06 117 SER B N 1
ATOM 2752 C CA . SER B 1 117 ? 6.402 -1.067 -13.492 1 86.06 117 SER B CA 1
ATOM 2753 C C . SER B 1 117 ? 5.875 -0.869 -14.906 1 86.06 117 SER B C 1
ATOM 2755 O O . SER B 1 117 ? 6.441 -0.101 -15.688 1 86.06 117 SER B O 1
ATOM 2757 N N . LEU B 1 118 ? 4.785 -1.556 -15.211 1 86.25 118 LEU B N 1
ATOM 2758 C CA . LEU B 1 118 ? 4.305 -1.541 -16.594 1 86.25 118 LEU B CA 1
ATOM 2759 C C . LEU B 1 118 ? 2.936 -0.878 -16.688 1 86.25 118 LEU B C 1
ATOM 2761 O O . LEU B 1 118 ? 2.086 -1.075 -15.812 1 86.25 118 LEU B O 1
ATOM 2765 N N . ARG B 1 119 ? 2.773 -0.18 -17.781 1 82.5 119 ARG B N 1
ATOM 2766 C CA . ARG B 1 119 ? 1.426 0.239 -18.141 1 82.5 119 ARG B CA 1
ATOM 2767 C C . ARG B 1 119 ? 0.644 -0.917 -18.766 1 82.5 119 ARG B C 1
ATOM 2769 O O . ARG B 1 119 ? 1.227 -1.934 -19.141 1 82.5 119 ARG B O 1
ATOM 2776 N N . PRO B 1 120 ? -0.668 -0.83 -18.859 1 83.12 120 PRO B N 1
ATOM 2777 C CA . PRO B 1 120 ? -1.506 -1.943 -19.312 1 83.12 120 PRO B CA 1
ATOM 2778 C C . PRO B 1 120 ? -1.098 -2.471 -20.672 1 83.12 120 PRO B C 1
ATOM 2780 O O . PRO B 1 120 ? -1.15 -3.68 -20.922 1 83.12 120 PRO B O 1
ATOM 2783 N N . THR B 1 121 ? -0.595 -1.685 -21.547 1 84.94 121 THR B N 1
ATOM 2784 C CA . THR B 1 121 ? -0.293 -2.121 -22.906 1 84.94 121 THR B CA 1
ATOM 2785 C C . THR B 1 121 ? 1.205 -2.354 -23.078 1 84.94 121 THR B C 1
ATOM 2787 O O . THR B 1 121 ? 1.654 -2.768 -24.156 1 84.94 121 THR B O 1
ATOM 2790 N N . GLU B 1 122 ? 1.896 -2.176 -22.078 1 86.94 122 GLU B N 1
ATOM 2791 C CA . GLU B 1 122 ? 3.348 -2.297 -22.156 1 86.94 122 GLU B CA 1
ATOM 2792 C C . GLU B 1 122 ? 3.799 -3.73 -21.891 1 86.94 122 GLU B C 1
ATOM 2794 O O . GLU B 1 122 ? 3.141 -4.461 -21.141 1 86.94 122 GLU B O 1
ATOM 2799 N N . GLU B 1 123 ? 4.848 -4.055 -22.578 1 90.25 123 GLU B N 1
ATOM 2800 C CA . GLU B 1 123 ? 5.504 -5.332 -22.312 1 90.25 123 GLU B CA 1
ATOM 2801 C C . GLU B 1 123 ? 6.816 -5.129 -21.562 1 90.25 123 GLU B C 1
ATOM 2803 O O . GLU B 1 123 ? 7.422 -4.059 -21.625 1 90.25 123 GLU B O 1
ATOM 2808 N N . GLY B 1 124 ? 7.125 -6.113 -20.766 1 90.94 124 GLY B N 1
ATOM 2809 C CA . GLY B 1 124 ? 8.359 -6.039 -20 1 90.94 124 GLY B CA 1
ATOM 2810 C C . GLY B 1 124 ? 8.906 -7.402 -19.625 1 90.94 124 GLY B C 1
ATOM 2811 O O . GLY B 1 124 ? 8.281 -8.43 -19.906 1 90.94 124 GLY B O 1
ATOM 2812 N N . ILE B 1 125 ? 10.156 -7.324 -19.125 1 92.94 125 ILE B N 1
ATOM 2813 C CA . ILE B 1 125 ? 10.844 -8.547 -18.719 1 92.94 125 ILE B CA 1
ATOM 2814 C C . ILE B 1 125 ? 11.242 -8.445 -17.25 1 92.94 125 ILE B C 1
ATOM 2816 O O . ILE B 1 125 ? 11.531 -7.348 -16.75 1 92.94 125 ILE B O 1
ATOM 2820 N N . PHE B 1 126 ? 11.273 -9.547 -16.594 1 94.19 126 PHE B N 1
ATOM 2821 C CA . PHE B 1 126 ? 11.695 -9.57 -15.195 1 94.19 126 PHE B CA 1
ATOM 2822 C C . PHE B 1 126 ? 13.141 -9.109 -15.062 1 94.19 126 PHE B C 1
ATOM 2824 O O . PHE B 1 126 ? 14 -9.484 -15.859 1 94.19 126 PHE B O 1
ATOM 2831 N N . GLN B 1 127 ? 13.359 -8.297 -14.039 1 91.5 127 GLN B N 1
ATOM 2832 C CA . GLN B 1 127 ? 14.711 -7.824 -13.758 1 91.5 127 GLN B CA 1
ATOM 2833 C C . GLN B 1 127 ? 15.32 -8.555 -12.57 1 91.5 127 GLN B C 1
ATOM 2835 O O . GLN B 1 127 ? 16.422 -8.211 -12.117 1 91.5 127 GLN B O 1
ATOM 2840 N N . VAL B 1 128 ? 14.57 -9.414 -12.008 1 95.06 128 VAL B N 1
ATOM 2841 C CA . VAL B 1 128 ? 15.023 -10.25 -10.898 1 95.06 128 VAL B CA 1
ATOM 2842 C C . VAL B 1 128 ? 14.68 -11.711 -11.18 1 95.06 128 VAL B C 1
ATOM 2844 O O . VAL B 1 128 ? 13.875 -12.008 -12.07 1 95.06 128 VAL B O 1
ATOM 2847 N N . THR B 1 129 ? 15.336 -12.625 -10.469 1 97.62 129 THR B N 1
ATOM 2848 C CA . THR B 1 129 ? 15.008 -14.039 -10.523 1 97.62 129 THR B CA 1
ATOM 2849 C C . THR B 1 129 ? 14.227 -14.461 -9.281 1 97.62 129 THR B C 1
ATOM 2851 O O . THR B 1 129 ? 14.594 -14.102 -8.156 1 97.62 129 THR B O 1
ATOM 2854 N N . LEU B 1 130 ? 13.133 -15.117 -9.477 1 98.75 130 LEU B N 1
ATOM 2855 C CA . LEU B 1 130 ? 12.328 -15.68 -8.406 1 98.75 130 LEU B CA 1
ATOM 2856 C C . LEU B 1 130 ? 12.438 -17.203 -8.383 1 98.75 130 LEU B C 1
ATOM 2858 O O . LEU B 1 130 ? 11.953 -17.875 -9.289 1 98.75 130 LEU B O 1
ATOM 2862 N N . THR B 1 131 ? 13.023 -17.719 -7.344 1 98.88 131 THR B N 1
ATOM 2863 C CA . THR B 1 131 ? 13.266 -19.156 -7.223 1 98.88 131 THR B CA 1
ATOM 2864 C C . THR B 1 131 ? 12.531 -19.719 -6.012 1 98.88 131 THR B C 1
ATOM 2866 O O . THR B 1 131 ? 12.586 -19.156 -4.922 1 98.88 131 THR B O 1
ATOM 2869 N N . ALA B 1 132 ? 11.859 -20.875 -6.234 1 98.88 132 ALA B N 1
ATOM 2870 C CA . ALA B 1 132 ? 11.195 -21.547 -5.121 1 98.88 132 ALA B CA 1
ATOM 2871 C C . ALA B 1 132 ? 12.219 -22.094 -4.129 1 98.88 132 ALA B C 1
ATOM 2873 O O . ALA B 1 132 ? 13.008 -22.984 -4.473 1 98.88 132 ALA B O 1
ATOM 2874 N N . GLU B 1 133 ? 12.164 -21.531 -2.914 1 98.44 133 GLU B N 1
ATOM 2875 C CA . GLU B 1 133 ? 13 -22.078 -1.844 1 98.44 133 GLU B CA 1
ATOM 2876 C C . GLU B 1 133 ? 12.422 -23.375 -1.292 1 98.44 133 GLU B C 1
ATOM 2878 O O . GLU B 1 133 ? 13.164 -24.234 -0.826 1 98.44 133 GLU B O 1
ATOM 2883 N N . THR B 1 134 ? 11.164 -23.5 -1.313 1 98.62 134 THR B N 1
ATOM 2884 C CA . THR B 1 134 ? 10.398 -24.688 -0.964 1 98.62 134 THR B CA 1
ATOM 2885 C C . THR B 1 134 ? 9.359 -25 -2.041 1 98.62 134 THR B C 1
ATOM 2887 O O . THR B 1 134 ? 9.242 -24.266 -3.023 1 98.62 134 THR B O 1
ATOM 2890 N N . ASP B 1 135 ? 8.703 -26.156 -1.848 1 98.31 135 ASP B N 1
ATOM 2891 C CA . ASP B 1 135 ? 7.527 -26.344 -2.689 1 98.31 135 ASP B CA 1
ATOM 2892 C C . ASP B 1 135 ? 6.5 -25.234 -2.447 1 98.31 135 ASP B C 1
ATOM 2894 O O . ASP B 1 135 ? 6.199 -24.891 -1.301 1 98.31 135 ASP B O 1
ATOM 2898 N N . CYS B 1 136 ? 6.031 -24.688 -3.562 1 98 136 CYS B N 1
ATOM 2899 C CA . CYS B 1 136 ? 5.164 -23.531 -3.459 1 98 136 CYS B CA 1
ATOM 2900 C C . CYS B 1 136 ? 3.859 -23.75 -4.215 1 98 136 CYS B C 1
ATOM 2902 O O . CYS B 1 136 ? 3.816 -24.516 -5.176 1 98 136 CYS B O 1
ATOM 2904 N N . ARG B 1 137 ? 2.801 -23.125 -3.742 1 97.19 137 ARG B N 1
ATOM 2905 C CA . ARG B 1 137 ? 1.537 -22.969 -4.453 1 97.19 137 ARG B CA 1
ATOM 2906 C C . ARG B 1 137 ? 1.13 -21.5 -4.535 1 97.19 137 ARG B C 1
ATOM 2908 O O . ARG B 1 137 ? 1.274 -20.766 -3.564 1 97.19 137 ARG B O 1
ATOM 2915 N N . TYR B 1 138 ? 0.746 -21.109 -5.711 1 97.5 138 TYR B N 1
ATOM 2916 C CA . TYR B 1 138 ? 0.335 -19.719 -5.883 1 97.5 138 TYR B CA 1
ATOM 2917 C C . TYR B 1 138 ? -0.851 -19.625 -6.836 1 97.5 138 TYR B C 1
ATOM 2919 O O . TYR B 1 138 ? -1.121 -20.547 -7.605 1 97.5 138 TYR B O 1
ATOM 2927 N N . VAL B 1 139 ? -1.621 -18.547 -6.648 1 97.25 139 VAL B N 1
ATOM 2928 C CA . VAL B 1 139 ? -2.713 -18.188 -7.547 1 97.25 139 VAL B CA 1
ATOM 2929 C C . VAL B 1 139 ? -2.223 -17.172 -8.57 1 97.25 139 VAL B C 1
ATOM 2931 O O . VAL B 1 139 ? -1.514 -16.219 -8.227 1 97.25 139 VAL B O 1
ATOM 2934 N N . SER B 1 140 ? -2.65 -17.359 -9.828 1 98.06 140 SER B N 1
ATOM 2935 C CA . SER B 1 140 ? -2.107 -16.516 -10.891 1 98.06 140 SER B CA 1
ATOM 2936 C C . SER B 1 140 ? -3.213 -16 -11.812 1 98.06 140 SER B C 1
ATOM 2938 O O . SER B 1 140 ? -4.137 -16.75 -12.148 1 98.06 140 SER B O 1
ATOM 2940 N N . TRP B 1 141 ? -3.143 -14.734 -12.133 1 98.06 141 TRP B N 1
ATOM 2941 C CA . TRP B 1 141 ? -3.988 -14.094 -13.133 1 98.06 141 TRP B CA 1
ATOM 2942 C C . TRP B 1 141 ? -3.174 -13.688 -14.352 1 98.06 141 TRP B C 1
ATOM 2944 O O . TRP B 1 141 ? -2.111 -13.078 -14.227 1 98.06 141 TRP B O 1
ATOM 2954 N N . ARG B 1 142 ? -3.627 -14.031 -15.508 1 97.25 142 ARG B N 1
ATOM 2955 C CA . ARG B 1 142 ? -3.021 -13.469 -16.719 1 97.25 142 ARG B CA 1
ATOM 2956 C C . ARG B 1 142 ? -3.209 -11.961 -16.766 1 97.25 142 ARG B C 1
ATOM 2958 O O . ARG B 1 142 ? -4.273 -11.445 -16.406 1 97.25 142 ARG B O 1
ATOM 2965 N N . ARG B 1 143 ? -2.246 -11.312 -17.188 1 96.31 143 ARG B N 1
ATOM 2966 C CA . ARG B 1 143 ? -2.207 -9.859 -17.141 1 96.31 143 ARG B CA 1
ATOM 2967 C C . ARG B 1 143 ? -3.373 -9.25 -17.922 1 96.31 143 ARG B C 1
ATOM 2969 O O . ARG B 1 143 ? -4.109 -8.422 -17.391 1 96.31 143 ARG B O 1
ATOM 2976 N N . LYS B 1 144 ? -3.594 -9.656 -19.172 1 93.56 144 LYS B N 1
ATOM 2977 C CA . LYS B 1 144 ? -4.648 -9.102 -20.016 1 93.56 144 LYS B CA 1
ATOM 2978 C C . LYS B 1 144 ? -6.027 -9.359 -19.406 1 93.56 144 LYS B C 1
ATOM 2980 O O . LYS B 1 144 ? -6.883 -8.469 -19.391 1 93.56 144 LYS B O 1
ATOM 2985 N N . LYS B 1 145 ? -6.254 -10.508 -18.906 1 95.19 145 LYS B N 1
ATOM 2986 C CA . LYS B 1 145 ? -7.531 -10.859 -18.281 1 95.19 145 LYS B CA 1
ATOM 2987 C C . LYS B 1 145 ? -7.773 -10.047 -17.016 1 95.19 145 LYS B C 1
ATOM 2989 O O . LYS B 1 145 ? -8.906 -9.648 -16.734 1 95.19 145 LYS B O 1
ATOM 2994 N N . LEU B 1 146 ? -6.738 -9.883 -16.328 1 97.19 146 LEU B N 1
ATOM 2995 C CA . LEU B 1 146 ? -6.875 -9.133 -15.086 1 97.19 146 LEU B CA 1
ATOM 2996 C C . LEU B 1 146 ? -7.211 -7.672 -15.367 1 97.19 146 LEU B C 1
ATOM 2998 O O . LEU B 1 146 ? -8.039 -7.074 -14.672 1 97.19 146 LEU B O 1
ATOM 3002 N N . TYR B 1 147 ? -6.637 -7.113 -16.406 1 96.5 147 TYR B N 1
ATOM 3003 C CA . TYR B 1 147 ? -6.98 -5.746 -16.781 1 96.5 147 TYR B CA 1
ATOM 3004 C C . TYR B 1 147 ? -8.43 -5.648 -17.234 1 96.5 147 TYR B C 1
ATOM 3006 O O . TYR B 1 147 ? -9.094 -4.633 -17 1 96.5 147 TYR B O 1
ATOM 3014 N N . LEU B 1 148 ? -8.875 -6.672 -17.938 1 96.5 148 LEU B N 1
ATOM 3015 C CA . LEU B 1 148 ? -10.281 -6.695 -18.312 1 96.5 148 LEU B CA 1
ATOM 3016 C C . LEU B 1 148 ? -11.18 -6.715 -17.078 1 96.5 148 LEU B C 1
ATOM 3018 O O . LEU B 1 148 ? -12.172 -5.996 -17.016 1 96.5 148 LEU B O 1
ATOM 3022 N N . LEU B 1 149 ? -10.82 -7.504 -16.125 1 97.12 149 LEU B N 1
ATOM 3023 C CA . LEU B 1 149 ? -11.555 -7.555 -14.875 1 97.12 149 LEU B CA 1
ATOM 3024 C C . LEU B 1 149 ? -11.57 -6.191 -14.195 1 97.12 149 LEU B C 1
ATOM 3026 O O . LEU B 1 149 ? -12.602 -5.762 -13.672 1 97.12 149 LEU B O 1
ATOM 3030 N N . PHE B 1 150 ? -10.414 -5.516 -14.164 1 97.44 150 PHE B N 1
ATOM 3031 C CA . PHE B 1 150 ? -10.297 -4.188 -13.562 1 97.44 150 PHE B CA 1
ATOM 3032 C C . PHE B 1 150 ? -11.219 -3.199 -14.273 1 97.44 150 PHE B C 1
ATOM 3034 O O . PHE B 1 150 ? -11.812 -2.332 -13.633 1 97.44 150 PHE B O 1
ATOM 3041 N N . ALA B 1 151 ? -11.297 -3.295 -15.562 1 96.69 151 ALA B N 1
ATOM 3042 C CA . ALA B 1 151 ? -12.133 -2.389 -16.344 1 96.69 151 ALA B CA 1
ATOM 3043 C C . ALA B 1 151 ? -13.617 -2.617 -16.047 1 96.69 151 ALA B C 1
ATOM 3045 O O . ALA B 1 151 ? -14.414 -1.676 -16.078 1 96.69 151 ALA B O 1
ATOM 3046 N N . GLN B 1 152 ? -13.977 -3.801 -15.742 1 97.19 152 GLN B N 1
ATOM 3047 C CA . GLN B 1 152 ? -15.367 -4.18 -15.539 1 97.19 152 GLN B CA 1
ATOM 3048 C C . GLN B 1 152 ? -15.805 -3.92 -14.102 1 97.19 152 GLN B C 1
ATOM 3050 O O . GLN B 1 152 ? -16.984 -3.734 -13.828 1 97.19 152 GLN B O 1
ATOM 3055 N N . HIS B 1 153 ? -14.867 -3.934 -13.172 1 97.19 153 HIS B N 1
ATOM 3056 C CA . HIS B 1 153 ? -15.188 -3.818 -11.75 1 97.19 153 HIS B CA 1
ATOM 3057 C C . HIS B 1 153 ? -14.281 -2.795 -11.07 1 97.19 153 HIS B C 1
ATOM 3059 O O . HIS B 1 153 ? -13.18 -3.129 -10.625 1 97.19 153 HIS B O 1
ATOM 3065 N N . ARG B 1 154 ? -14.805 -1.701 -10.781 1 96.56 154 ARG B N 1
ATOM 3066 C CA . ARG B 1 154 ? -14.023 -0.604 -10.219 1 96.56 154 ARG B CA 1
ATOM 3067 C C . ARG B 1 154 ? -13.516 -0.957 -8.828 1 96.56 154 ARG B C 1
ATOM 3069 O O . ARG B 1 154 ? -12.383 -0.628 -8.469 1 96.56 154 ARG B O 1
ATOM 3076 N N . TYR B 1 155 ? -14.359 -1.578 -8.102 1 97.5 155 TYR B N 1
ATOM 3077 C CA . TYR B 1 155 ? -13.953 -1.978 -6.754 1 97.5 155 TYR B CA 1
ATOM 3078 C C . TYR B 1 155 ? -12.75 -2.906 -6.801 1 97.5 155 TYR B C 1
ATOM 3080 O O . TYR B 1 155 ? -11.789 -2.734 -6.039 1 97.5 155 TYR B O 1
ATOM 3088 N N . ILE B 1 156 ? -12.766 -3.887 -7.66 1 98.25 156 ILE B N 1
ATOM 3089 C CA . ILE B 1 156 ? -11.672 -4.852 -7.77 1 98.25 156 ILE B CA 1
ATOM 3090 C C . ILE B 1 156 ? -10.391 -4.141 -8.195 1 98.25 156 ILE B C 1
ATOM 3092 O O . ILE B 1 156 ? -9.312 -4.418 -7.66 1 98.25 156 ILE B O 1
ATOM 3096 N N . SER B 1 157 ? -10.562 -3.225 -9.086 1 98 157 SER B N 1
ATOM 3097 C CA . SER B 1 157 ? -9.422 -2.447 -9.555 1 98 157 SER B CA 1
ATOM 3098 C C . SER B 1 157 ? -8.758 -1.696 -8.406 1 98 157 SER B C 1
ATOM 3100 O O . SER B 1 157 ? -7.539 -1.776 -8.219 1 98 157 SER B O 1
ATOM 3102 N N . ARG B 1 158 ? -9.547 -1.054 -7.621 1 97.88 158 ARG B N 1
ATOM 3103 C CA . ARG B 1 158 ? -9.031 -0.261 -6.512 1 97.88 158 ARG B CA 1
ATOM 3104 C C . ARG B 1 158 ? -8.445 -1.157 -5.426 1 97.88 158 ARG B C 1
ATOM 3106 O O . ARG B 1 158 ? -7.391 -0.854 -4.863 1 97.88 158 ARG B O 1
ATOM 3113 N N . LEU B 1 159 ? -9.125 -2.205 -5.145 1 98.19 159 LEU B N 1
ATOM 3114 C CA . LEU B 1 159 ? -8.664 -3.17 -4.152 1 98.19 159 LEU B CA 1
ATOM 3115 C C . LEU B 1 159 ? -7.273 -3.689 -4.496 1 98.19 159 LEU B C 1
ATOM 3117 O O . LEU B 1 159 ? -6.367 -3.652 -3.662 1 98.19 159 LEU B O 1
ATOM 3121 N N . PHE B 1 160 ? -7.07 -4.09 -5.758 1 98.44 160 PHE B N 1
ATOM 3122 C CA . PHE B 1 160 ? -5.781 -4.629 -6.18 1 98.44 160 PHE B CA 1
ATOM 3123 C C . PHE B 1 160 ? -4.715 -3.543 -6.172 1 98.44 160 PHE B C 1
ATOM 3125 O O . PHE B 1 160 ? -3.566 -3.795 -5.801 1 98.44 160 PHE B O 1
ATOM 3132 N N . SER B 1 161 ? -5.082 -2.375 -6.539 1 97.5 161 SER B N 1
ATOM 3133 C CA . SER B 1 161 ? -4.129 -1.271 -6.559 1 97.5 161 SER B CA 1
ATOM 3134 C C . SER B 1 161 ? -3.547 -1.02 -5.172 1 97.5 161 SER B C 1
ATOM 3136 O O . SER B 1 161 ? -2.328 -0.926 -5.016 1 97.5 161 SER B O 1
ATOM 3138 N N . VAL B 1 162 ? -4.402 -1.016 -4.191 1 98 162 VAL B N 1
ATOM 3139 C CA . VAL B 1 162 ? -3.941 -0.706 -2.84 1 98 162 VAL B CA 1
ATOM 3140 C C . VAL B 1 162 ? -3.191 -1.903 -2.264 1 98 162 VAL B C 1
ATOM 3142 O O . VAL B 1 162 ? -2.182 -1.738 -1.574 1 98 162 VAL B O 1
ATOM 3145 N N . LEU B 1 163 ? -3.631 -3.07 -2.549 1 98.44 163 LEU B N 1
ATOM 3146 C CA . LEU B 1 163 ? -2.959 -4.273 -2.064 1 98.44 163 LEU B CA 1
ATOM 3147 C C . LEU B 1 163 ? -1.562 -4.395 -2.664 1 98.44 163 LEU B C 1
ATOM 3149 O O . LEU B 1 163 ? -0.606 -4.723 -1.96 1 98.44 163 LEU B O 1
ATOM 3153 N N . ILE B 1 164 ? -1.499 -4.113 -3.953 1 98 164 ILE B N 1
ATOM 3154 C CA . ILE B 1 164 ? -0.219 -4.191 -4.648 1 98 164 ILE B CA 1
ATOM 3155 C C . ILE B 1 164 ? 0.733 -3.133 -4.102 1 98 164 ILE B C 1
ATOM 3157 O O . ILE B 1 164 ? 1.9 -3.422 -3.824 1 98 164 ILE B O 1
ATOM 3161 N N . GLY B 1 165 ? 0.214 -1.967 -3.947 1 97.31 165 GLY B N 1
ATOM 3162 C CA . GLY B 1 165 ? 1.029 -0.92 -3.352 1 97.31 165 GLY B CA 1
ATOM 3163 C C . GLY B 1 165 ? 1.559 -1.284 -1.979 1 97.31 165 GLY B C 1
ATOM 3164 O O . GLY B 1 165 ? 2.752 -1.129 -1.706 1 97.31 165 GLY B O 1
ATOM 3165 N N . SER B 1 166 ? 0.728 -1.752 -1.137 1 97.75 166 SER B N 1
ATOM 3166 C CA . SER B 1 166 ? 1.119 -2.154 0.21 1 97.75 166 SER B CA 1
ATOM 3167 C C . SER B 1 166 ? 2.156 -3.273 0.174 1 97.75 166 SER B C 1
ATOM 3169 O O . SER B 1 166 ? 3.1 -3.277 0.966 1 97.75 166 SER B O 1
ATOM 3171 N N . ASP B 1 167 ? 1.966 -4.164 -0.705 1 97.81 167 ASP B N 1
ATOM 3172 C CA . ASP B 1 167 ? 2.898 -5.273 -0.878 1 97.81 167 ASP B CA 1
ATOM 3173 C C . ASP B 1 167 ? 4.277 -4.77 -1.296 1 97.81 167 ASP B C 1
ATOM 3175 O O . ASP B 1 167 ? 5.301 -5.27 -0.818 1 97.81 167 ASP B O 1
ATOM 3179 N N . ILE B 1 168 ? 4.309 -3.879 -2.189 1 95.56 168 ILE B N 1
ATOM 3180 C CA . ILE B 1 168 ? 5.57 -3.305 -2.645 1 95.56 168 ILE B CA 1
ATOM 3181 C C . ILE B 1 168 ? 6.281 -2.631 -1.475 1 95.56 168 ILE B C 1
ATOM 3183 O O . ILE B 1 168 ? 7.492 -2.795 -1.299 1 95.56 168 ILE B O 1
ATOM 3187 N N . ALA B 1 169 ? 5.527 -1.935 -0.67 1 93.62 169 ALA B N 1
ATOM 3188 C CA . ALA B 1 169 ? 6.125 -1.32 0.513 1 93.62 169 ALA B CA 1
ATOM 3189 C C . ALA B 1 169 ? 6.777 -2.371 1.405 1 93.62 169 ALA B C 1
ATOM 3191 O O . ALA B 1 169 ? 7.914 -2.195 1.854 1 93.62 169 ALA B O 1
ATOM 3192 N N . ASP B 1 170 ? 6.105 -3.443 1.644 1 93.81 170 ASP B N 1
ATOM 3193 C CA . ASP B 1 170 ? 6.637 -4.527 2.463 1 93.81 170 ASP B CA 1
ATOM 3194 C C . ASP B 1 170 ? 7.957 -5.047 1.896 1 93.81 170 ASP B C 1
ATOM 3196 O O . ASP B 1 170 ? 8.891 -5.336 2.646 1 93.81 170 ASP B O 1
ATOM 3200 N N . LYS B 1 171 ? 8.016 -5.172 0.666 1 93.25 171 LYS B N 1
ATOM 3201 C CA . LYS B 1 171 ? 9.227 -5.688 0.026 1 93.25 171 LYS B CA 1
ATOM 3202 C C . LYS B 1 171 ? 10.375 -4.691 0.141 1 93.25 171 LYS B C 1
ATOM 3204 O O . LYS B 1 171 ? 11.531 -5.086 0.321 1 93.25 171 LYS B O 1
ATOM 3209 N N . LEU B 1 172 ? 10.07 -3.479 0.022 1 88.88 172 LEU B N 1
ATOM 3210 C CA . LEU B 1 172 ? 11.117 -2.461 0.13 1 88.88 172 LEU B CA 1
ATOM 3211 C C . LEU B 1 172 ? 11.648 -2.381 1.557 1 88.88 172 LEU B C 1
ATOM 3213 O O . LEU B 1 172 ? 12.836 -2.131 1.765 1 88.88 172 LEU B O 1
ATOM 3217 N N . TYR B 1 173 ? 10.789 -2.574 2.535 1 87.38 173 TYR B N 1
ATOM 3218 C CA . TYR B 1 173 ? 11.25 -2.654 3.918 1 87.38 173 TYR B CA 1
ATOM 3219 C C . TYR B 1 173 ? 12.141 -3.875 4.129 1 87.38 173 TYR B C 1
ATOM 3221 O O . TYR B 1 173 ? 13.141 -3.801 4.836 1 87.38 173 TYR B O 1
ATOM 3229 N N . ALA B 1 174 ? 11.734 -4.961 3.535 1 87.31 174 ALA B N 1
ATOM 3230 C CA . ALA B 1 174 ? 12.523 -6.184 3.656 1 87.31 174 ALA B CA 1
ATOM 3231 C C . ALA B 1 174 ? 13.914 -6.004 3.051 1 87.31 174 ALA B C 1
ATOM 3233 O O . ALA B 1 174 ? 14.891 -6.566 3.549 1 87.31 174 ALA B O 1
ATOM 3234 N N . LEU B 1 175 ? 14.016 -5.289 1.977 1 83.62 175 LEU B N 1
ATOM 3235 C CA . LEU B 1 175 ? 15.281 -4.988 1.321 1 83.62 175 LEU B CA 1
ATOM 3236 C C . LEU B 1 175 ? 16.188 -4.172 2.236 1 83.62 175 LEU B C 1
ATOM 3238 O O . LEU B 1 175 ? 17.391 -4.406 2.291 1 83.62 175 LEU B O 1
ATOM 3242 N N . ASN B 1 176 ? 15.547 -3.258 2.957 1 73.62 176 ASN B N 1
ATOM 3243 C CA . ASN B 1 176 ? 16.297 -2.357 3.83 1 73.62 176 ASN B CA 1
ATOM 3244 C C . ASN B 1 176 ? 16.703 -3.043 5.129 1 73.62 176 ASN B C 1
ATOM 3246 O O . ASN B 1 176 ? 17.734 -2.721 5.711 1 73.62 176 ASN B O 1
ATOM 3250 N N . ASP B 1 177 ? 15.914 -3.818 5.723 1 69.56 177 ASP B N 1
ATOM 3251 C CA . ASP B 1 177 ? 16.219 -4.539 6.957 1 69.56 177 ASP B CA 1
ATOM 3252 C C . ASP B 1 177 ? 17.484 -5.391 6.797 1 69.56 177 ASP B C 1
ATOM 3254 O O . ASP B 1 177 ? 18.188 -5.664 7.773 1 69.56 177 ASP B O 1
ATOM 3258 N N . ARG B 1 178 ? 17.641 -5.855 5.746 1 58.59 178 ARG B N 1
ATOM 3259 C CA . ARG B 1 178 ? 18.859 -6.633 5.512 1 58.59 178 ARG B CA 1
ATOM 3260 C C . ARG B 1 178 ? 20.094 -5.785 5.734 1 58.59 178 ARG B C 1
ATOM 3262 O O . ARG B 1 178 ? 21.125 -6.293 6.188 1 58.59 178 ARG B O 1
ATOM 3269 N N . VAL B 1 179 ? 19.844 -4.535 5.398 1 49.88 179 VAL B N 1
ATOM 3270 C CA . VAL B 1 179 ? 21 -3.664 5.582 1 49.88 179 VAL B CA 1
ATOM 3271 C C . VAL B 1 179 ? 21.141 -3.297 7.059 1 49.88 179 VAL B C 1
ATOM 3273 O O . VAL B 1 179 ? 22.25 -3.1 7.551 1 49.88 179 VAL B O 1
ATOM 3276 N N . TYR B 1 180 ? 19.938 -3.205 7.777 1 47.38 180 TYR B N 1
ATOM 3277 C CA . TYR B 1 180 ? 19.984 -2.779 9.172 1 47.38 180 TYR B CA 1
ATOM 3278 C C . TYR B 1 180 ? 19.875 -3.977 10.109 1 47.38 180 TYR B C 1
ATOM 3280 O O . TYR B 1 180 ? 18.781 -4.355 10.539 1 47.38 180 TYR B O 1
ATOM 3288 N N . THR B 1 181 ? 20.422 -5.016 9.852 1 45.56 181 THR B N 1
ATOM 3289 C CA . THR B 1 181 ? 20.297 -6.223 10.664 1 45.56 181 THR B CA 1
ATOM 3290 C C . THR B 1 181 ? 20.25 -5.875 12.148 1 45.56 181 THR B C 1
ATOM 3292 O O . THR B 1 181 ? 19.891 -6.723 12.977 1 45.56 181 THR B O 1
ATOM 3295 N N . GLY B 1 182 ? 20.641 -4.762 12.609 1 42.19 182 GLY B N 1
ATOM 3296 C CA . GLY B 1 182 ? 20.719 -4.688 14.062 1 42.19 182 GLY B CA 1
ATOM 3297 C C . GLY B 1 182 ? 19.484 -4.082 14.695 1 42.19 182 GLY B C 1
ATOM 3298 O O . GLY B 1 182 ? 19.297 -4.172 15.914 1 42.19 182 GLY B O 1
ATOM 3299 N N . LYS B 1 183 ? 19 -2.922 14.266 1 46.56 183 LYS B N 1
ATOM 3300 C CA . LYS B 1 183 ? 18.078 -2.205 15.133 1 46.56 183 LYS B CA 1
ATOM 3301 C C . LYS B 1 183 ? 16.625 -2.527 14.773 1 46.56 183 LYS B C 1
ATOM 3303 O O . LYS B 1 183 ? 16.312 -2.773 13.602 1 46.56 183 LYS B O 1
ATOM 3308 N N . THR B 1 184 ? 15.805 -3.043 15.719 1 47.16 184 THR B N 1
ATOM 3309 C CA . THR B 1 184 ? 14.438 -3.535 15.859 1 47.16 184 THR B CA 1
ATOM 3310 C C . THR B 1 184 ? 13.445 -2.551 15.25 1 47.16 184 THR B C 1
ATOM 3312 O O . THR B 1 184 ? 12.242 -2.826 15.195 1 47.16 184 THR B O 1
ATOM 3315 N N . TYR B 1 185 ? 13.742 -1.285 15.102 1 53.62 185 TYR B N 1
ATOM 3316 C CA . TYR B 1 185 ? 12.758 -0.322 14.625 1 53.62 185 TYR B CA 1
ATOM 3317 C C . TYR B 1 185 ? 13 0.024 13.156 1 53.62 185 TYR B C 1
ATOM 3319 O O . TYR B 1 185 ? 14.133 -0.064 12.672 1 53.62 185 TYR B O 1
ATOM 3327 N N . HIS B 1 186 ? 11.859 0.045 12.383 1 60.44 186 HIS B N 1
ATOM 3328 C CA . HIS B 1 186 ? 11.977 0.465 10.984 1 60.44 186 HIS B CA 1
ATOM 3329 C C . HIS B 1 186 ? 12.5 1.894 10.891 1 60.44 186 HIS B C 1
ATOM 3331 O O . HIS B 1 186 ? 12.086 2.77 11.648 1 60.44 186 HIS B O 1
ATOM 3337 N N . TYR B 1 187 ? 13.562 2.072 10.289 1 64.88 187 TYR B N 1
ATOM 3338 C CA . TYR B 1 187 ? 14.047 3.398 9.914 1 64.88 187 TYR B CA 1
ATOM 3339 C C . TYR B 1 187 ? 13.156 4.023 8.844 1 64.88 187 TYR B C 1
ATOM 3341 O O . TYR B 1 187 ? 12.398 3.318 8.172 1 64.88 187 TYR B O 1
ATOM 3349 N N . ASP B 1 188 ? 13.148 5.336 8.828 1 75.38 188 ASP B N 1
ATOM 3350 C CA . ASP B 1 188 ? 12.469 6.039 7.746 1 75.38 188 ASP B CA 1
ATOM 3351 C C . ASP B 1 188 ? 13 5.594 6.387 1 75.38 188 ASP B C 1
ATOM 3353 O O . ASP B 1 188 ? 14.117 5.941 6.004 1 75.38 188 ASP B O 1
ATOM 3357 N N . ILE B 1 189 ? 12.195 4.828 5.73 1 75.75 189 ILE B N 1
ATOM 3358 C CA . ILE B 1 189 ? 12.578 4.098 4.527 1 75.75 189 ILE B CA 1
ATOM 3359 C C . ILE B 1 189 ? 12.883 5.086 3.402 1 75.75 189 ILE B C 1
ATOM 3361 O O . ILE B 1 189 ? 13.43 4.703 2.365 1 75.75 189 ILE B O 1
ATOM 3365 N N . ARG B 1 190 ? 12.594 6.41 3.623 1 74 190 ARG B N 1
ATOM 3366 C CA . ARG B 1 190 ? 12.867 7.418 2.604 1 74 190 ARG B CA 1
ATOM 3367 C C . ARG B 1 190 ? 14.352 7.777 2.58 1 74 190 ARG B C 1
ATOM 3369 O O . ARG B 1 190 ? 14.836 8.383 1.621 1 74 190 ARG B O 1
ATOM 3376 N N . LEU B 1 191 ? 14.984 7.402 3.662 1 72.88 191 LEU B N 1
ATOM 3377 C CA . LEU B 1 191 ? 16.359 7.859 3.834 1 72.88 191 LEU B CA 1
ATOM 3378 C C . LEU B 1 191 ? 17.359 6.758 3.475 1 72.88 191 LEU B C 1
ATOM 3380 O O . LEU B 1 191 ? 17.141 5.59 3.811 1 72.88 191 LEU B O 1
ATOM 3384 N N . PRO B 1 192 ? 18.297 7.207 2.541 1 58.16 192 PRO B N 1
ATOM 3385 C CA . PRO B 1 192 ? 19.297 6.191 2.164 1 58.16 192 PRO B CA 1
ATOM 3386 C C . PRO B 1 192 ? 20.031 5.621 3.367 1 58.16 192 PRO B C 1
ATOM 3388 O O . PRO B 1 192 ? 20.078 6.25 4.43 1 58.16 192 PRO B O 1
ATOM 3391 N N . ASN B 1 193 ? 20.484 4.371 3.275 1 54.81 193 ASN B N 1
ATOM 3392 C CA . ASN B 1 193 ? 21.234 3.682 4.328 1 54.81 193 ASN B CA 1
ATOM 3393 C C . ASN B 1 193 ? 22.312 4.57 4.918 1 54.81 193 ASN B C 1
ATOM 3395 O O . ASN B 1 193 ? 22.578 4.52 6.121 1 54.81 193 ASN B O 1
ATOM 3399 N N . PHE B 1 194 ? 22.953 5.379 4.156 1 42.25 194 PHE B N 1
ATOM 3400 C CA . PHE B 1 194 ? 24.016 6.184 4.727 1 42.25 194 PHE B CA 1
ATOM 3401 C C . PHE B 1 194 ? 23.469 7.172 5.746 1 42.25 194 PHE B C 1
ATOM 3403 O O . PHE B 1 194 ? 24.172 7.543 6.695 1 42.25 194 PHE B O 1
ATOM 3410 N N . TYR B 1 195 ? 22.375 7.672 5.496 1 44.91 195 TYR B N 1
ATOM 3411 C CA . TYR B 1 195 ? 21.734 8.562 6.457 1 44.91 195 TYR B CA 1
ATOM 3412 C C . TYR B 1 195 ? 21.297 7.805 7.703 1 44.91 195 TYR B C 1
ATOM 3414 O O . TYR B 1 195 ? 21.188 8.383 8.789 1 44.91 195 TYR B O 1
ATOM 3422 N N . GLN B 1 196 ? 21.062 6.582 7.535 1 49.06 196 GLN B N 1
ATOM 3423 C CA . GLN B 1 196 ? 20.547 5.754 8.617 1 49.06 196 GLN B CA 1
ATOM 3424 C C . GLN B 1 196 ? 21.672 5.336 9.57 1 49.06 196 GLN B C 1
ATOM 3426 O O . GLN B 1 196 ? 21.438 5.16 10.766 1 49.06 196 GLN B O 1
ATOM 3431 N N . MET B 1 197 ? 22.781 5.086 9.008 1 40.69 197 MET B N 1
ATOM 3432 C CA . MET B 1 197 ? 23.891 4.602 9.805 1 40.69 197 MET B CA 1
ATOM 3433 C C . MET B 1 197 ? 24.469 5.727 10.664 1 40.69 197 MET B C 1
ATOM 3435 O O . MET B 1 197 ? 25.328 5.484 11.508 1 40.69 197 MET B O 1
ATOM 3439 N N . SER B 1 198 ? 24.266 6.953 10.281 1 37.88 198 SER B N 1
ATOM 3440 C CA . SER B 1 198 ? 25.016 7.984 10.984 1 37.88 198 SER B CA 1
ATOM 3441 C C . SER B 1 198 ? 24.453 8.242 12.375 1 37.88 198 SER B C 1
ATOM 3443 O O . SER B 1 198 ? 23.953 9.328 12.656 1 37.88 198 SER B O 1
ATOM 3445 N N . SER B 1 199 ? 23.844 7.414 12.984 1 35.59 199 SER B N 1
ATOM 3446 C CA . SER B 1 199 ? 23.688 7.824 14.375 1 35.59 199 SER B CA 1
ATOM 3447 C C . SER B 1 199 ? 25.031 8.203 14.992 1 35.59 199 SER B C 1
ATOM 3449 O O . SER B 1 199 ? 25.141 9.219 15.688 1 35.59 199 SER B O 1
ATOM 3451 N N . PRO B 1 200 ? 25.906 7.477 15.734 1 36.53 200 PRO B N 1
ATOM 3452 C CA . PRO B 1 200 ? 26.859 8.273 16.516 1 36.53 200 PRO B CA 1
ATOM 3453 C C . PRO B 1 200 ? 27.719 9.195 15.648 1 36.53 200 PRO B C 1
ATOM 3455 O O . PRO B 1 200 ? 27.703 10.414 15.836 1 36.53 200 PRO B O 1
ATOM 3458 N N . LYS B 1 201 ? 29.25 8.938 15.695 1 34.84 201 LYS B N 1
ATOM 3459 C CA . LYS B 1 201 ? 30.562 9.539 15.516 1 34.84 201 LYS B CA 1
ATOM 3460 C C . LYS B 1 201 ? 30.922 9.641 14.031 1 34.84 201 LYS B C 1
ATOM 3462 O O . LYS B 1 201 ? 31.641 8.789 13.508 1 34.84 201 LYS B O 1
ATOM 3467 N N . LEU B 1 202 ? 30.141 9.805 13.109 1 33.31 202 LEU B N 1
ATOM 3468 C CA . LEU B 1 202 ? 30.688 9.773 11.758 1 33.31 202 LEU B CA 1
ATOM 3469 C C . LEU B 1 202 ? 31.672 10.906 11.547 1 33.31 202 LEU B C 1
ATOM 3471 O O . LEU B 1 202 ? 31.344 12.078 11.75 1 33.31 202 LEU B O 1
ATOM 3475 N N . PRO B 1 203 ? 32.969 10.586 11.375 1 32.97 203 PRO B N 1
ATOM 3476 C CA . PRO B 1 203 ? 33.875 11.547 10.742 1 32.97 203 PRO B CA 1
ATOM 3477 C C . PRO B 1 203 ? 33.344 12.047 9.398 1 32.97 203 PRO B C 1
ATOM 3479 O O . PRO B 1 203 ? 32.562 11.352 8.734 1 32.97 203 PRO B O 1
ATOM 3482 N N . LYS B 1 204 ? 33.406 13.375 9.125 1 34.19 204 LYS B N 1
ATOM 3483 C CA . LYS B 1 204 ? 33.062 14.219 7.98 1 34.19 204 LYS B CA 1
ATOM 3484 C C . LYS B 1 204 ? 33.562 13.594 6.68 1 34.19 204 LYS B C 1
ATOM 3486 O O . LYS B 1 204 ? 34.781 13.383 6.504 1 34.19 204 LYS B O 1
ATOM 3491 N N . SER B 1 205 ? 33.031 12.68 6.117 1 31.47 205 SER B N 1
ATOM 3492 C CA . SER B 1 205 ? 33.688 12.234 4.895 1 31.47 205 SER B CA 1
ATOM 3493 C C . SER B 1 205 ? 33.875 13.391 3.912 1 31.47 205 SER B C 1
ATOM 3495 O O . SER B 1 205 ? 33 14.273 3.822 1 31.47 205 SER B O 1
ATOM 3497 N N . PRO B 1 206 ? 35.062 13.672 3.207 1 32 206 PRO B N 1
ATOM 3498 C CA . PRO B 1 206 ? 35.625 14.672 2.301 1 32 206 PRO B CA 1
ATOM 3499 C C . PRO B 1 206 ? 34.75 14.906 1.064 1 32 206 PRO B C 1
ATOM 3501 O O . PRO B 1 206 ? 35.031 15.812 0.279 1 32 206 PRO B O 1
ATOM 3504 N N . LEU B 1 207 ? 33.906 14.078 0.736 1 30.86 207 LEU B N 1
ATOM 3505 C CA . LEU B 1 207 ? 33.406 14.32 -0.617 1 30.86 207 LEU B CA 1
ATOM 3506 C C . LEU B 1 207 ? 32.531 15.57 -0.664 1 30.86 207 LEU B C 1
ATOM 3508 O O . LEU B 1 207 ? 32.219 16.078 -1.744 1 30.86 207 LEU B O 1
ATOM 3512 N N . THR B 1 208 ? 31.922 16.016 0.411 1 31.12 208 THR B N 1
ATOM 3513 C CA . THR B 1 208 ? 31.266 17.312 0.274 1 31.12 208 THR B CA 1
ATOM 3514 C C . THR B 1 208 ? 32.281 18.438 0.233 1 31.12 208 THR B C 1
ATOM 3516 O O . THR B 1 208 ? 31.922 19.609 0.168 1 31.12 208 THR B O 1
ATOM 3519 N N . GLU B 1 209 ? 33.594 18.141 0.425 1 31.11 209 GLU B N 1
ATOM 3520 C CA . GLU B 1 209 ? 34.562 19.234 0.336 1 31.11 209 GLU B CA 1
ATOM 3521 C C . GLU B 1 209 ? 34.625 19.797 -1.081 1 31.11 209 GLU B C 1
ATOM 3523 O O . GLU B 1 209 ? 34.969 20.969 -1.273 1 31.11 209 GLU B O 1
ATOM 3528 N N . HIS B 1 210 ? 34.5 19 -2.088 1 31.62 210 HIS B N 1
ATOM 3529 C CA . HIS B 1 210 ? 34.969 19.562 -3.352 1 31.62 210 HIS B CA 1
ATOM 3530 C C . HIS B 1 210 ? 34 20.656 -3.834 1 31.62 210 HIS B C 1
ATOM 3532 O O . HIS B 1 210 ? 34.375 21.5 -4.66 1 31.62 210 HIS B O 1
ATOM 3538 N N . PHE B 1 211 ? 32.719 20.609 -3.551 1 27.86 211 PHE B N 1
ATOM 3539 C CA . PHE B 1 211 ? 32 21.641 -4.27 1 27.86 211 PHE B CA 1
ATOM 3540 C C . PHE B 1 211 ? 32.125 22.984 -3.551 1 27.86 211 PHE B C 1
ATOM 3542 O O . PHE B 1 211 ? 31.516 23.969 -3.969 1 27.86 211 PHE B O 1
ATOM 3549 N N . ARG B 1 212 ? 32.656 23.047 -2.318 1 27.12 212 ARG B N 1
ATOM 3550 C CA . ARG B 1 212 ? 32.656 24.359 -1.681 1 27.12 212 ARG B CA 1
ATOM 3551 C C . ARG B 1 212 ? 33.625 25.297 -2.373 1 27.12 212 ARG B C 1
ATOM 3553 O O . ARG B 1 212 ? 33.5 26.516 -2.246 1 27.12 212 ARG B O 1
ATOM 3560 N N . ASN B 1 213 ? 34.719 24.875 -2.83 1 28.02 213 ASN B N 1
ATOM 3561 C CA . ASN B 1 213 ? 35.781 25.844 -2.963 1 28.02 213 ASN B CA 1
ATOM 3562 C C . ASN B 1 213 ? 35.562 26.766 -4.156 1 28.02 213 ASN B C 1
ATOM 3564 O O . ASN B 1 213 ? 36.438 27.562 -4.5 1 28.02 213 ASN B O 1
ATOM 3568 N N . SER B 1 214 ? 34.844 26.484 -5.172 1 27.86 214 SER B N 1
ATOM 3569 C CA . SER B 1 214 ? 35.188 27.406 -6.254 1 27.86 214 SER B CA 1
ATOM 3570 C C . SER B 1 214 ? 34.562 28.766 -6.043 1 27.86 214 SER B C 1
ATOM 3572 O O . SER B 1 214 ? 33.406 29 -6.457 1 27.86 214 SER B O 1
ATOM 3574 N N . ARG B 1 215 ? 34.469 29.375 -4.777 1 26.2 215 ARG B N 1
ATOM 3575 C CA . ARG B 1 215 ? 34.156 30.797 -4.75 1 26.2 215 ARG B CA 1
ATOM 3576 C C . ARG B 1 215 ? 35.188 31.609 -5.523 1 26.2 215 ARG B C 1
ATOM 3578 O O . ARG B 1 215 ? 36.406 31.531 -5.238 1 26.2 215 ARG B O 1
ATOM 3585 N N . PRO B 1 216 ? 34.906 32 -6.742 1 28.58 216 PRO B N 1
ATOM 3586 C CA . PRO B 1 216 ? 35.812 33 -7.359 1 28.58 216 PRO B CA 1
ATOM 3587 C C . PRO B 1 216 ? 36 34.25 -6.492 1 28.58 216 PRO B C 1
ATOM 3589 O O . PRO B 1 216 ? 35.156 34.531 -5.633 1 28.58 216 PRO B O 1
ATOM 3592 N N . TYR B 1 217 ? 37.188 34.75 -6.18 1 27.02 217 TYR B N 1
ATOM 3593 C CA . TYR B 1 217 ? 37.781 36.031 -5.762 1 27.02 217 TYR B CA 1
ATOM 3594 C C . TYR B 1 217 ? 37.094 37.188 -6.5 1 27.02 217 TYR B C 1
ATOM 3596 O O . TYR B 1 217 ? 37.281 37.312 -7.715 1 27.02 217 TYR B O 1
ATOM 3604 N N . CYS B 1 218 ? 35.875 37.438 -6.504 1 24.45 218 CYS B N 1
ATOM 3605 C CA . CYS B 1 218 ? 35.625 38.781 -7.02 1 24.45 218 CYS B CA 1
ATOM 3606 C C . CYS B 1 218 ? 36.344 39.844 -6.184 1 24.45 218 CYS B C 1
ATOM 3608 O O . CYS B 1 218 ? 36.188 39.875 -4.961 1 24.45 218 CYS B O 1
ATOM 3610 N N . ASP B 1 219 ? 37.5 40.312 -6.582 1 23.84 219 ASP B N 1
ATOM 3611 C CA . ASP B 1 219 ? 38.281 41.531 -6.422 1 23.84 219 ASP B CA 1
ATOM 3612 C C . ASP B 1 219 ? 37.406 42.75 -6.41 1 23.84 219 ASP B C 1
ATOM 3614 O O . ASP B 1 219 ? 36.688 43.031 -7.379 1 23.84 219 ASP B O 1
ATOM 3618 N N . LYS B 1 220 ? 36.312 42.875 -5.578 1 21.64 220 LYS B N 1
ATOM 3619 C CA . LYS B 1 220 ? 36.469 44.281 -5.211 1 21.64 220 LYS B CA 1
ATOM 3620 C C . LYS B 1 220 ? 37.438 44.469 -4.059 1 21.64 220 LYS B C 1
ATOM 3622 O O . LYS B 1 220 ? 37.531 43.625 -3.168 1 21.64 220 LYS B O 1
#

Foldseek 3Di:
DVLLVVLVVVLPDPDPDDDDDVCVVSVVVSVVLNVLLVQLCVPQPVVVPHDPVNSSVVRSQKDKDKDAAFDWPFDAPPAKDFKKKFWADAKKFKAAPRHTQAIDHHRAIPQLVVLVVDDLPDIDGHRIIIGTNHITMMMMHTSNSVVVVCVVDVVSVVSCVVRSVVRVVVSLQRRVCVVVVPDPDRDPSVDPVVVVPPPDDDDDPCPVVPVPPPPPPPDD/DVLLVVLVVVLPDPDPDDDDDVVVVSVVVSVVLNVLLVQLCVPQPVVVPHDPVNSSVVRSQKDKDKDAAFDWPFDAPPAKDFKKKFWADAKKFKAAPRHTQAIDHHRAIPQLVVLVVDDLPDIDGHRIIIGTNHITMMMMHTSNSVVVVCVVDVVSVVSCVVRSVVRVVVSLQRRVCVVVVPDPDRDPSVDPPVVVPPPDDDDDPCPVVPVPPPPDPPDD